Protein AF-A0A4P9ZD35-F1 (afdb_monomer)

Foldseek 3Di:
DDDDDDDPPPDPVVVVVVVVVVVCVVVVPPDPVPPDDDPDDDDDPPPVVVVVVVVVVVVVCVVCVVVVVVVVPPVVCVPPVCVVVPDPVVDDDDPVPDDPVVVVVVVVVVPPDDDPPPPCVVPDDPDPPVVVVVVVVVVVVCVVVVVPDDPVRVVVVVVCVVPVPVVCPPPPDDDDDPPCPPPDDDPDDVVVVVPPPPPPVVLVVLVVVLVVLVVVLLVVLLVLLLVLLVVVLVVVDPDDLVVSLVVLVVDDLVVSLVSSLVVCCVPCVVVLVVSQVVSLVSLVVSCVVDVDPDDDSDHDDSSVSNSVSSVVCSVCVSVVSVVCVVPPDPPPCPDPPDDDDDDDDDDDDPDDDDDCVVVVVVVVVVD

Nearest PDB structures (foldseek):
  5fnn-assembly2_B  TM=2.405E-01  e=9.868E-01  Escherichia coli K-12
  5fny-assembly2_B  TM=1.907E-01  e=3.430E+00  Escherichia coli K-12

Sequence (367 aa):
MKCFFRQNSTKPALTERFNQIFEQKLAGSSGSDLRKRPRGESTRPPANARVQSQLQDAFFRHTYQRERGYLDSENRLRSHGDCQAADPYTDWPWTGTEPVSATVRRVMTNLMPRAKKIDARHTAGLAVQGERVHSAKDLSIDYKVGKHASAAEREREQFRELYKEPLLGSAKTGTFKDDLGGVRGRPSDKERLANSADTAYFMNEIQQGMDAAIRAFRTGVRTHAVNTALQSLDSHVKKSFDEVLSCLHNYDATELKKRVVRAVQQTHGEYLALKVAEINSEIKTFNLLAPLSSLHKWKLTAEHVLQAQSDQLMATLGDEIKKTKSKPPLLCPLGSTRNLVLSLPVRERLGEPMDIWRLVKSIFKNR

pLDDT: mean 71.77, std 19.4, range [28.8, 97.31]

Organism: NCBI:txid27322

Secondary structure (DSSP, 8-state):
------------HHHHHHHHHHHHHHHTT----TT---S----PPPHHHHHHHHHHHHHHHHHTHHHHHHHHH-HHHH-TTTTTTS-TTTSPP--S-S-HHHHHHHHHHHHSPPPP---TTSS-S---HHHHHHHHHHHHHHHHHHHHS-HHHHHHHHHHHHHHHHHS--S------SGGGGSS-SPPPHHHHHH---HHHHHHHHHHHHHHHHHHHHHHHHHHHHHHHHHHHHHH--S-HHHHHHHHHHS-HHHHHHHHHHHHHHHHHHHHHHHHHHHHHHHHHHHHHS--SSS------HHHHHHHHHHHHHHHHHHHHHHHHHS-----------S--S-------------HHHHHHHHHS--

Radius of gyration: 33.1 Å; Cα contacts (8 Å, |Δi|>4): 72; chains: 1; bounding box: 89×89×76 Å

Mean predicted aligned error: 20.62 Å

Structure (mmCIF, N/CA/C/O backbone):
data_AF-A0A4P9ZD35-F1
#
_entry.id   AF-A0A4P9ZD35-F1
#
loop_
_atom_site.group_PDB
_atom_site.id
_atom_site.type_symbol
_atom_site.label_atom_id
_atom_site.label_alt_id
_atom_site.label_comp_id
_atom_site.label_asym_id
_atom_site.label_entity_id
_atom_site.label_seq_id
_atom_site.pdbx_PDB_ins_code
_atom_site.Cartn_x
_atom_site.Cartn_y
_atom_site.Cartn_z
_atom_site.occupancy
_atom_site.B_iso_or_equiv
_atom_site.auth_seq_id
_atom_site.auth_comp_id
_atom_site.auth_asym_id
_atom_site.auth_atom_id
_atom_site.pdbx_PDB_model_num
ATOM 1 N N . MET A 1 1 ? -6.340 51.894 -34.934 1.00 39.59 1 MET A N 1
ATOM 2 C CA . MET A 1 1 ? -5.527 50.719 -35.321 1.00 39.59 1 MET A CA 1
ATOM 3 C C . MET A 1 1 ? -5.882 49.559 -34.399 1.00 39.59 1 MET A C 1
ATOM 5 O O . MET A 1 1 ? -5.689 49.690 -33.200 1.00 39.59 1 MET A O 1
ATOM 9 N N . LYS A 1 2 ? -6.485 48.481 -34.920 1.00 37.78 2 LYS A N 1
ATOM 10 C CA . LYS A 1 2 ? -6.842 47.275 -34.150 1.00 37.78 2 LYS A CA 1
ATOM 11 C C . LYS A 1 2 ? -5.811 46.185 -34.452 1.00 37.78 2 LYS A C 1
ATOM 13 O O . LYS A 1 2 ? -5.767 45.697 -35.577 1.00 37.78 2 LYS A O 1
ATOM 18 N N . CYS A 1 3 ? -4.991 45.828 -33.469 1.00 41.03 3 CYS A N 1
ATOM 19 C CA . CYS A 1 3 ? -4.053 44.712 -33.573 1.00 41.03 3 CYS A CA 1
ATOM 20 C C . CYS A 1 3 ? -4.782 43.407 -33.223 1.00 41.03 3 CYS A C 1
ATOM 22 O O . CYS A 1 3 ? -5.239 43.231 -32.096 1.00 41.03 3 CYS A O 1
ATOM 24 N N . PHE A 1 4 ? -4.901 42.501 -34.193 1.00 43.19 4 PHE A N 1
ATOM 25 C CA . PHE A 1 4 ? -5.380 41.136 -33.980 1.00 43.19 4 PHE A CA 1
ATOM 26 C C . PHE A 1 4 ? -4.234 40.273 -33.437 1.00 43.19 4 PHE A C 1
ATOM 28 O O . PHE A 1 4 ? -3.290 39.965 -34.163 1.00 43.19 4 PHE A O 1
ATOM 35 N N . PHE A 1 5 ? -4.324 39.848 -32.176 1.00 42.72 5 PHE A N 1
ATOM 36 C CA . PHE A 1 5 ? -3.481 38.773 -31.651 1.00 42.72 5 PHE A CA 1
ATOM 37 C C . PHE A 1 5 ? -4.032 37.427 -32.127 1.00 42.72 5 PHE A C 1
ATOM 39 O O . PHE A 1 5 ? -5.065 36.950 -31.660 1.00 42.72 5 PHE A O 1
ATOM 46 N N . ARG A 1 6 ? -3.334 36.814 -33.084 1.00 41.03 6 ARG A N 1
ATOM 47 C CA . ARG A 1 6 ? -3.599 35.457 -33.562 1.00 41.03 6 ARG A CA 1
ATOM 48 C C . ARG A 1 6 ? -2.953 34.472 -32.579 1.00 41.03 6 ARG A C 1
ATOM 50 O O . ARG A 1 6 ? -1.740 34.284 -32.598 1.00 41.03 6 ARG A O 1
ATOM 57 N N . GLN A 1 7 ? -3.745 33.883 -31.684 1.00 41.94 7 GLN A N 1
ATOM 58 C CA . GLN A 1 7 ? -3.285 32.807 -30.802 1.00 41.94 7 GLN A CA 1
ATOM 59 C C . GLN A 1 7 ? -3.170 31.502 -31.601 1.00 41.94 7 GLN A C 1
ATOM 61 O O . GLN A 1 7 ? -4.153 30.792 -31.795 1.00 41.94 7 GLN A O 1
ATOM 66 N N . ASN A 1 8 ? -1.964 31.173 -32.058 1.00 40.84 8 ASN A N 1
ATOM 67 C CA . ASN A 1 8 ? -1.655 29.836 -32.555 1.00 40.84 8 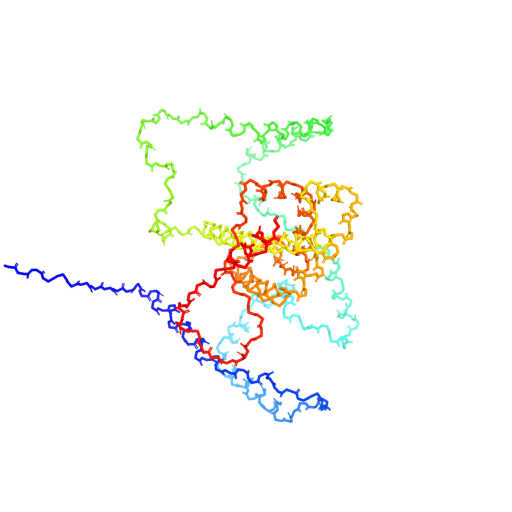ASN A CA 1
ATOM 68 C C . ASN A 1 8 ? -1.305 28.948 -31.352 1.00 40.84 8 ASN A C 1
ATOM 70 O O . ASN A 1 8 ? -0.163 28.923 -30.902 1.00 40.84 8 ASN A O 1
ATOM 74 N N . SER A 1 9 ? -2.290 28.229 -30.812 1.00 47.06 9 SER A N 1
ATOM 75 C CA . SER A 1 9 ? -2.062 27.166 -29.825 1.00 47.06 9 SER A CA 1
ATOM 76 C C . SER A 1 9 ? -1.581 25.894 -30.529 1.00 47.06 9 SER A C 1
ATOM 78 O O . SER A 1 9 ? -2.282 24.889 -30.625 1.00 47.06 9 SER A O 1
ATOM 80 N N . THR A 1 10 ? -0.362 25.928 -31.064 1.00 59.72 10 THR A N 1
ATOM 81 C CA . THR A 1 10 ? 0.284 24.716 -31.569 1.00 59.72 10 THR A CA 1
ATOM 82 C C . THR A 1 10 ? 0.681 23.865 -30.372 1.00 59.72 10 THR A C 1
ATOM 84 O O . THR A 1 10 ? 1.672 24.146 -29.695 1.00 59.72 10 THR A O 1
ATOM 87 N N . LYS A 1 11 ? -0.114 22.832 -30.079 1.00 71.25 11 LYS A N 1
ATOM 88 C CA . LYS A 1 11 ? 0.329 21.748 -29.198 1.00 71.25 11 LYS A CA 1
ATOM 89 C C . LYS A 1 11 ? 1.651 21.210 -29.770 1.00 71.25 11 LYS A C 1
ATOM 91 O O . LYS A 1 11 ? 1.749 21.068 -30.990 1.00 71.25 11 LYS A O 1
ATOM 96 N N . PRO A 1 12 ? 2.677 20.951 -28.943 1.00 79.06 12 PRO A N 1
ATOM 97 C CA . PRO A 1 12 ? 3.938 20.432 -29.449 1.00 79.06 12 PRO A CA 1
ATOM 98 C C . PRO A 1 12 ? 3.677 19.119 -30.192 1.00 79.06 12 PRO A C 1
ATOM 100 O O . PRO A 1 12 ? 2.947 18.262 -29.692 1.00 79.06 12 PRO A O 1
ATOM 103 N N . ALA A 1 13 ? 4.274 18.960 -31.378 1.00 75.81 13 ALA A N 1
ATOM 104 C CA . ALA A 1 13 ? 4.044 17.824 -32.281 1.00 75.81 13 ALA A CA 1
ATOM 105 C C . ALA A 1 13 ? 4.213 16.455 -31.591 1.00 75.81 13 ALA A C 1
ATOM 107 O O . ALA A 1 13 ? 3.582 15.466 -31.957 1.00 75.81 13 ALA A O 1
ATOM 108 N N . LEU A 1 14 ? 5.031 16.406 -30.537 1.00 69.12 14 LEU A N 1
ATOM 109 C CA . LEU A 1 14 ? 5.222 15.231 -29.695 1.00 69.12 14 LEU A CA 1
ATOM 110 C C . LEU A 1 14 ? 3.944 14.835 -28.932 1.00 69.12 14 LEU A C 1
ATOM 112 O O . LEU A 1 14 ? 3.588 13.662 -28.891 1.00 69.12 14 LEU A O 1
ATOM 116 N N . THR A 1 15 ? 3.230 15.804 -28.354 1.00 75.88 15 THR A N 1
ATOM 117 C CA . THR A 1 15 ? 1.974 15.578 -27.619 1.00 75.88 15 THR A CA 1
ATOM 118 C C . THR A 1 15 ? 0.861 15.124 -28.556 1.00 75.88 15 THR A C 1
ATOM 120 O O . THR A 1 15 ? 0.058 14.267 -28.196 1.00 75.88 15 THR A O 1
ATOM 123 N N . GLU A 1 16 ? 0.837 15.652 -29.780 1.00 84.12 16 GLU A N 1
ATOM 124 C CA . GLU A 1 16 ? -0.085 15.203 -30.822 1.00 84.12 16 GLU A CA 1
ATOM 125 C C . GLU A 1 16 ? 0.202 13.752 -31.235 1.00 84.12 16 GLU A C 1
ATOM 127 O O . GLU A 1 16 ? -0.714 12.930 -31.289 1.00 84.12 16 GLU A O 1
ATOM 132 N N . ARG A 1 17 ? 1.484 13.391 -31.391 1.00 79.88 17 ARG A N 1
ATOM 133 C CA . ARG A 1 17 ? 1.899 12.015 -31.695 1.00 79.88 17 ARG A CA 1
ATOM 134 C C . ARG A 1 17 ? 1.566 11.033 -30.565 1.00 79.88 17 ARG A C 1
ATOM 136 O O . ARG A 1 17 ? 1.148 9.911 -30.840 1.00 79.88 17 ARG A O 1
ATOM 143 N N . PHE A 1 18 ? 1.705 11.440 -29.301 1.00 89.69 18 PHE A N 1
ATOM 144 C CA . PHE A 1 18 ? 1.309 10.606 -28.159 1.00 89.69 18 PHE A CA 1
ATOM 145 C C . PHE A 1 18 ? -0.200 10.363 -28.112 1.00 89.69 18 PHE A C 1
ATOM 147 O O . PHE A 1 18 ? -0.617 9.224 -27.905 1.00 89.69 18 PHE A O 1
ATOM 154 N N . ASN A 1 19 ? -1.013 11.391 -28.367 1.00 85.62 19 ASN A N 1
ATOM 155 C CA . ASN A 1 19 ? -2.467 11.233 -28.416 1.00 85.62 19 ASN A CA 1
ATOM 156 C C . ASN A 1 19 ? -2.896 10.298 -29.554 1.00 85.62 19 ASN A C 1
ATOM 158 O O . ASN A 1 19 ? -3.720 9.420 -29.324 1.00 85.62 19 ASN A O 1
ATOM 162 N N . GLN A 1 20 ? -2.267 10.388 -30.731 1.00 88.88 20 GLN A N 1
ATOM 163 C CA . GLN A 1 20 ? -2.533 9.460 -31.838 1.00 88.88 20 GLN A CA 1
ATOM 164 C C . GLN A 1 20 ? -2.202 8.000 -31.487 1.00 88.88 20 GLN A C 1
ATOM 166 O O . GLN A 1 20 ? -2.977 7.101 -31.810 1.00 88.88 20 GLN A O 1
ATOM 171 N N . ILE A 1 21 ? -1.082 7.742 -30.797 1.00 86.12 21 ILE A N 1
ATOM 172 C CA . ILE A 1 21 ? -0.717 6.382 -30.357 1.00 86.12 21 ILE A CA 1
ATOM 173 C C . ILE A 1 21 ? -1.731 5.856 -29.332 1.00 86.12 21 ILE A C 1
ATOM 175 O O . ILE A 1 21 ? -2.127 4.690 -29.398 1.00 86.12 21 ILE A O 1
ATOM 179 N N . PHE A 1 22 ? -2.171 6.706 -28.401 1.00 84.56 22 PHE A N 1
ATOM 180 C CA . PHE A 1 22 ? -3.194 6.346 -27.419 1.00 84.56 22 PHE A CA 1
ATOM 181 C C . PHE A 1 22 ? -4.540 6.035 -28.078 1.00 84.56 22 PHE A C 1
ATOM 183 O O . PHE A 1 22 ? -5.143 5.007 -27.772 1.00 84.56 22 PHE A O 1
ATOM 190 N N . GLU A 1 23 ? -4.984 6.865 -29.020 1.00 85.31 23 GLU A N 1
ATOM 191 C CA . GLU A 1 23 ? -6.229 6.653 -29.759 1.00 85.31 23 GLU A CA 1
ATOM 192 C C . GLU A 1 23 ? -6.169 5.392 -30.628 1.00 85.31 23 GLU A C 1
ATOM 194 O O . GLU A 1 23 ? -7.112 4.604 -30.606 1.00 85.31 23 GLU A O 1
ATOM 199 N N . GLN A 1 24 ? -5.047 5.107 -31.301 1.00 86.38 24 GLN A N 1
ATOM 200 C CA . GLN A 1 24 ? -4.872 3.850 -32.041 1.00 86.38 24 GLN A CA 1
ATOM 201 C C . GLN A 1 24 ? -4.911 2.616 -31.129 1.00 86.38 24 GLN A C 1
ATOM 203 O O . GLN A 1 24 ? -5.487 1.591 -31.495 1.00 86.38 24 GLN A O 1
ATOM 208 N N . LYS A 1 25 ? -4.327 2.698 -29.927 1.00 82.25 25 LYS A N 1
ATOM 209 C CA . LYS A 1 25 ? -4.342 1.603 -28.941 1.00 82.25 25 LYS A CA 1
ATOM 210 C C . LYS A 1 25 ? -5.729 1.392 -28.327 1.00 82.25 25 LYS A C 1
ATOM 212 O O . LYS A 1 25 ? -6.098 0.254 -28.044 1.00 82.25 25 LYS A O 1
ATOM 217 N N . LEU A 1 26 ? -6.505 2.459 -28.147 1.00 72.69 26 LEU A N 1
ATOM 218 C CA . LEU A 1 26 ? -7.880 2.382 -27.654 1.00 72.69 26 LEU A CA 1
ATOM 219 C C . LEU A 1 26 ? -8.838 1.886 -28.744 1.00 72.69 26 LEU A C 1
ATOM 221 O O . LEU A 1 26 ? -9.615 0.973 -28.483 1.00 72.69 26 LEU A O 1
ATOM 225 N N . ALA A 1 27 ? -8.720 2.385 -29.977 1.00 76.06 27 ALA A N 1
ATOM 226 C CA . ALA A 1 27 ? -9.535 1.943 -31.109 1.00 76.06 27 ALA A CA 1
ATOM 227 C C . ALA A 1 27 ? -9.261 0.474 -31.482 1.00 76.06 27 ALA A C 1
ATOM 229 O O . ALA A 1 27 ? -10.194 -0.289 -31.737 1.00 76.06 27 ALA A O 1
ATOM 230 N N . GLY A 1 28 ? -7.992 0.050 -31.432 1.00 65.31 28 GLY A N 1
ATOM 231 C CA . GLY A 1 28 ? -7.581 -1.336 -31.669 1.00 65.31 28 GLY A CA 1
ATOM 232 C C . GLY A 1 28 ? -7.888 -2.307 -30.523 1.00 65.31 28 GLY A C 1
ATOM 233 O O . GLY A 1 28 ? -7.768 -3.512 -30.719 1.00 65.31 28 GLY A O 1
ATOM 234 N N . SER A 1 29 ? -8.294 -1.819 -29.342 1.00 56.44 29 SER A N 1
ATOM 235 C CA . SER A 1 29 ? -8.664 -2.669 -28.195 1.00 56.44 29 SER A CA 1
ATOM 236 C C . SER A 1 29 ? -10.175 -2.874 -28.034 1.00 56.44 29 SER A C 1
ATOM 238 O O . SER A 1 29 ? -10.619 -3.324 -26.977 1.00 56.44 29 SER A O 1
ATOM 240 N N . SER A 1 30 ? -10.963 -2.601 -29.086 1.00 48.16 30 SER A N 1
ATOM 241 C CA . SER A 1 30 ? -12.401 -2.897 -29.134 1.00 48.16 30 SER A CA 1
ATOM 242 C C . SER A 1 30 ? -12.702 -4.327 -28.673 1.00 48.16 30 SER A C 1
ATOM 244 O O . SER A 1 30 ? -12.481 -5.295 -29.394 1.00 48.16 30 SER A O 1
ATOM 246 N N . GLY A 1 31 ? -13.213 -4.421 -27.444 1.00 50.50 31 GLY A N 1
ATOM 247 C CA . GLY A 1 31 ? -14.002 -5.525 -26.909 1.00 50.50 31 GLY A CA 1
ATOM 248 C C . GLY A 1 31 ? -13.354 -6.902 -26.974 1.00 50.50 31 GLY A C 1
ATOM 249 O O . GLY A 1 31 ? -13.787 -7.748 -27.750 1.00 50.50 31 GLY A O 1
ATOM 250 N N . SER A 1 32 ? -12.398 -7.195 -26.085 1.00 44.06 32 SER A N 1
ATOM 251 C CA . SER A 1 32 ? -12.106 -8.596 -25.773 1.00 44.06 32 SER A CA 1
ATOM 252 C C . SER A 1 32 ? -13.352 -9.227 -25.142 1.00 44.06 32 SER A C 1
ATOM 254 O O . SER A 1 32 ? -13.699 -8.941 -23.992 1.00 44.06 32 SER A O 1
ATOM 256 N N . ASP A 1 33 ? -13.997 -10.088 -25.917 1.00 48.41 33 ASP A N 1
ATOM 257 C CA . ASP A 1 33 ? -15.204 -10.868 -25.641 1.00 48.41 33 ASP A CA 1
ATOM 258 C C . ASP A 1 33 ? -14.959 -11.968 -24.578 1.00 48.41 33 ASP A C 1
ATOM 260 O O . ASP A 1 33 ? -15.234 -13.154 -24.744 1.00 48.41 33 ASP A O 1
ATOM 264 N N . LEU A 1 34 ? -14.358 -11.590 -23.447 1.00 49.59 34 LEU A N 1
ATOM 265 C CA . LEU A 1 34 ? -13.863 -12.501 -22.410 1.00 49.59 34 LEU A CA 1
ATOM 266 C C . LEU A 1 34 ? -14.909 -12.850 -21.340 1.00 49.59 34 LEU A C 1
ATOM 268 O O . LEU A 1 34 ? -14.564 -13.444 -20.319 1.00 49.59 34 LEU A O 1
ATOM 272 N N . ARG A 1 35 ? -16.190 -12.506 -21.539 1.00 44.91 35 ARG A N 1
ATOM 273 C CA . ARG A 1 35 ? -17.212 -12.619 -20.480 1.00 44.91 35 ARG A CA 1
ATOM 274 C C . ARG A 1 35 ? -18.219 -13.763 -20.588 1.00 44.91 35 ARG A C 1
ATOM 276 O O . ARG A 1 35 ? -19.097 -13.840 -19.735 1.00 44.91 35 ARG A O 1
ATOM 283 N N . LYS A 1 36 ? -18.078 -14.702 -21.528 1.00 45.38 36 LYS A N 1
ATOM 284 C CA . LYS A 1 36 ? -18.887 -15.939 -21.532 1.00 45.38 36 LYS A CA 1
ATOM 285 C C . LYS A 1 36 ? -18.059 -17.157 -21.953 1.00 45.38 36 LYS A C 1
ATOM 287 O O . LYS A 1 36 ? -18.066 -17.544 -23.113 1.00 45.38 36 LYS A O 1
ATOM 292 N N . ARG A 1 37 ? -17.365 -17.796 -21.004 1.00 38.47 37 ARG A N 1
ATOM 293 C CA . ARG A 1 37 ? -16.913 -19.188 -21.170 1.00 38.47 37 ARG A CA 1
ATOM 294 C C . ARG A 1 37 ? -17.767 -20.110 -20.294 1.00 38.47 37 ARG A C 1
ATOM 296 O O . ARG A 1 37 ? -17.621 -20.046 -19.071 1.00 38.47 37 ARG A O 1
ATOM 303 N N . PRO A 1 38 ? -18.643 -20.951 -20.874 1.00 46.78 38 PRO A N 1
ATOM 304 C CA . PRO A 1 38 ? -19.244 -22.054 -20.141 1.00 46.78 38 PRO A CA 1
ATOM 305 C C . PRO A 1 38 ? -18.140 -23.050 -19.761 1.00 46.78 38 PRO A C 1
ATOM 307 O O . PRO A 1 38 ? -17.260 -23.376 -20.559 1.00 46.78 38 PRO A O 1
ATOM 310 N N . ARG A 1 39 ? -18.137 -23.472 -18.495 1.00 46.62 39 ARG A N 1
ATOM 311 C CA . ARG A 1 39 ? -17.230 -24.502 -17.984 1.00 46.62 39 ARG A CA 1
ATOM 312 C C . ARG A 1 39 ? -17.671 -25.856 -18.539 1.00 46.62 39 ARG A C 1
ATOM 314 O O . ARG A 1 39 ? -18.827 -26.212 -18.348 1.00 46.62 39 ARG A O 1
ATOM 321 N N . GLY A 1 40 ? -16.739 -26.621 -19.108 1.00 50.88 40 GLY A N 1
ATOM 322 C CA . GLY A 1 40 ? -16.868 -28.081 -19.134 1.00 50.88 40 GLY A CA 1
ATOM 323 C C . GLY A 1 40 ? -16.729 -28.805 -20.470 1.00 50.88 40 GLY A C 1
ATOM 324 O O . GLY A 1 40 ? -17.244 -29.912 -20.552 1.00 50.88 40 GLY A O 1
ATOM 325 N N . GLU A 1 41 ? -16.037 -28.268 -21.482 1.00 45.31 41 GLU A N 1
ATOM 326 C CA . GLU A 1 41 ? -15.874 -28.998 -22.749 1.00 45.31 41 GLU A CA 1
ATOM 327 C C . GLU A 1 41 ? -14.407 -29.235 -23.129 1.00 45.31 41 GLU A C 1
ATOM 329 O O . GLU A 1 41 ? -13.546 -28.356 -23.048 1.00 45.31 41 GLU A O 1
ATOM 334 N N . SER A 1 42 ? -14.144 -30.497 -23.459 1.00 50.53 42 SER A N 1
ATOM 335 C CA . SER A 1 42 ? -12.849 -31.141 -23.650 1.00 50.53 42 SER A CA 1
ATOM 336 C C . SER A 1 42 ? -11.945 -30.405 -24.644 1.00 50.53 42 SER A C 1
ATOM 338 O O . SER A 1 42 ? -12.284 -30.203 -25.810 1.00 50.53 42 SER A O 1
ATOM 340 N N . THR A 1 43 ? -10.750 -30.035 -24.183 1.00 53.69 43 THR A N 1
ATOM 341 C CA . THR A 1 43 ? -9.676 -29.412 -24.963 1.00 53.69 43 THR A CA 1
ATOM 342 C C . THR A 1 43 ? -9.079 -30.386 -25.978 1.00 53.69 43 THR A C 1
ATOM 344 O O . THR A 1 43 ? -8.015 -30.967 -25.760 1.00 53.69 43 THR A O 1
ATOM 347 N N . ARG A 1 44 ? -9.719 -30.516 -27.140 1.00 57.53 44 ARG A N 1
ATOM 348 C CA . ARG A 1 44 ? -8.999 -30.766 -28.392 1.00 57.53 44 ARG A CA 1
ATOM 349 C C . ARG A 1 44 ? -8.963 -29.451 -29.166 1.00 57.53 44 ARG A C 1
ATOM 351 O O . ARG A 1 44 ? -10.030 -28.914 -29.457 1.00 57.53 44 ARG A O 1
ATOM 358 N N . PRO A 1 45 ? -7.776 -28.892 -29.472 1.00 62.25 45 PRO A N 1
ATOM 359 C CA . PRO A 1 45 ? -7.709 -27.718 -30.327 1.00 62.25 45 PRO A CA 1
ATOM 360 C C . PRO A 1 45 ? -8.400 -28.064 -31.654 1.00 62.25 45 PRO A C 1
ATOM 362 O O . PRO A 1 45 ? -8.143 -29.146 -32.195 1.00 62.25 45 PRO A O 1
ATOM 365 N N . PRO A 1 46 ? -9.300 -27.203 -32.164 1.00 69.00 46 PRO A N 1
ATOM 366 C CA . PRO A 1 46 ? -9.981 -27.465 -33.424 1.00 69.00 46 PRO A CA 1
ATOM 367 C C . PRO A 1 46 ? -8.921 -27.698 -34.502 1.00 69.00 46 PRO A C 1
ATOM 369 O O . PRO A 1 46 ? -7.910 -26.993 -34.530 1.00 69.00 46 PRO A O 1
ATOM 372 N N . ALA A 1 47 ? -9.126 -28.684 -35.380 1.00 69.44 47 ALA A N 1
ATOM 373 C CA . ALA A 1 47 ? -8.160 -29.063 -36.422 1.00 69.44 47 ALA A CA 1
ATOM 374 C C . ALA A 1 47 ? -7.664 -27.854 -37.250 1.00 69.44 47 ALA A C 1
ATOM 376 O O . ALA A 1 47 ? -6.521 -27.821 -37.706 1.00 69.44 47 ALA A O 1
ATOM 377 N N . ASN A 1 48 ? -8.486 -26.808 -37.332 1.00 77.38 48 ASN A N 1
ATOM 378 C CA . ASN A 1 48 ? -8.217 -25.556 -38.032 1.00 77.38 48 ASN A CA 1
ATOM 379 C C . ASN A 1 48 ? -7.122 -24.691 -37.374 1.00 77.38 48 ASN A C 1
ATOM 381 O O . ASN A 1 48 ? -6.479 -23.903 -38.064 1.00 77.38 48 ASN A O 1
ATOM 385 N N . ALA A 1 49 ? -6.853 -24.852 -36.073 1.00 76.94 49 ALA A N 1
ATOM 386 C CA . ALA A 1 49 ? -5.817 -24.089 -35.372 1.00 76.94 49 ALA A CA 1
ATOM 387 C C . ALA A 1 49 ? -4.403 -24.449 -35.860 1.00 76.94 49 ALA A C 1
ATOM 389 O O . ALA A 1 49 ? -3.546 -23.575 -35.962 1.00 76.94 49 ALA A O 1
ATOM 390 N N . ARG A 1 50 ? -4.169 -25.720 -36.227 1.00 74.06 50 ARG A N 1
ATOM 391 C CA . ARG A 1 50 ? -2.881 -26.163 -36.792 1.00 74.06 50 ARG A CA 1
ATOM 392 C C . ARG A 1 50 ? -2.628 -25.563 -38.171 1.00 74.06 50 ARG A C 1
ATOM 394 O O . ARG A 1 50 ? -1.513 -25.132 -38.456 1.00 74.06 50 ARG A O 1
ATOM 401 N N . VAL A 1 51 ? -3.665 -25.499 -39.004 1.00 82.00 51 VAL A N 1
ATOM 402 C CA . VAL A 1 51 ? -3.572 -24.913 -40.348 1.00 82.00 51 VAL A CA 1
ATOM 403 C C . VAL A 1 51 ? -3.305 -23.410 -40.250 1.00 82.00 51 VAL A C 1
ATOM 405 O O . VAL A 1 51 ? -2.418 -22.900 -40.927 1.00 82.00 51 VAL A O 1
ATOM 408 N N . GLN A 1 52 ? -3.985 -22.704 -39.341 1.00 81.19 52 GLN A N 1
ATOM 409 C CA . GLN A 1 52 ? -3.737 -21.277 -39.122 1.00 81.19 52 GLN A CA 1
ATOM 410 C C . GLN A 1 52 ? -2.328 -20.992 -38.591 1.00 81.19 52 GLN A C 1
ATOM 412 O O . GLN A 1 52 ? -1.683 -20.072 -39.091 1.00 81.19 52 GLN A O 1
ATOM 417 N N . SER A 1 53 ? -1.808 -21.791 -37.650 1.00 81.69 53 SER A N 1
ATOM 418 C CA . SER A 1 53 ? -0.429 -21.608 -37.172 1.00 81.69 53 SER A CA 1
ATOM 419 C C . SER A 1 53 ? 0.604 -21.854 -38.273 1.00 81.69 53 SER A C 1
ATOM 421 O O . SER A 1 53 ? 1.593 -21.135 -38.353 1.00 81.69 53 SER A O 1
ATOM 423 N N . GLN A 1 54 ? 0.363 -22.828 -39.158 1.00 87.69 54 GLN A N 1
ATOM 424 C CA . GLN A 1 54 ? 1.257 -23.107 -40.284 1.00 87.69 54 GLN A CA 1
ATOM 425 C C . GLN A 1 54 ? 1.244 -21.983 -41.324 1.00 87.69 54 GLN A C 1
ATOM 427 O O . GLN A 1 54 ? 2.301 -21.610 -41.826 1.00 87.69 54 GLN A O 1
ATOM 432 N N . LEU A 1 55 ? 0.074 -21.408 -41.616 1.00 89.12 55 LEU A N 1
ATOM 433 C CA . LEU A 1 55 ? -0.038 -20.274 -42.535 1.00 89.12 55 LEU A CA 1
ATOM 434 C C . LEU A 1 55 ? 0.619 -19.010 -41.970 1.00 89.12 55 LEU A C 1
ATOM 436 O O . LEU A 1 55 ? 1.306 -18.309 -42.709 1.00 89.12 55 LEU A O 1
ATOM 440 N N . GLN A 1 56 ? 0.456 -18.740 -40.672 1.00 88.56 56 GLN A N 1
ATOM 441 C CA . GLN A 1 56 ? 1.130 -17.618 -40.011 1.00 88.56 56 GLN A CA 1
ATOM 442 C C . GLN A 1 56 ? 2.650 -17.790 -40.014 1.00 88.56 56 GLN A C 1
ATOM 444 O O . GLN A 1 56 ? 3.365 -16.836 -40.315 1.00 88.56 56 GLN A O 1
ATOM 449 N N . ASP A 1 57 ? 3.144 -19.001 -39.747 1.00 86.25 57 ASP A N 1
ATOM 450 C CA . ASP A 1 57 ? 4.580 -19.279 -39.778 1.00 86.25 57 ASP A CA 1
ATOM 451 C C . ASP A 1 57 ? 5.136 -19.163 -41.208 1.00 86.25 57 ASP A C 1
ATOM 453 O O . ASP A 1 57 ? 6.180 -18.553 -41.423 1.00 86.25 57 ASP A O 1
ATOM 457 N N . ALA A 1 58 ? 4.410 -19.648 -42.221 1.00 90.62 58 ALA A N 1
ATOM 458 C CA . ALA A 1 58 ? 4.797 -19.477 -43.623 1.00 90.62 58 ALA A CA 1
ATOM 459 C C . ALA A 1 58 ? 4.870 -17.993 -44.029 1.00 90.62 58 ALA A C 1
ATOM 461 O O . ALA A 1 58 ? 5.858 -17.566 -44.631 1.00 90.62 58 ALA A O 1
ATOM 462 N N . PHE A 1 59 ? 3.872 -17.192 -43.640 1.00 93.69 59 PHE A N 1
ATOM 463 C CA . PHE A 1 59 ? 3.868 -15.746 -43.875 1.00 93.69 59 PHE A CA 1
ATOM 464 C C . PHE A 1 59 ? 5.024 -15.042 -43.167 1.00 93.69 59 PHE A C 1
ATOM 466 O O . PHE A 1 59 ? 5.695 -14.202 -43.769 1.00 93.69 59 PHE A O 1
ATOM 473 N N . PHE A 1 60 ? 5.290 -15.395 -41.910 1.00 93.06 60 PHE A N 1
ATOM 474 C CA . PHE A 1 60 ? 6.397 -14.836 -41.143 1.00 93.06 60 PHE A CA 1
ATOM 475 C C . PHE A 1 60 ? 7.743 -15.152 -41.806 1.00 93.06 60 PHE A C 1
ATOM 477 O O . PHE A 1 60 ? 8.546 -14.252 -42.047 1.00 93.06 60 PHE A O 1
ATOM 484 N N . ARG A 1 61 ? 7.973 -16.413 -42.191 1.00 88.75 61 ARG A N 1
ATOM 485 C CA . ARG A 1 61 ? 9.215 -16.840 -42.858 1.00 88.75 61 ARG A CA 1
ATOM 486 C C . ARG A 1 61 ? 9.449 -16.125 -44.183 1.00 88.75 61 ARG A C 1
ATOM 488 O O . ARG A 1 61 ? 10.596 -15.814 -44.488 1.00 88.75 61 ARG A O 1
ATOM 495 N N . HIS A 1 62 ? 8.385 -15.883 -44.944 1.00 92.31 62 HIS A N 1
ATOM 496 C CA . HIS A 1 62 ? 8.465 -15.141 -46.197 1.00 92.31 62 HIS A CA 1
ATOM 497 C C . HIS A 1 62 ? 8.747 -13.652 -45.956 1.00 92.31 62 HIS A C 1
ATOM 499 O O . HIS A 1 62 ? 9.601 -13.065 -46.612 1.00 92.31 62 HIS A O 1
ATOM 505 N N . THR A 1 63 ? 8.063 -13.043 -44.984 1.00 94.94 63 THR A N 1
ATOM 506 C CA . THR A 1 63 ? 8.193 -11.607 -44.683 1.00 94.94 63 THR A CA 1
ATOM 507 C C . THR A 1 63 ? 9.584 -11.258 -44.152 1.00 94.94 63 THR A C 1
ATOM 509 O O . THR A 1 63 ? 10.134 -10.233 -44.535 1.00 94.94 63 THR A O 1
ATOM 512 N N . TYR A 1 64 ? 10.170 -12.128 -43.323 1.00 92.94 64 TYR A N 1
ATOM 513 C CA . TYR A 1 64 ? 11.450 -11.884 -42.646 1.00 92.94 64 TYR A CA 1
ATOM 514 C C . TYR A 1 64 ? 12.613 -12.707 -43.214 1.00 92.94 64 TYR A C 1
ATOM 516 O O . TYR A 1 64 ? 13.536 -13.106 -42.496 1.00 92.94 64 TYR A O 1
ATOM 524 N N . GLN A 1 65 ? 12.566 -13.029 -44.508 1.00 94.06 65 GLN A N 1
ATOM 525 C CA . GLN A 1 65 ? 13.583 -13.871 -45.138 1.00 94.06 65 GLN A CA 1
ATOM 526 C C . GLN A 1 65 ? 14.980 -13.226 -45.085 1.00 94.06 65 GLN A C 1
ATOM 528 O O . GLN A 1 65 ? 15.977 -13.922 -44.888 1.00 94.06 65 GLN A O 1
ATOM 533 N N . ARG A 1 66 ? 15.059 -11.895 -45.219 1.00 91.06 66 ARG A N 1
ATOM 534 C CA . ARG A 1 66 ? 16.325 -11.149 -45.216 1.00 91.06 66 ARG A CA 1
ATOM 535 C C . ARG A 1 66 ? 16.949 -11.105 -43.822 1.00 91.06 66 ARG A C 1
ATOM 537 O O . ARG A 1 66 ? 18.143 -11.342 -43.677 1.00 91.06 66 ARG A O 1
ATOM 544 N N . GLU A 1 67 ? 16.142 -10.841 -42.804 1.00 88.44 67 GLU A N 1
ATOM 545 C CA . GLU A 1 67 ? 16.536 -10.785 -41.396 1.00 88.44 67 GLU A CA 1
ATOM 546 C C . GLU A 1 67 ? 16.981 -12.160 -40.895 1.00 88.44 67 GLU A C 1
ATOM 548 O O . GLU A 1 67 ? 17.984 -12.259 -40.188 1.00 88.44 67 GLU A O 1
ATOM 553 N N . ARG A 1 68 ? 16.299 -13.233 -41.323 1.00 85.06 68 ARG A N 1
ATOM 554 C CA . ARG A 1 68 ? 16.760 -14.606 -41.069 1.00 85.06 68 ARG A CA 1
ATOM 555 C C . ARG A 1 68 ? 18.107 -14.879 -41.721 1.00 85.06 68 ARG A C 1
ATOM 557 O O . ARG A 1 68 ? 18.977 -15.422 -41.057 1.00 85.06 68 ARG A O 1
ATOM 564 N N . GLY A 1 69 ? 18.308 -14.443 -42.965 1.00 86.19 69 GLY A N 1
ATOM 565 C CA . GLY A 1 69 ? 19.606 -14.543 -43.633 1.00 86.19 69 GLY A CA 1
ATOM 566 C C . GLY A 1 69 ? 20.723 -13.831 -42.864 1.00 86.19 69 GLY A C 1
ATOM 567 O O . GLY A 1 69 ? 21.812 -14.382 -42.731 1.00 86.19 69 GLY A O 1
ATOM 568 N N . TYR A 1 70 ? 20.444 -12.652 -42.294 1.00 80.50 70 TYR A N 1
ATOM 569 C CA . TYR A 1 70 ? 21.403 -11.941 -41.443 1.00 80.50 70 TYR A CA 1
ATOM 570 C C . TYR A 1 70 ? 21.732 -12.714 -40.162 1.00 80.50 70 TYR A C 1
ATOM 572 O O . TYR A 1 70 ? 22.912 -12.929 -39.893 1.00 80.50 70 TYR A O 1
ATOM 580 N N . LEU A 1 71 ? 20.719 -13.197 -39.433 1.00 77.75 71 LEU A N 1
ATOM 581 C CA . LEU A 1 71 ? 20.906 -14.036 -38.240 1.00 77.75 71 LEU A CA 1
ATOM 582 C C . LEU A 1 71 ? 21.688 -15.320 -38.553 1.00 77.75 71 LEU A C 1
ATOM 584 O O . LEU A 1 71 ? 22.583 -15.701 -37.803 1.00 77.75 71 LEU A O 1
ATOM 588 N N . ASP A 1 72 ? 21.387 -15.965 -39.681 1.00 76.38 72 ASP A N 1
ATOM 589 C CA . ASP A 1 72 ? 22.070 -17.181 -40.125 1.00 76.38 72 ASP A CA 1
ATOM 590 C C . ASP A 1 72 ? 23.523 -16.915 -40.551 1.00 76.38 72 ASP A C 1
ATOM 592 O O . ASP A 1 72 ? 24.381 -17.785 -40.379 1.00 76.38 72 ASP A O 1
ATOM 596 N N . SER A 1 73 ? 23.807 -15.722 -41.085 1.00 81.50 73 SER A N 1
ATOM 597 C CA . SER A 1 73 ? 25.146 -15.291 -41.510 1.00 81.50 73 SER A CA 1
ATOM 598 C C . SER A 1 73 ? 26.026 -14.762 -40.371 1.00 81.50 73 SER A C 1
ATOM 600 O O . SER A 1 73 ? 27.239 -14.608 -40.542 1.00 81.50 73 SER A O 1
ATOM 602 N N . GLU A 1 74 ? 25.453 -14.488 -39.197 1.00 80.12 74 GLU A N 1
ATOM 603 C CA . GLU A 1 74 ? 26.188 -13.912 -38.076 1.00 80.12 74 GLU A CA 1
ATOM 604 C C . GLU A 1 74 ? 27.003 -14.984 -37.331 1.00 80.12 74 GLU A C 1
ATOM 606 O O . GLU A 1 74 ? 26.566 -15.616 -36.369 1.00 80.12 74 GLU A O 1
ATOM 611 N N . ASN A 1 75 ? 28.259 -15.163 -37.755 1.00 65.75 75 ASN A N 1
ATOM 612 C CA . ASN A 1 75 ? 29.204 -16.110 -37.145 1.00 65.75 75 ASN A CA 1
ATOM 613 C C . ASN A 1 75 ? 29.464 -15.868 -35.644 1.00 65.75 75 ASN A C 1
ATOM 615 O O . ASN A 1 75 ? 29.901 -16.786 -34.951 1.00 65.75 75 ASN A O 1
ATOM 619 N N . ARG A 1 76 ? 29.185 -14.664 -35.121 1.00 57.53 76 ARG A N 1
ATOM 620 C CA . ARG A 1 76 ? 29.319 -14.356 -33.685 1.00 57.53 76 ARG A CA 1
ATOM 621 C C . ARG A 1 76 ? 28.295 -15.092 -32.825 1.00 57.53 76 ARG A C 1
ATOM 623 O O . ARG A 1 76 ? 28.641 -15.519 -31.732 1.00 57.53 76 ARG A O 1
ATOM 630 N N . LEU A 1 77 ? 27.090 -15.324 -33.344 1.00 55.56 77 LEU A N 1
ATOM 631 C CA . LEU A 1 77 ? 26.061 -16.107 -32.656 1.00 55.56 77 LEU A CA 1
ATOM 632 C C . LEU A 1 77 ? 26.308 -17.619 -32.767 1.00 55.56 77 LEU A C 1
ATOM 634 O O . LEU A 1 77 ? 25.834 -18.377 -31.928 1.00 55.56 77 LEU A O 1
ATOM 638 N N . ARG A 1 78 ? 27.079 -18.061 -33.773 1.00 57.22 78 ARG A N 1
ATOM 639 C CA . ARG A 1 78 ? 27.442 -19.473 -33.999 1.00 57.22 78 ARG A CA 1
ATOM 640 C C . ARG A 1 78 ? 28.750 -19.905 -33.339 1.00 57.22 78 ARG A C 1
ATOM 642 O O . ARG A 1 78 ? 29.055 -21.098 -33.337 1.00 57.22 78 ARG A O 1
ATOM 649 N N . SER A 1 79 ? 29.547 -18.976 -32.804 1.00 57.00 79 SER A N 1
ATOM 650 C CA . SER A 1 79 ? 30.783 -19.352 -32.122 1.00 57.00 79 SER A CA 1
ATOM 651 C C . SER A 1 79 ? 30.425 -20.163 -30.870 1.00 57.00 79 SER A C 1
ATOM 653 O O . SER A 1 79 ? 29.685 -19.716 -29.993 1.00 57.00 79 SER A O 1
ATOM 655 N N . HIS A 1 80 ? 30.912 -21.403 -30.815 1.00 56.19 80 HIS A N 1
ATOM 656 C CA . HIS A 1 80 ? 30.530 -22.404 -29.813 1.00 56.19 80 HIS A CA 1
ATOM 657 C C . HIS A 1 80 ? 30.761 -21.961 -28.351 1.00 56.19 80 HIS A C 1
ATOM 659 O O . HIS A 1 80 ? 30.208 -22.581 -27.442 1.00 56.19 80 HIS A O 1
ATOM 665 N N . GLY A 1 81 ? 31.560 -20.909 -28.126 1.00 55.78 81 GLY A N 1
ATOM 666 C CA . GLY A 1 81 ? 31.813 -20.319 -26.810 1.00 55.78 81 GLY A CA 1
ATOM 667 C C . GLY A 1 81 ? 30.697 -19.395 -26.310 1.00 55.78 81 GLY A C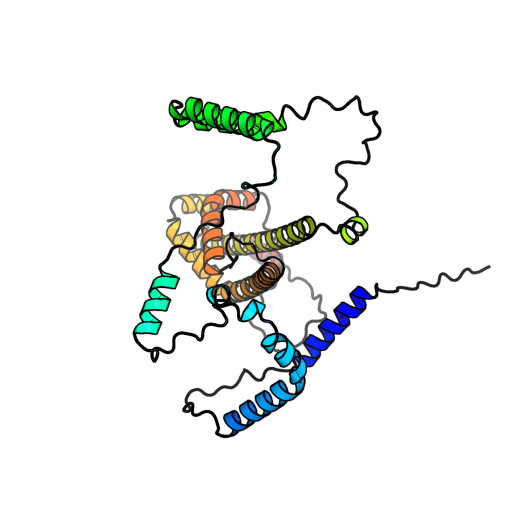 1
ATOM 668 O O . GLY A 1 81 ? 30.391 -19.420 -25.122 1.00 55.78 81 GLY A O 1
ATOM 669 N N . ASP A 1 82 ? 30.030 -18.660 -27.205 1.00 50.50 82 ASP A N 1
ATOM 670 C CA . ASP A 1 82 ? 28.993 -17.680 -26.837 1.00 50.50 82 ASP A CA 1
ATOM 671 C C . ASP A 1 82 ? 27.564 -18.232 -26.976 1.00 50.50 82 ASP A C 1
ATOM 673 O O . ASP A 1 82 ? 26.632 -17.694 -26.379 1.00 50.50 82 ASP A O 1
ATOM 677 N N . CYS A 1 83 ? 27.380 -19.371 -27.656 1.00 51.78 83 CYS A N 1
ATOM 678 C CA . CYS A 1 83 ? 26.112 -20.117 -27.660 1.00 51.78 83 CYS A CA 1
ATOM 679 C C . CYS A 1 83 ? 25.643 -20.531 -26.249 1.00 51.78 83 CYS A C 1
ATOM 681 O O . CYS A 1 83 ? 24.455 -20.741 -26.045 1.00 51.78 83 CYS A O 1
ATOM 683 N N . GLN A 1 84 ? 26.544 -20.643 -25.265 1.00 52.12 84 GLN A N 1
ATOM 684 C CA . GLN A 1 84 ? 26.165 -20.924 -23.870 1.00 52.12 84 GLN A CA 1
ATOM 685 C C . GLN A 1 84 ? 25.720 -19.668 -23.102 1.00 52.12 84 GLN A C 1
ATOM 687 O O . GLN A 1 84 ? 25.060 -19.777 -22.071 1.00 52.12 84 GLN A O 1
ATOM 692 N N . ALA A 1 85 ? 26.078 -18.478 -23.596 1.00 52.28 85 ALA A N 1
ATOM 693 C CA . ALA A 1 85 ? 25.620 -17.194 -23.070 1.00 52.28 85 ALA A CA 1
ATOM 694 C C . ALA A 1 85 ? 24.357 -16.684 -23.786 1.00 52.28 85 ALA A C 1
ATOM 696 O O . ALA A 1 85 ? 23.746 -15.719 -23.319 1.00 52.28 85 ALA A O 1
ATOM 697 N N . ALA A 1 86 ? 23.959 -17.336 -24.887 1.00 49.16 86 ALA A N 1
ATOM 698 C CA . ALA A 1 86 ? 22.707 -17.107 -25.592 1.00 49.16 86 ALA A CA 1
ATOM 699 C C . ALA A 1 86 ? 21.523 -17.583 -24.737 1.00 49.16 86 ALA A C 1
ATOM 701 O O . ALA A 1 86 ? 21.007 -18.681 -24.867 1.00 49.16 86 ALA A O 1
ATOM 702 N N . ASP A 1 87 ? 21.156 -16.694 -23.827 1.00 51.16 87 ASP A N 1
ATOM 703 C CA . ASP A 1 87 ? 19.838 -16.442 -23.277 1.00 51.16 87 ASP A CA 1
ATOM 704 C C . ASP A 1 87 ? 19.029 -17.664 -22.779 1.00 51.16 87 ASP A C 1
ATOM 706 O O . ASP A 1 87 ? 18.503 -18.430 -23.591 1.00 51.16 87 ASP A O 1
ATOM 710 N N . PRO A 1 88 ? 18.764 -17.793 -21.460 1.00 56.12 88 PRO A N 1
ATOM 711 C CA . PRO A 1 88 ? 17.837 -18.802 -20.925 1.00 56.12 88 PRO A CA 1
ATOM 712 C C . PRO A 1 88 ? 16.398 -18.675 -21.470 1.00 56.12 88 PRO A C 1
ATOM 714 O O . PRO A 1 88 ? 15.540 -19.481 -21.123 1.00 56.12 88 PRO A O 1
ATOM 717 N N . TYR A 1 89 ? 16.119 -17.666 -22.302 1.00 51.16 89 TYR A N 1
ATOM 718 C CA . TYR A 1 89 ? 14.876 -17.504 -23.054 1.00 51.16 89 TYR A CA 1
ATOM 719 C C . TYR A 1 89 ? 14.843 -18.271 -24.388 1.00 51.16 89 TYR A C 1
ATOM 721 O O . TYR A 1 89 ? 13.754 -18.484 -24.917 1.00 51.16 89 TYR A O 1
ATOM 729 N N . THR A 1 90 ? 15.990 -18.690 -24.938 1.00 57.69 90 THR A N 1
ATOM 730 C CA . THR A 1 90 ? 16.045 -19.533 -26.152 1.00 57.69 90 THR A CA 1
ATOM 731 C C . THR A 1 90 ? 16.034 -21.027 -25.837 1.00 57.69 90 THR A C 1
ATOM 733 O O . THR A 1 90 ? 15.656 -21.842 -26.682 1.00 57.69 90 THR A O 1
ATOM 736 N N . ASP A 1 91 ? 16.377 -21.387 -24.600 1.00 65.81 91 ASP A N 1
ATOM 737 C CA . ASP A 1 91 ? 16.224 -22.738 -24.086 1.00 65.81 91 ASP A CA 1
ATOM 738 C C . ASP A 1 91 ? 14.738 -23.108 -24.002 1.00 65.81 91 ASP A C 1
ATOM 740 O O . ASP A 1 91 ? 13.951 -22.481 -23.290 1.00 65.81 91 ASP A O 1
ATOM 744 N N . TRP A 1 92 ? 14.344 -24.160 -24.723 1.00 70.00 92 TRP A N 1
ATOM 745 C CA . TRP A 1 92 ? 12.985 -24.688 -24.634 1.00 70.00 92 TRP A CA 1
ATOM 746 C C . TRP A 1 92 ? 12.672 -25.075 -23.179 1.00 70.00 92 TRP A C 1
ATOM 748 O O . TRP A 1 92 ? 13.529 -25.688 -22.524 1.00 70.00 92 TRP A O 1
ATOM 758 N N . PRO A 1 93 ? 11.464 -24.750 -22.669 1.00 79.12 93 PRO A N 1
ATOM 759 C CA . PRO A 1 93 ? 11.057 -25.113 -21.317 1.00 79.12 93 PRO A CA 1
ATOM 760 C C . PRO A 1 93 ? 11.143 -26.630 -21.144 1.00 79.12 93 PRO A C 1
ATOM 762 O O . PRO A 1 93 ? 10.831 -27.376 -22.071 1.00 79.12 93 PRO A O 1
ATOM 765 N N . TRP A 1 94 ? 11.582 -27.083 -19.967 1.00 80.44 94 TRP A N 1
ATOM 766 C CA . TRP A 1 94 ? 11.826 -28.502 -19.709 1.00 80.44 94 TRP A CA 1
ATOM 767 C C . TRP A 1 94 ? 10.570 -29.331 -20.000 1.00 80.44 94 TRP A C 1
ATOM 769 O O . TRP A 1 94 ? 9.546 -29.200 -19.332 1.00 80.44 94 TRP A O 1
ATOM 779 N N . THR A 1 95 ? 10.654 -30.176 -21.025 1.00 82.44 95 THR A N 1
ATOM 780 C CA . THR A 1 95 ? 9.532 -31.000 -21.504 1.00 82.44 95 THR A CA 1
ATOM 781 C C . THR A 1 95 ? 9.463 -32.364 -20.818 1.00 82.44 95 THR A C 1
ATOM 783 O O . THR A 1 95 ? 8.494 -33.094 -20.999 1.00 82.44 95 THR A O 1
ATOM 786 N N . GLY A 1 96 ? 10.489 -32.731 -20.041 1.00 84.19 96 GLY A N 1
ATOM 787 C CA . GLY A 1 96 ? 10.598 -34.039 -19.387 1.00 84.19 96 GLY A CA 1
ATOM 788 C C . GLY A 1 96 ? 10.940 -35.205 -20.326 1.00 84.19 96 GLY A C 1
ATOM 789 O O . GLY A 1 96 ? 11.174 -36.306 -19.844 1.00 84.19 96 GLY A O 1
ATOM 790 N N . THR A 1 97 ? 11.019 -34.979 -21.642 1.00 89.56 97 THR A N 1
ATOM 791 C CA . THR A 1 97 ? 11.334 -36.009 -22.655 1.00 89.56 97 THR A CA 1
ATOM 792 C C . THR A 1 97 ? 12.780 -35.950 -23.154 1.00 89.56 97 THR A C 1
ATOM 794 O O . THR A 1 97 ? 13.128 -36.576 -24.153 1.00 89.56 97 THR A O 1
ATOM 797 N N . GLU A 1 98 ? 13.624 -35.153 -22.506 1.00 88.31 98 GLU A N 1
ATOM 798 C CA . GLU A 1 98 ? 15.021 -34.975 -22.895 1.00 88.31 98 GLU A CA 1
ATOM 799 C C . GLU A 1 98 ? 15.872 -36.194 -22.498 1.00 88.31 98 GLU A C 1
ATOM 801 O O . GLU A 1 98 ? 15.610 -36.825 -21.472 1.00 88.31 98 GLU A O 1
ATOM 806 N N . PRO A 1 99 ? 16.913 -36.536 -23.280 1.00 93.62 99 PRO A N 1
ATOM 807 C CA . PRO A 1 99 ? 17.825 -37.614 -22.919 1.00 93.62 99 PRO A CA 1
ATOM 808 C C . PRO A 1 99 ? 18.575 -37.279 -21.622 1.00 93.62 99 PRO A C 1
ATOM 810 O O . PRO A 1 99 ? 18.933 -36.126 -21.378 1.00 93.62 99 PRO A O 1
ATOM 813 N N . VAL A 1 100 ? 18.890 -38.308 -20.827 1.00 90.00 100 VAL A N 1
ATOM 814 C CA . VAL A 1 100 ? 19.540 -38.178 -19.504 1.00 90.00 100 VAL A CA 1
ATOM 815 C C . VAL A 1 100 ? 20.806 -37.312 -19.556 1.00 90.00 100 VAL A C 1
ATOM 817 O O . VAL A 1 100 ? 21.054 -36.507 -18.661 1.00 90.00 100 VAL A O 1
ATOM 820 N N . SER A 1 101 ? 21.589 -37.411 -20.631 1.00 84.88 101 SER A N 1
ATOM 821 C CA . SER A 1 101 ? 22.805 -36.613 -20.826 1.00 84.88 101 SER A CA 1
ATOM 822 C C . SER A 1 101 ? 22.538 -35.105 -20.939 1.00 84.88 101 SER A C 1
ATOM 824 O O . SER A 1 101 ? 23.328 -34.304 -20.433 1.00 84.88 101 SER A O 1
ATOM 826 N N . ALA A 1 102 ? 21.425 -34.702 -21.556 1.00 79.56 102 ALA A N 1
ATOM 827 C CA . ALA A 1 102 ? 21.007 -33.304 -21.640 1.00 79.56 102 ALA A CA 1
ATOM 828 C C . ALA A 1 102 ? 20.515 -32.792 -20.279 1.00 79.56 102 ALA A C 1
ATOM 830 O O . ALA A 1 102 ? 20.873 -31.686 -19.870 1.00 79.56 102 ALA A O 1
ATOM 831 N N . THR A 1 103 ? 19.785 -33.630 -19.534 1.00 85.69 103 THR A N 1
ATOM 832 C CA . THR A 1 103 ? 19.337 -33.315 -18.171 1.00 85.69 103 THR A CA 1
ATOM 833 C C . THR A 1 103 ? 20.524 -33.070 -17.240 1.00 85.69 103 THR A C 1
ATOM 835 O O . THR A 1 103 ? 20.559 -32.058 -16.545 1.00 85.69 103 THR A O 1
ATOM 838 N N . VAL A 1 104 ? 21.542 -33.939 -17.275 1.00 86.00 104 VAL A N 1
ATOM 839 C CA . VAL A 1 104 ? 22.752 -33.800 -16.446 1.00 86.00 104 VAL A CA 1
ATOM 840 C C . VAL A 1 104 ? 23.514 -32.513 -16.770 1.00 86.00 104 VAL A C 1
ATOM 842 O O . VAL A 1 104 ? 23.931 -31.811 -15.849 1.00 86.00 104 VAL A O 1
ATOM 845 N N . ARG A 1 105 ? 23.652 -32.150 -18.055 1.00 78.50 105 ARG A N 1
ATOM 846 C CA . ARG A 1 105 ? 24.293 -30.880 -18.441 1.00 78.50 105 ARG A CA 1
ATOM 847 C C . ARG A 1 105 ? 23.536 -29.678 -17.898 1.00 78.50 105 ARG A C 1
ATOM 849 O O . ARG A 1 105 ? 24.153 -28.841 -17.253 1.00 78.50 105 ARG A O 1
ATOM 856 N N . ARG A 1 106 ? 22.213 -29.617 -18.083 1.00 81.81 106 ARG A N 1
ATOM 857 C CA . ARG A 1 106 ? 21.393 -28.511 -17.560 1.00 81.81 106 ARG A CA 1
ATOM 858 C C . ARG A 1 106 ? 21.474 -28.401 -16.042 1.00 81.81 106 ARG A C 1
ATOM 860 O O . ARG A 1 106 ? 21.575 -27.295 -15.521 1.00 81.81 106 ARG A O 1
ATOM 867 N N . VAL A 1 107 ? 21.474 -29.528 -15.332 1.00 84.31 107 VAL A N 1
ATOM 868 C CA . VAL A 1 107 ? 21.648 -29.543 -13.875 1.00 84.31 107 VAL A CA 1
ATOM 869 C C . VAL A 1 107 ? 23.020 -28.986 -13.487 1.00 84.31 107 VAL A C 1
ATOM 871 O O . VAL A 1 107 ? 23.080 -28.110 -12.630 1.00 84.31 107 VAL A O 1
ATOM 874 N N . MET A 1 108 ? 24.108 -29.396 -14.147 1.00 82.50 108 MET A N 1
ATOM 875 C CA . MET A 1 108 ? 25.437 -28.831 -13.874 1.00 82.50 108 MET A CA 1
ATOM 876 C C . MET A 1 108 ? 25.510 -27.328 -14.170 1.00 82.50 108 MET A C 1
ATOM 878 O O . MET A 1 108 ? 26.028 -26.575 -13.349 1.00 82.50 108 MET A O 1
ATOM 882 N N . THR A 1 109 ? 24.954 -26.871 -15.293 1.00 80.50 109 THR A N 1
ATOM 883 C CA . THR A 1 109 ? 24.966 -25.450 -15.668 1.00 80.50 109 THR A CA 1
ATOM 884 C C . THR A 1 109 ? 24.120 -24.592 -14.722 1.00 80.50 109 THR A C 1
ATOM 886 O O . THR A 1 109 ? 24.508 -23.469 -14.409 1.00 80.50 109 THR A O 1
ATOM 889 N N . ASN A 1 110 ? 22.997 -25.117 -14.220 1.00 77.62 110 ASN A N 1
ATOM 890 C CA . ASN A 1 110 ? 22.128 -24.407 -13.277 1.00 77.62 110 ASN A CA 1
ATOM 891 C C . ASN A 1 110 ? 22.653 -24.423 -11.833 1.00 77.62 110 ASN A C 1
ATOM 893 O O . ASN A 1 110 ? 22.386 -23.484 -11.085 1.00 77.62 110 ASN A O 1
ATOM 897 N N . LEU A 1 111 ? 23.377 -25.474 -11.430 1.00 77.38 111 LEU A N 1
ATOM 898 C CA . LEU A 1 111 ? 23.946 -25.597 -10.083 1.00 77.38 111 LEU A CA 1
ATOM 899 C C . LEU A 1 111 ? 25.306 -24.909 -9.937 1.00 77.38 111 LEU A C 1
ATOM 901 O O . LEU A 1 111 ? 25.700 -24.591 -8.814 1.00 77.38 111 LEU A O 1
ATOM 905 N N . MET A 1 112 ? 26.032 -24.666 -11.032 1.00 75.62 112 MET A N 1
ATOM 906 C CA . MET A 1 112 ? 27.287 -23.927 -10.961 1.00 75.62 112 MET A CA 1
ATOM 907 C C . MET A 1 112 ? 27.017 -22.463 -10.577 1.00 75.62 112 MET A C 1
ATOM 909 O O . MET A 1 112 ? 26.305 -21.754 -11.296 1.00 75.62 112 MET A O 1
ATOM 913 N N . PRO A 1 113 ? 27.575 -21.972 -9.453 1.00 70.50 113 PRO A N 1
ATOM 914 C CA . PRO A 1 113 ? 27.419 -20.581 -9.067 1.00 70.50 113 PRO A CA 1
ATOM 915 C C . PRO A 1 113 ? 28.011 -19.705 -10.168 1.00 70.50 113 PRO A C 1
ATOM 917 O O . PRO A 1 113 ? 29.176 -19.856 -10.538 1.00 70.50 113 PRO A O 1
ATOM 920 N N . ARG A 1 114 ? 27.199 -18.788 -10.707 1.00 69.69 114 ARG A N 1
ATOM 921 C CA . ARG A 1 114 ? 27.662 -17.838 -11.723 1.00 69.69 114 ARG A CA 1
ATOM 922 C C . ARG A 1 114 ? 28.877 -17.110 -11.163 1.00 69.69 114 ARG A C 1
ATOM 924 O O . ARG A 1 114 ? 28.774 -16.485 -10.104 1.00 69.69 114 ARG A O 1
ATOM 931 N N . ALA A 1 115 ? 30.012 -17.210 -11.856 1.00 69.06 115 ALA A N 1
ATOM 932 C CA . ALA A 1 115 ? 31.213 -16.480 -11.486 1.00 69.06 115 ALA A CA 1
ATOM 933 C C . ALA A 1 115 ? 30.822 -15.011 -11.295 1.00 69.06 115 ALA A C 1
ATOM 935 O O . ALA A 1 115 ? 30.247 -14.393 -12.198 1.00 69.06 115 ALA A O 1
ATOM 936 N N . LYS A 1 116 ? 31.044 -14.477 -10.087 1.00 69.81 116 LYS A N 1
ATOM 937 C CA . LYS A 1 116 ? 30.776 -13.066 -9.808 1.00 69.81 116 LYS A CA 1
ATOM 938 C C . LYS A 1 116 ? 31.556 -12.273 -10.847 1.00 69.81 116 LYS A C 1
ATOM 940 O O . LYS A 1 116 ? 32.771 -12.435 -10.939 1.00 69.81 116 LYS A O 1
ATOM 945 N N . LYS A 1 117 ? 30.859 -11.464 -11.649 1.00 56.47 117 LYS A N 1
ATOM 946 C CA . LYS A 1 117 ? 31.517 -10.522 -12.552 1.00 56.47 117 LYS A CA 1
ATOM 947 C C . LYS A 1 117 ? 32.358 -9.609 -11.665 1.00 56.47 117 LYS A C 1
ATOM 949 O O . LYS A 1 117 ? 31.811 -8.796 -10.929 1.00 56.47 117 LYS A O 1
ATOM 954 N N . ILE A 1 118 ? 33.669 -9.821 -11.662 1.00 52.34 118 ILE A N 1
ATOM 955 C CA . ILE A 1 118 ? 34.609 -8.845 -11.129 1.00 52.34 118 ILE A CA 1
ATOM 956 C C . ILE A 1 118 ? 34.486 -7.676 -12.095 1.00 52.34 118 ILE A C 1
ATOM 958 O O . ILE A 1 118 ? 34.742 -7.841 -13.289 1.00 52.34 118 ILE A O 1
ATOM 962 N N . ASP A 1 119 ? 33.989 -6.541 -11.613 1.00 45.00 119 ASP A N 1
ATOM 963 C CA . ASP A 1 119 ? 33.871 -5.347 -12.436 1.00 45.00 119 ASP A CA 1
ATOM 964 C C . ASP A 1 119 ? 35.239 -5.042 -13.047 1.00 45.00 119 ASP A C 1
ATOM 966 O O . ASP A 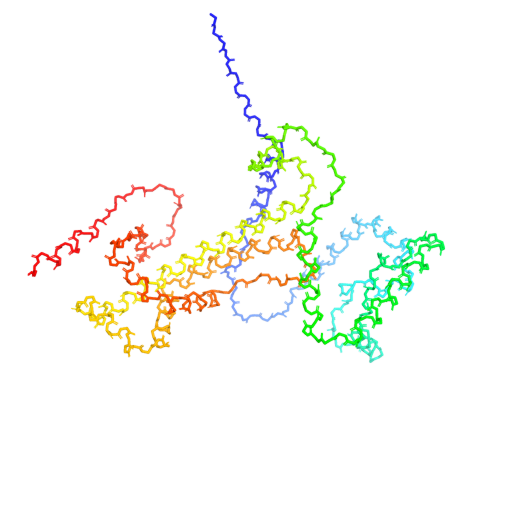1 119 ? 36.202 -4.726 -12.344 1.00 45.00 119 ASP A O 1
ATOM 970 N N . ALA A 1 120 ? 35.318 -5.090 -14.377 1.00 50.72 120 ALA A N 1
ATOM 971 C CA . ALA A 1 120 ? 36.516 -4.745 -15.142 1.00 50.72 120 ALA A CA 1
ATOM 972 C C . ALA A 1 120 ? 36.962 -3.280 -14.928 1.00 50.72 120 ALA A C 1
ATOM 974 O O . ALA A 1 120 ? 37.996 -2.862 -15.432 1.00 50.72 120 ALA A O 1
ATOM 975 N N . ARG A 1 121 ? 36.221 -2.492 -14.135 1.00 52.16 121 ARG A N 1
ATOM 976 C CA . ARG A 1 121 ? 36.655 -1.179 -13.640 1.00 52.16 121 ARG A CA 1
ATOM 977 C C . ARG A 1 121 ? 37.762 -1.265 -12.582 1.00 52.16 121 ARG A C 1
ATOM 979 O O . ARG A 1 121 ? 38.458 -0.279 -12.387 1.00 52.16 121 ARG A O 1
ATOM 986 N N . HIS A 1 122 ? 37.971 -2.425 -11.952 1.00 51.75 122 HIS A N 1
ATOM 987 C CA . HIS A 1 122 ? 39.093 -2.658 -11.032 1.00 51.75 122 HIS A CA 1
ATOM 988 C C . HIS A 1 122 ? 40.263 -3.428 -11.652 1.00 51.75 122 HIS A C 1
ATOM 990 O O . HIS A 1 122 ? 41.289 -3.615 -11.001 1.00 51.75 122 HIS A O 1
ATOM 996 N N . THR A 1 123 ? 40.152 -3.867 -12.906 1.00 49.72 123 THR A N 1
ATOM 997 C CA . THR A 1 123 ? 41.229 -4.594 -13.581 1.00 49.72 123 THR A CA 1
ATOM 998 C C . THR A 1 123 ? 41.556 -3.965 -14.929 1.00 49.72 123 THR A C 1
ATOM 1000 O O . THR A 1 123 ? 40.837 -4.117 -15.906 1.00 49.72 123 THR A O 1
ATOM 1003 N N . ALA A 1 124 ? 42.724 -3.319 -14.954 1.00 46.81 124 ALA A N 1
ATOM 1004 C CA . ALA A 1 124 ? 43.540 -3.051 -16.135 1.00 46.81 124 ALA A CA 1
ATOM 1005 C C . ALA A 1 124 ? 43.045 -1.971 -17.116 1.00 46.81 124 ALA A C 1
ATOM 1007 O O . ALA A 1 124 ? 42.973 -2.187 -18.322 1.00 46.81 124 ALA A O 1
ATOM 1008 N N . GLY A 1 125 ? 42.909 -0.740 -16.621 1.00 45.59 125 GLY A N 1
ATOM 1009 C CA . GLY A 1 125 ? 43.542 0.364 -17.346 1.00 45.59 125 GLY A CA 1
ATOM 1010 C C . GLY A 1 125 ? 45.064 0.214 -17.228 1.00 45.59 125 GLY A C 1
ATOM 1011 O O . GLY A 1 125 ? 45.563 -0.209 -16.184 1.00 45.59 125 GLY A O 1
ATOM 1012 N N . LEU A 1 126 ? 45.806 0.502 -18.295 1.00 49.59 126 LEU A N 1
ATOM 1013 C CA . LEU A 1 126 ? 47.271 0.563 -18.334 1.00 49.59 126 LEU A CA 1
ATOM 1014 C C . LEU A 1 126 ? 47.799 1.655 -17.380 1.00 49.59 126 LEU A C 1
ATOM 1016 O O . LEU A 1 126 ? 48.283 2.690 -17.819 1.00 49.59 126 LEU A O 1
ATOM 1020 N N . ALA A 1 127 ? 47.694 1.443 -16.068 1.00 55.06 127 ALA A N 1
ATOM 1021 C CA . ALA A 1 127 ? 48.353 2.285 -15.084 1.00 55.06 127 ALA A CA 1
ATOM 1022 C C . ALA A 1 127 ? 49.864 2.109 -15.259 1.00 55.06 127 ALA A C 1
ATOM 1024 O O . ALA A 1 127 ? 50.375 0.977 -15.223 1.00 55.06 127 ALA A O 1
ATOM 1025 N N . VAL A 1 128 ? 50.533 3.238 -15.497 1.00 57.91 128 VAL A N 1
ATOM 1026 C CA . VAL A 1 128 ? 51.983 3.398 -15.627 1.00 57.91 128 VAL A CA 1
ATOM 1027 C C . VAL A 1 128 ? 52.661 2.653 -14.473 1.00 57.91 128 VAL A C 1
ATOM 1029 O O . VAL A 1 128 ? 52.186 2.703 -13.340 1.00 57.91 128 VAL A O 1
ATOM 1032 N N . GLN A 1 129 ? 53.751 1.925 -14.742 1.00 57.94 129 GLN A N 1
ATOM 1033 C CA . GLN A 1 129 ? 54.374 0.989 -13.787 1.00 57.94 129 GLN A CA 1
ATOM 1034 C C . GLN A 1 129 ? 54.666 1.586 -12.389 1.00 57.94 129 GLN A C 1
ATOM 1036 O O . GLN A 1 129 ? 54.704 0.834 -11.418 1.00 57.94 129 GLN A O 1
ATOM 1041 N N . GLY A 1 130 ? 54.794 2.913 -12.257 1.00 60.62 130 GLY A N 1
ATOM 1042 C CA . GLY A 1 130 ? 54.940 3.605 -10.970 1.00 60.62 130 GLY A CA 1
ATOM 1043 C C . GLY A 1 130 ? 53.671 3.654 -10.102 1.00 60.62 130 GLY A C 1
ATOM 1044 O O . GLY A 1 130 ? 53.759 3.463 -8.891 1.00 60.62 130 GLY A O 1
ATOM 1045 N N . GLU A 1 131 ? 52.481 3.828 -10.686 1.00 57.53 131 GLU A N 1
ATOM 1046 C CA . GLU A 1 131 ? 51.221 3.915 -9.922 1.00 57.53 131 GLU A CA 1
ATOM 1047 C C . GLU A 1 131 ? 50.814 2.570 -9.316 1.00 57.53 131 GLU A C 1
ATOM 1049 O O . GLU A 1 131 ? 50.244 2.520 -8.226 1.00 57.53 131 GLU A O 1
ATOM 1054 N N . ARG A 1 132 ? 51.177 1.459 -9.970 1.00 58.19 132 ARG A N 1
ATOM 1055 C CA . ARG A 1 132 ? 50.909 0.113 -9.442 1.00 58.19 132 ARG A CA 1
ATOM 1056 C C . ARG A 1 132 ? 51.653 -0.153 -8.137 1.00 58.19 132 ARG A C 1
ATOM 1058 O O . ARG A 1 132 ? 51.102 -0.801 -7.253 1.00 58.19 132 ARG A O 1
ATOM 1065 N N . VAL A 1 133 ? 52.883 0.346 -8.003 1.00 70.88 133 VAL A N 1
ATOM 1066 C CA . VAL A 1 133 ? 53.690 0.151 -6.788 1.00 70.88 133 VAL A CA 1
ATOM 1067 C C . VAL A 1 133 ? 53.150 0.994 -5.635 1.00 70.88 133 VAL A C 1
ATOM 1069 O O . VAL A 1 133 ? 53.116 0.509 -4.506 1.00 70.88 133 VAL A O 1
ATOM 1072 N N . HIS A 1 134 ? 52.687 2.216 -5.907 1.00 68.94 134 HIS A N 1
ATOM 1073 C CA . HIS A 1 134 ? 52.050 3.059 -4.892 1.00 68.94 134 HIS A CA 1
ATOM 1074 C C . HIS A 1 134 ? 50.707 2.483 -4.437 1.00 68.94 134 HIS A C 1
ATOM 1076 O O . HIS A 1 134 ? 50.529 2.258 -3.245 1.00 68.94 134 HIS A O 1
ATOM 1082 N N . SER A 1 135 ? 49.837 2.087 -5.371 1.00 69.50 135 SER A N 1
ATOM 1083 C CA . SER A 1 135 ? 48.556 1.456 -5.032 1.00 69.50 135 SER A CA 1
ATOM 1084 C C . SER A 1 135 ? 48.732 0.135 -4.268 1.00 69.50 135 SER A C 1
ATOM 1086 O O . SER A 1 135 ? 48.017 -0.121 -3.303 1.00 69.50 135 SER A O 1
ATOM 1088 N N . ALA A 1 136 ? 49.726 -0.686 -4.629 1.00 71.56 136 ALA A N 1
ATOM 1089 C CA . ALA A 1 136 ? 50.030 -1.913 -3.892 1.00 71.56 136 ALA A CA 1
ATOM 1090 C C . ALA A 1 136 ? 50.596 -1.640 -2.487 1.00 71.56 136 ALA A C 1
ATOM 1092 O O . ALA A 1 136 ? 50.285 -2.382 -1.552 1.00 71.56 136 ALA A O 1
ATOM 1093 N N . LYS A 1 137 ? 51.411 -0.587 -2.315 1.00 75.12 137 LYS A N 1
ATOM 1094 C CA . LYS A 1 137 ? 51.899 -0.168 -0.994 1.00 75.12 137 LYS A CA 1
ATOM 1095 C C . LYS A 1 137 ? 50.750 0.302 -0.111 1.00 75.12 137 LYS A C 1
ATOM 1097 O O . LYS A 1 137 ? 50.653 -0.198 1.008 1.00 75.12 137 LYS A O 1
ATOM 1102 N N . ASP A 1 138 ? 49.864 1.147 -0.626 1.00 72.50 138 ASP A N 1
ATOM 1103 C CA . ASP A 1 138 ? 48.721 1.675 0.125 1.00 72.50 138 ASP A CA 1
ATOM 1104 C C . ASP A 1 138 ? 47.766 0.544 0.544 1.00 72.50 138 ASP A C 1
ATOM 1106 O O . ASP A 1 138 ? 47.476 0.387 1.728 1.00 72.50 138 ASP A O 1
ATOM 1110 N N . LEU A 1 139 ? 47.432 -0.374 -0.375 1.00 73.56 139 LEU A N 1
ATOM 1111 C CA . LEU A 1 139 ? 46.629 -1.568 -0.067 1.00 73.56 139 LEU A CA 1
ATOM 1112 C C . LEU A 1 139 ? 47.283 -2.480 0.986 1.00 73.56 139 LEU A C 1
ATOM 1114 O O . LEU A 1 139 ? 46.598 -3.097 1.805 1.00 73.56 139 LEU A O 1
ATOM 1118 N N . SER A 1 140 ? 48.615 -2.593 0.978 1.00 77.69 140 SER A N 1
ATOM 1119 C CA . SER A 1 140 ? 49.340 -3.398 1.968 1.00 77.69 140 SER A CA 1
ATOM 1120 C C . SER A 1 140 ? 49.379 -2.747 3.354 1.00 77.69 140 SER A C 1
ATOM 1122 O O . SER A 1 140 ? 49.410 -3.462 4.361 1.00 77.69 140 SER A O 1
ATOM 1124 N N . ILE A 1 141 ? 49.367 -1.411 3.411 1.00 75.62 141 ILE A N 1
ATOM 1125 C CA . ILE 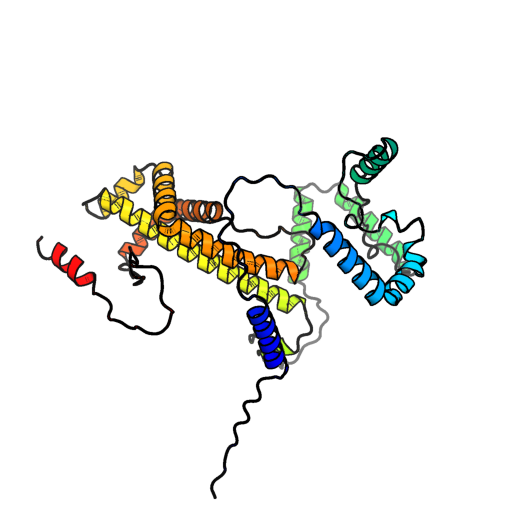A 1 141 ? 49.308 -0.643 4.656 1.00 75.62 141 ILE A CA 1
ATOM 1126 C C . ILE A 1 141 ? 47.911 -0.796 5.260 1.00 75.62 141 ILE A C 1
ATOM 1128 O O . ILE A 1 141 ? 47.813 -1.205 6.417 1.00 75.62 141 ILE A O 1
ATOM 1132 N N . ASP A 1 142 ? 46.853 -0.628 4.465 1.00 65.88 142 ASP A N 1
ATOM 1133 C CA . ASP A 1 142 ? 45.468 -0.810 4.918 1.00 65.88 142 ASP A CA 1
ATOM 1134 C C . ASP A 1 142 ? 45.212 -2.226 5.439 1.00 65.88 142 ASP A C 1
ATOM 1136 O O . ASP A 1 142 ? 44.583 -2.420 6.483 1.00 65.88 142 ASP A O 1
ATOM 1140 N N . TYR A 1 143 ? 45.76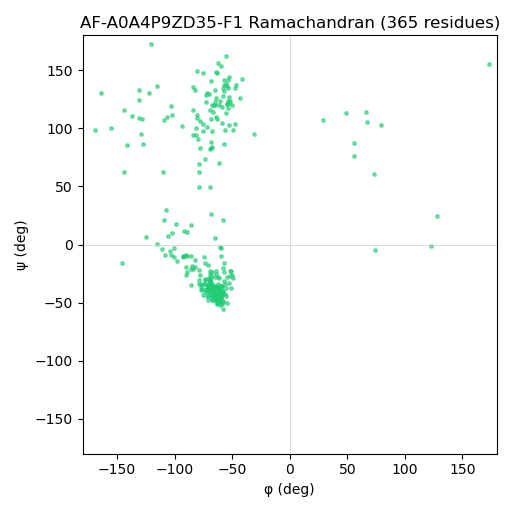8 -3.240 4.771 1.00 71.06 143 TYR A N 1
ATOM 1141 C CA . TYR A 1 143 ? 45.620 -4.622 5.218 1.00 71.06 143 TYR A CA 1
ATOM 1142 C C . TYR A 1 143 ? 46.339 -4.892 6.548 1.00 71.06 143 TYR A C 1
ATOM 1144 O O . TYR A 1 143 ? 45.825 -5.635 7.385 1.00 71.06 143 TYR A O 1
ATOM 1152 N N . LYS A 1 144 ? 47.518 -4.298 6.776 1.00 72.62 144 LYS A N 1
ATOM 1153 C CA . LYS A 1 144 ? 48.266 -4.460 8.036 1.00 72.62 144 LYS A CA 1
ATOM 1154 C C . LYS A 1 144 ? 47.626 -3.695 9.191 1.00 72.62 144 LYS A C 1
ATOM 1156 O O . LYS A 1 144 ? 47.539 -4.243 10.288 1.00 72.62 144 LYS A O 1
ATOM 1161 N N . VAL A 1 145 ? 47.152 -2.475 8.945 1.00 70.06 145 VAL A N 1
ATOM 1162 C CA . VAL A 1 145 ? 46.495 -1.643 9.965 1.00 70.06 145 VAL A CA 1
ATOM 1163 C C . VAL A 1 145 ? 45.116 -2.214 10.313 1.00 70.06 145 VAL A C 1
ATOM 1165 O O . VAL A 1 145 ? 44.777 -2.356 11.486 1.00 70.06 145 VAL A O 1
ATOM 1168 N N . GLY A 1 146 ? 44.352 -2.674 9.317 1.00 61.38 146 GLY A N 1
ATOM 1169 C CA . GLY A 1 146 ? 43.017 -3.229 9.527 1.00 61.38 146 GLY A CA 1
ATOM 1170 C C . GLY A 1 146 ? 42.993 -4.566 10.275 1.00 61.38 146 GLY A C 1
ATOM 1171 O O . GLY A 1 146 ? 42.015 -4.854 10.967 1.00 61.38 146 GLY A O 1
ATOM 1172 N N . LYS A 1 147 ? 44.043 -5.400 10.184 1.00 75.31 147 LYS A N 1
ATOM 1173 C CA . LYS A 1 147 ? 44.033 -6.767 10.748 1.00 75.31 147 LYS A CA 1
ATOM 1174 C C . LYS A 1 147 ? 44.035 -6.814 12.279 1.00 75.31 147 LYS A C 1
ATOM 1176 O O . LYS A 1 147 ? 43.534 -7.786 12.836 1.00 75.31 147 LYS A O 1
ATOM 1181 N N . HIS A 1 148 ? 44.555 -5.777 12.933 1.00 69.06 148 HIS A N 1
ATOM 1182 C CA . HIS A 1 148 ? 44.622 -5.683 14.395 1.00 69.06 148 HIS A CA 1
ATOM 1183 C C . HIS A 1 148 ? 43.532 -4.798 15.009 1.00 69.06 148 HIS A C 1
ATOM 1185 O O . HIS A 1 148 ? 43.349 -4.836 16.222 1.00 69.06 148 HIS A O 1
ATOM 1191 N N . ALA A 1 149 ? 42.788 -4.049 14.191 1.00 76.50 149 ALA A N 1
ATOM 1192 C CA . ALA A 1 149 ? 41.681 -3.232 14.669 1.00 76.50 149 ALA A CA 1
ATOM 1193 C C . ALA A 1 149 ? 40.510 -4.115 15.121 1.00 76.50 149 ALA A C 1
ATOM 1195 O O . ALA A 1 149 ? 40.044 -4.995 14.382 1.00 76.50 149 ALA A O 1
ATOM 1196 N N . SER A 1 150 ? 40.022 -3.859 16.332 1.00 83.19 150 SER A N 1
ATOM 1197 C CA . SER A 1 150 ? 38.794 -4.463 16.844 1.00 83.19 150 SER A CA 1
ATOM 1198 C C . SER A 1 150 ? 37.590 -4.043 15.987 1.00 83.19 150 SER A C 1
ATOM 1200 O O . SER A 1 150 ? 37.612 -3.011 15.315 1.00 83.19 150 SER A O 1
ATOM 1202 N N . A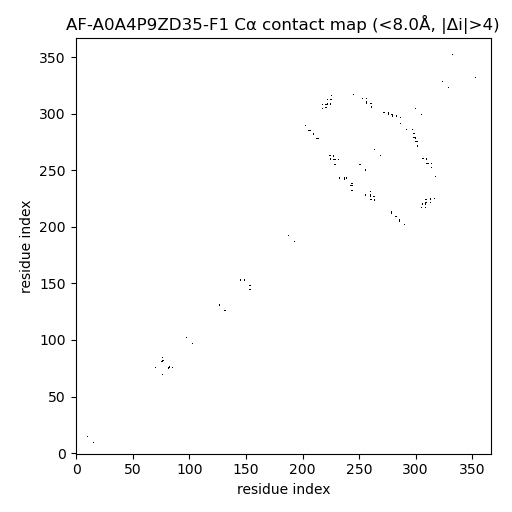LA A 1 151 ? 36.511 -4.833 15.989 1.00 82.44 151 ALA A N 1
ATOM 1203 C CA . ALA A 1 151 ? 35.315 -4.521 15.195 1.00 82.44 151 ALA A CA 1
ATOM 1204 C C . ALA A 1 151 ? 34.754 -3.115 15.503 1.00 82.44 151 ALA A C 1
ATOM 1206 O O . ALA A 1 151 ? 34.373 -2.393 14.586 1.00 82.44 151 ALA A O 1
ATOM 1207 N N . ALA A 1 152 ? 34.812 -2.698 16.772 1.00 84.25 152 ALA A N 1
ATOM 1208 C CA . ALA A 1 152 ? 34.392 -1.369 17.212 1.00 84.25 152 ALA A CA 1
ATOM 1209 C C . ALA A 1 152 ? 35.284 -0.240 16.659 1.00 84.25 152 ALA A C 1
ATOM 1211 O O . ALA A 1 152 ? 34.791 0.835 16.324 1.00 84.25 152 ALA A O 1
ATOM 1212 N N . GLU A 1 153 ? 36.594 -0.469 16.527 1.00 84.00 153 GLU A N 1
ATOM 1213 C CA . GLU A 1 153 ? 37.512 0.505 15.923 1.00 84.00 153 GLU A CA 1
ATOM 1214 C C . GLU A 1 153 ? 37.302 0.617 14.414 1.00 84.00 153 GLU A C 1
ATOM 1216 O O . GLU A 1 153 ? 37.314 1.726 13.888 1.00 84.00 153 GLU A O 1
ATOM 1221 N N . ARG A 1 154 ? 37.020 -0.499 13.726 1.00 81.31 154 ARG A N 1
ATOM 1222 C CA . ARG A 1 154 ? 36.691 -0.479 12.291 1.00 81.31 154 ARG A CA 1
ATOM 1223 C C . ARG A 1 154 ? 35.411 0.302 12.006 1.00 81.31 154 ARG A C 1
ATOM 1225 O O . ARG A 1 154 ? 35.392 1.096 11.072 1.00 81.31 154 ARG A O 1
ATOM 1232 N N . GLU A 1 155 ? 34.367 0.121 12.814 1.00 84.12 155 GLU A N 1
ATOM 1233 C CA . GLU A 1 155 ? 33.135 0.912 12.689 1.00 84.12 155 GLU A CA 1
ATOM 1234 C C . GLU A 1 155 ? 33.389 2.395 12.979 1.00 84.12 155 GLU A C 1
ATOM 1236 O O . GLU A 1 155 ? 32.877 3.259 12.270 1.00 84.12 155 GLU A O 1
ATOM 1241 N N . ARG A 1 156 ? 34.232 2.712 13.971 1.00 84.19 156 ARG A N 1
ATOM 1242 C CA . ARG A 1 156 ? 34.594 4.097 14.297 1.00 84.19 156 ARG A CA 1
ATOM 1243 C C . ARG A 1 156 ? 35.404 4.770 13.186 1.00 84.19 156 ARG A C 1
ATOM 1245 O O . ARG A 1 156 ? 35.162 5.944 12.912 1.00 84.19 156 ARG A O 1
ATOM 1252 N N . GLU A 1 157 ? 36.327 4.056 12.544 1.00 81.81 157 GLU A N 1
ATOM 1253 C CA . GLU A 1 157 ? 37.103 4.551 11.397 1.00 81.81 157 GLU A CA 1
ATOM 1254 C C . GLU A 1 157 ? 36.200 4.747 10.168 1.00 81.81 157 GLU A C 1
ATOM 1256 O O . GLU A 1 157 ? 36.245 5.804 9.547 1.00 81.81 157 GLU A O 1
ATOM 1261 N N . GLN A 1 158 ? 35.287 3.806 9.887 1.00 80.38 158 GLN A N 1
ATOM 1262 C CA . GLN A 1 158 ? 34.290 3.943 8.812 1.00 80.38 158 GLN A CA 1
ATOM 1263 C C . GLN A 1 158 ? 33.354 5.133 9.037 1.00 80.38 158 GLN A C 1
ATOM 1265 O O . GLN A 1 158 ? 33.087 5.900 8.112 1.00 80.38 158 GLN A O 1
ATOM 1270 N N . PHE A 1 159 ? 32.887 5.332 10.274 1.00 81.88 159 PHE A N 1
ATOM 1271 C CA . PHE A 1 159 ? 32.153 6.540 10.643 1.00 81.88 159 PHE A CA 1
ATOM 1272 C C . PHE A 1 159 ? 33.018 7.782 10.417 1.00 81.88 159 PHE A C 1
ATOM 1274 O O . PHE A 1 159 ? 32.561 8.763 9.838 1.00 81.88 159 PHE A O 1
ATOM 1281 N N . ARG A 1 160 ? 34.289 7.755 10.817 1.00 81.38 160 ARG A N 1
ATOM 1282 C CA . ARG A 1 160 ? 35.191 8.892 10.630 1.00 81.38 160 ARG A CA 1
ATOM 1283 C C . ARG A 1 160 ? 35.380 9.233 9.153 1.00 81.38 160 ARG A C 1
ATOM 1285 O O . ARG A 1 160 ? 35.337 10.412 8.829 1.00 81.38 160 ARG A O 1
ATOM 1292 N N . GLU A 1 161 ? 35.536 8.254 8.269 1.00 74.56 161 GLU A N 1
ATOM 1293 C CA . GLU A 1 161 ? 35.662 8.468 6.820 1.00 74.56 161 GLU A CA 1
ATOM 1294 C C . GLU A 1 161 ? 34.378 9.022 6.194 1.00 74.56 161 GLU A C 1
ATOM 1296 O O . GLU A 1 161 ? 34.437 10.030 5.487 1.00 74.56 161 GLU A O 1
ATOM 1301 N N . LEU A 1 162 ? 33.214 8.455 6.539 1.00 74.75 162 LEU A N 1
ATOM 1302 C CA . LEU A 1 162 ? 31.901 8.917 6.063 1.00 74.75 162 LEU A CA 1
ATOM 1303 C C . LEU A 1 162 ? 31.626 10.391 6.393 1.00 74.75 162 LEU A C 1
ATOM 1305 O O . LEU A 1 162 ? 30.952 11.075 5.624 1.00 74.75 162 LEU A O 1
ATOM 1309 N N . TYR A 1 163 ? 32.155 10.893 7.513 1.00 67.06 163 TYR A N 1
ATOM 1310 C CA . TYR A 1 163 ? 31.977 12.284 7.943 1.00 67.06 163 TYR A CA 1
ATOM 1311 C C . TYR A 1 163 ? 33.196 13.185 7.694 1.00 67.06 163 TYR A C 1
ATOM 1313 O O . TYR A 1 163 ? 33.076 14.405 7.816 1.00 67.06 163 TYR A O 1
ATOM 1321 N N . LYS A 1 164 ? 34.351 12.640 7.295 1.00 67.69 164 LYS A N 1
ATOM 1322 C CA . LYS A 1 164 ? 35.547 13.430 6.952 1.00 67.69 164 LYS A CA 1
ATOM 1323 C C . LYS A 1 164 ? 35.427 14.073 5.570 1.00 67.69 164 LYS A C 1
ATOM 1325 O O . LYS A 1 164 ? 35.804 15.232 5.422 1.00 67.69 164 LYS A O 1
ATOM 1330 N N . GLU A 1 165 ? 34.859 13.368 4.594 1.00 57.84 165 GLU A N 1
ATOM 1331 C CA . GLU A 1 165 ? 34.678 13.882 3.225 1.00 57.84 165 GLU A CA 1
ATOM 1332 C C . GLU A 1 165 ? 33.650 15.034 3.110 1.00 57.84 165 GLU A C 1
ATOM 1334 O O . GLU A 1 165 ? 33.915 15.984 2.374 1.00 57.84 165 GLU A O 1
ATOM 1339 N N . PRO A 1 166 ? 32.520 15.054 3.851 1.00 62.25 166 PRO A N 1
ATOM 1340 C CA . PRO A 1 166 ? 31.560 16.160 3.764 1.00 62.25 166 PRO A CA 1
ATOM 1341 C C . PRO A 1 166 ? 31.975 17.429 4.528 1.00 62.25 166 PRO A C 1
ATOM 1343 O O . PRO A 1 166 ? 31.527 18.518 4.175 1.00 62.25 166 PRO A O 1
ATOM 1346 N N . LEU A 1 167 ? 32.796 17.311 5.583 1.00 53.28 167 LEU A N 1
ATOM 1347 C CA . LEU A 1 167 ? 33.209 18.445 6.432 1.00 53.28 167 LEU A CA 1
ATOM 1348 C C . LEU A 1 167 ? 34.493 19.135 5.954 1.00 53.28 167 LEU A C 1
ATOM 1350 O O . LEU A 1 167 ? 34.669 20.327 6.196 1.00 53.28 167 LEU A O 1
ATOM 1354 N N . LEU A 1 168 ? 35.368 18.416 5.249 1.00 51.88 168 LEU A N 1
ATOM 1355 C CA . LEU A 1 168 ? 36.557 18.963 4.595 1.00 51.88 168 LEU A CA 1
ATOM 1356 C C . LEU A 1 168 ? 36.356 18.913 3.080 1.00 51.88 168 LEU A C 1
ATOM 1358 O O . LEU A 1 168 ? 37.088 18.235 2.362 1.00 51.88 168 LEU A O 1
ATOM 1362 N N . GLY A 1 169 ? 35.348 19.643 2.592 1.00 49.41 169 GLY A N 1
ATOM 1363 C CA . GLY A 1 169 ? 35.224 19.917 1.163 1.00 49.41 169 GLY A CA 1
ATOM 1364 C C . GLY A 1 169 ? 36.571 20.393 0.617 1.00 49.41 169 GLY A C 1
ATOM 1365 O O . GLY A 1 169 ? 37.247 21.192 1.264 1.00 49.41 169 GLY A O 1
ATOM 1366 N N . SER A 1 170 ? 36.977 19.851 -0.533 1.00 51.88 170 SER A N 1
ATOM 1367 C CA . SER A 1 170 ? 38.231 20.128 -1.244 1.00 51.88 170 SER A CA 1
ATOM 1368 C C . SER A 1 170 ? 38.728 21.569 -1.047 1.00 51.88 170 SER A C 1
ATOM 1370 O O . SER A 1 170 ? 38.324 22.483 -1.767 1.00 51.88 170 SER A O 1
ATOM 1372 N N . ALA A 1 171 ? 39.619 21.783 -0.074 1.00 45.06 171 ALA A N 1
ATOM 1373 C CA . ALA A 1 171 ? 40.109 23.101 0.332 1.00 45.06 171 ALA A CA 1
ATOM 1374 C C . ALA A 1 171 ? 41.190 23.641 -0.625 1.00 45.06 171 ALA A C 1
ATOM 1376 O O . ALA A 1 171 ? 42.267 24.065 -0.211 1.00 45.06 171 ALA A O 1
ATOM 1377 N N . LYS A 1 172 ? 40.903 23.599 -1.929 1.00 51.22 172 LYS A N 1
ATOM 1378 C CA . LYS A 1 172 ? 41.639 24.293 -2.992 1.00 51.22 172 LYS A CA 1
ATOM 1379 C C .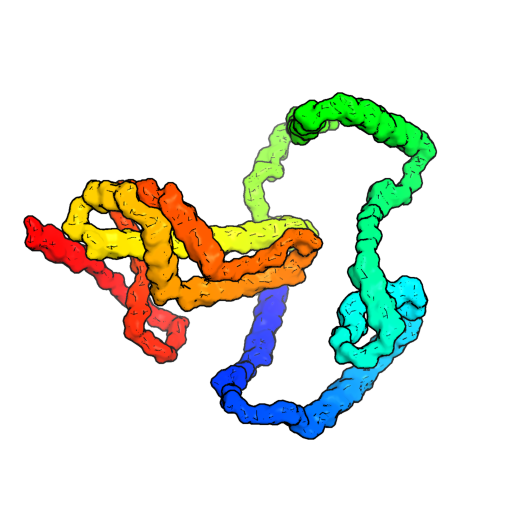 LYS A 1 172 ? 40.6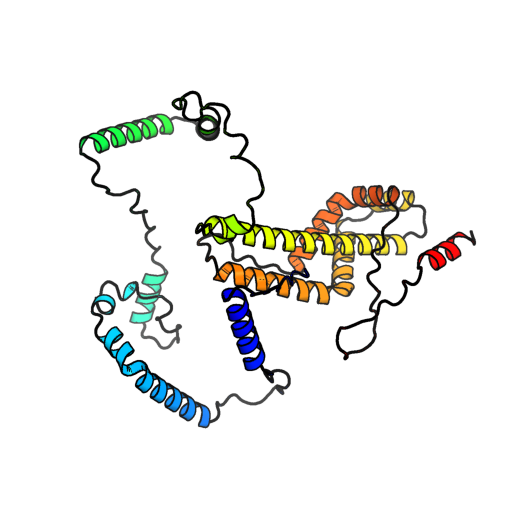62 24.771 -4.067 1.00 51.22 172 LYS A C 1
ATOM 1381 O O . LYS A 1 172 ? 40.743 24.368 -5.220 1.00 51.22 172 LYS A O 1
ATOM 1386 N N . THR A 1 173 ? 39.742 25.650 -3.699 1.00 44.09 173 THR A N 1
ATOM 1387 C CA . THR A 1 173 ? 39.031 26.488 -4.670 1.00 44.09 173 THR A CA 1
ATOM 1388 C C . THR A 1 173 ? 39.078 27.918 -4.177 1.00 44.09 173 THR A C 1
ATOM 1390 O O . THR A 1 173 ? 38.725 28.192 -3.032 1.00 44.09 173 THR A O 1
ATOM 1393 N N . GLY A 1 174 ? 39.599 28.794 -5.038 1.00 45.22 174 GLY A N 1
ATOM 1394 C CA . GLY A 1 174 ? 39.786 30.210 -4.773 1.00 45.22 174 GLY A CA 1
ATOM 1395 C C . GLY A 1 174 ? 38.497 30.908 -4.356 1.00 45.22 174 GLY A C 1
ATOM 1396 O O . GLY A 1 174 ? 37.391 30.412 -4.558 1.00 45.22 174 GLY A O 1
ATOM 1397 N N . THR A 1 175 ? 38.680 32.077 -3.761 1.00 44.34 175 THR A N 1
ATOM 1398 C CA . THR A 1 175 ? 37.635 33.027 -3.395 1.00 44.34 175 THR A CA 1
ATOM 1399 C C . THR A 1 175 ? 36.699 33.285 -4.580 1.00 44.34 175 THR A C 1
ATOM 1401 O O . THR A 1 175 ? 36.999 34.060 -5.487 1.00 44.34 175 THR A O 1
ATOM 1404 N N . PHE A 1 176 ? 35.551 32.606 -4.591 1.00 47.53 176 PHE A N 1
ATOM 1405 C CA . PHE A 1 176 ? 34.469 32.908 -5.517 1.00 47.53 176 PHE A CA 1
ATOM 1406 C C . PHE A 1 176 ? 33.819 34.218 -5.076 1.00 47.53 176 PHE A C 1
ATOM 1408 O O . PHE A 1 176 ? 33.382 34.349 -3.936 1.00 47.53 176 PHE A O 1
ATOM 1415 N N . LYS A 1 177 ? 33.796 35.192 -5.988 1.00 48.75 177 LYS A N 1
ATOM 1416 C CA . LYS A 1 177 ? 33.021 36.428 -5.847 1.00 48.75 177 LYS A CA 1
ATOM 1417 C C . LYS A 1 177 ? 31.522 36.094 -5.810 1.00 48.75 177 LYS A C 1
ATOM 1419 O O . LYS A 1 177 ? 31.095 35.143 -6.462 1.00 48.75 177 LYS A O 1
ATOM 1424 N N . ASP A 1 178 ? 30.765 36.902 -5.072 1.00 55.47 178 ASP A N 1
ATOM 1425 C CA . ASP A 1 178 ? 29.366 36.754 -4.621 1.00 55.47 178 ASP A CA 1
ATOM 1426 C C . ASP A 1 178 ? 28.253 36.575 -5.690 1.00 55.47 178 ASP A C 1
ATOM 1428 O O . ASP A 1 178 ? 27.074 36.759 -5.398 1.00 55.47 178 ASP A O 1
ATOM 1432 N N . ASP A 1 179 ? 28.553 36.138 -6.914 1.00 54.69 179 ASP A N 1
ATOM 1433 C CA . ASP A 1 179 ? 27.569 36.010 -8.009 1.00 54.69 179 ASP A CA 1
ATOM 1434 C C . ASP A 1 179 ? 26.792 34.672 -8.034 1.00 54.69 179 ASP A C 1
ATOM 1436 O O . ASP A 1 179 ? 26.145 34.312 -9.019 1.00 54.69 179 ASP A O 1
ATOM 1440 N N . LEU A 1 180 ? 26.798 33.907 -6.937 1.00 53.34 180 LEU A N 1
ATOM 1441 C CA . LEU A 1 180 ? 26.118 32.602 -6.851 1.00 53.34 180 LEU A CA 1
ATOM 1442 C C . LEU A 1 180 ? 24.673 32.660 -6.323 1.00 53.34 180 LEU A C 1
ATOM 1444 O O . LEU A 1 180 ? 24.059 31.611 -6.107 1.00 53.34 180 LEU A O 1
ATOM 1448 N N . GLY A 1 181 ? 24.076 33.853 -6.209 1.00 53.41 181 GLY A N 1
ATOM 1449 C CA . GLY A 1 181 ? 22.662 34.039 -5.841 1.00 53.41 181 GLY A CA 1
ATOM 1450 C C . GLY A 1 181 ? 21.647 33.377 -6.794 1.00 53.41 181 GLY A C 1
ATOM 1451 O O . GLY A 1 181 ? 20.466 33.281 -6.467 1.00 53.41 181 GLY A O 1
ATOM 1452 N N . GLY A 1 182 ? 22.093 32.884 -7.957 1.00 53.81 182 GLY A N 1
ATOM 1453 C CA . GLY A 1 182 ? 21.257 32.192 -8.944 1.00 53.81 182 GLY A CA 1
ATOM 1454 C C . GLY A 1 182 ? 21.392 30.664 -9.005 1.00 53.81 182 GLY A C 1
ATOM 1455 O O . GLY A 1 182 ? 20.660 30.041 -9.773 1.00 53.81 182 GLY A O 1
ATOM 1456 N N . VAL A 1 183 ? 22.313 30.033 -8.259 1.00 51.69 183 VAL A N 1
ATOM 1457 C CA . VAL A 1 183 ? 22.756 28.658 -8.597 1.00 51.69 183 VAL A CA 1
ATOM 1458 C C . VAL A 1 183 ? 22.268 27.557 -7.652 1.00 51.69 183 VAL A C 1
ATOM 1460 O O . VAL A 1 183 ? 22.375 26.383 -8.001 1.00 51.69 183 VAL A O 1
ATOM 1463 N N . ARG A 1 184 ? 21.646 27.841 -6.502 1.00 49.59 184 ARG A N 1
ATOM 1464 C CA . ARG A 1 184 ? 21.121 26.751 -5.655 1.00 49.59 184 ARG A CA 1
ATOM 1465 C C . ARG A 1 184 ? 19.738 27.042 -5.090 1.00 49.59 184 ARG A C 1
ATOM 1467 O O . ARG A 1 184 ? 19.586 27.866 -4.201 1.00 49.59 184 ARG A O 1
ATOM 1474 N N . GLY A 1 185 ? 18.746 26.297 -5.584 1.00 47.28 185 GLY A N 1
ATOM 1475 C CA . GLY A 1 185 ? 17.511 26.032 -4.840 1.00 47.28 185 GLY A CA 1
ATOM 1476 C C . GLY A 1 185 ? 16.191 26.442 -5.489 1.00 47.28 185 GLY A C 1
ATOM 1477 O O . GLY A 1 185 ? 15.154 26.172 -4.891 1.00 47.28 185 GLY A O 1
ATOM 1478 N N . ARG A 1 186 ? 16.164 27.042 -6.689 1.00 53.38 186 ARG A N 1
ATOM 1479 C CA . ARG A 1 186 ? 14.879 27.157 -7.401 1.00 53.38 186 ARG A CA 1
ATOM 1480 C C . ARG A 1 186 ? 14.475 25.778 -7.937 1.00 53.38 186 ARG A C 1
ATOM 1482 O O . ARG A 1 186 ? 15.309 25.155 -8.600 1.00 53.38 186 ARG A O 1
ATOM 1489 N N . PRO A 1 187 ? 13.244 25.296 -7.669 1.00 50.38 187 PRO A N 1
ATOM 1490 C CA . PRO A 1 187 ? 12.719 24.120 -8.350 1.00 50.38 187 PRO A CA 1
ATOM 1491 C C . PRO A 1 187 ? 12.856 24.373 -9.848 1.00 50.38 187 PRO A C 1
ATOM 1493 O O . PRO A 1 187 ? 12.440 25.419 -10.341 1.00 50.38 187 PRO A O 1
ATOM 1496 N N . SER A 1 188 ? 13.571 23.481 -10.525 1.00 51.28 188 SER A N 1
ATOM 1497 C CA . SER A 1 188 ? 13.960 23.649 -11.917 1.00 51.28 188 SER A CA 1
ATOM 1498 C C . SER A 1 188 ? 12.725 23.947 -12.767 1.00 51.28 188 SER A C 1
ATOM 1500 O O . SER A 1 188 ? 11.734 23.222 -12.698 1.00 51.28 188 SER A O 1
ATOM 1502 N N . ASP A 1 189 ? 12.766 25.035 -13.538 1.00 59.69 189 ASP A N 1
ATOM 1503 C CA . ASP A 1 189 ? 11.685 25.382 -14.459 1.00 59.69 189 ASP A CA 1
ATOM 1504 C C . ASP A 1 189 ? 11.397 24.191 -15.389 1.00 59.69 189 ASP A C 1
ATOM 1506 O O . ASP A 1 189 ? 12.326 23.514 -15.841 1.00 59.69 189 ASP A O 1
ATOM 1510 N N . LYS A 1 190 ? 10.117 23.935 -15.701 1.00 59.84 190 LYS A N 1
ATOM 1511 C CA . LYS A 1 190 ? 9.675 22.817 -16.568 1.00 59.84 190 LYS A CA 1
ATOM 1512 C C . LYS A 1 190 ? 10.444 22.728 -17.894 1.00 59.84 190 LYS A C 1
ATOM 1514 O O . LYS A 1 190 ? 10.614 21.640 -18.433 1.00 59.84 190 LYS A O 1
ATOM 1519 N N . GLU A 1 191 ? 10.931 23.854 -18.407 1.00 60.94 191 GLU A N 1
ATOM 1520 C CA . GLU A 1 191 ? 11.729 23.923 -19.636 1.00 60.94 191 GLU A CA 1
ATOM 1521 C C . GLU A 1 191 ? 13.163 23.401 -19.464 1.00 60.94 191 GLU A C 1
ATOM 1523 O O . GLU A 1 191 ? 13.730 22.835 -20.397 1.00 60.94 191 GLU A O 1
ATOM 1528 N N . ARG A 1 192 ? 13.752 23.521 -18.266 1.00 57.66 192 ARG A N 1
ATOM 1529 C CA . ARG A 1 192 ? 15.046 22.898 -17.951 1.00 57.66 192 ARG A CA 1
ATOM 1530 C C . ARG A 1 192 ? 14.920 21.388 -17.766 1.00 57.66 192 ARG A C 1
ATOM 1532 O O . ARG A 1 192 ? 15.827 20.678 -18.187 1.00 57.66 192 ARG A O 1
ATOM 1539 N N . LEU A 1 193 ? 13.792 20.905 -17.233 1.00 56.41 193 LEU A N 1
ATOM 1540 C CA . LEU A 1 193 ? 13.473 19.470 -17.207 1.00 56.41 193 LEU A CA 1
ATOM 1541 C C . LEU A 1 193 ? 13.297 18.890 -18.616 1.00 56.41 193 LEU A C 1
ATOM 1543 O O . LEU A 1 193 ? 13.734 17.777 -18.883 1.00 56.41 193 LEU A O 1
ATOM 1547 N N . ALA A 1 194 ? 12.685 19.645 -19.534 1.00 57.81 194 ALA A N 1
ATOM 1548 C CA . ALA A 1 194 ? 12.492 19.193 -20.912 1.00 57.81 194 ALA A CA 1
ATOM 1549 C C . ALA A 1 194 ? 13.818 18.979 -21.669 1.00 57.81 194 ALA A C 1
ATOM 1551 O O . ALA A 1 194 ? 13.856 18.208 -22.624 1.00 57.81 194 ALA A O 1
ATOM 1552 N N . ASN A 1 195 ? 14.897 19.637 -21.226 1.00 56.09 195 ASN A N 1
ATOM 1553 C CA . ASN A 1 195 ? 16.211 19.600 -21.869 1.00 56.09 195 ASN A CA 1
ATOM 1554 C C . ASN A 1 195 ? 17.284 18.853 -21.060 1.00 56.09 195 ASN A C 1
ATOM 1556 O O . ASN A 1 195 ? 18.409 18.702 -21.541 1.00 56.09 195 ASN A O 1
ATOM 1560 N N . SER A 1 196 ? 16.984 18.376 -19.848 1.00 56.16 196 SER A N 1
ATOM 1561 C CA . SER A 1 196 ? 17.921 17.540 -19.102 1.00 56.16 196 SER A CA 1
ATOM 1562 C C . SER A 1 196 ? 17.921 16.136 -19.702 1.00 56.16 196 SER A C 1
ATOM 1564 O O . SER A 1 196 ? 17.025 15.341 -19.441 1.00 56.16 196 SER A O 1
ATOM 1566 N N . ALA A 1 197 ? 18.960 15.806 -20.470 1.00 61.06 197 ALA A N 1
ATOM 1567 C CA . ALA A 1 197 ? 19.235 14.446 -20.947 1.00 61.06 197 ALA A CA 1
ATOM 1568 C C . ALA A 1 197 ? 19.570 13.452 -19.810 1.00 61.06 197 ALA A C 1
ATOM 1570 O O . ALA A 1 197 ? 19.960 12.314 -20.066 1.00 61.06 197 ALA A O 1
ATOM 1571 N N . ASP A 1 198 ? 19.457 13.884 -18.552 1.00 76.19 198 ASP A N 1
ATOM 1572 C CA . ASP A 1 198 ? 19.781 13.085 -17.387 1.00 76.19 198 ASP A CA 1
ATOM 1573 C C . ASP A 1 198 ? 18.617 12.152 -17.042 1.00 76.19 198 ASP A C 1
ATOM 1575 O O . ASP A 1 198 ? 17.666 12.497 -16.335 1.00 76.19 198 ASP A O 1
ATOM 1579 N N . THR A 1 199 ? 18.713 10.930 -17.556 1.00 76.44 199 THR A N 1
ATOM 1580 C CA . THR A 1 199 ? 17.780 9.844 -17.262 1.00 76.44 199 THR A CA 1
ATOM 1581 C C . THR A 1 199 ? 17.640 9.589 -15.760 1.00 76.44 199 THR A C 1
ATOM 1583 O O . THR A 1 199 ? 16.578 9.151 -15.326 1.00 76.44 199 THR A O 1
ATOM 1586 N N . ALA A 1 200 ? 18.663 9.879 -14.942 1.00 78.12 200 ALA A N 1
ATOM 1587 C CA . ALA A 1 200 ? 18.600 9.635 -13.502 1.00 78.12 200 ALA A CA 1
ATOM 1588 C C . ALA A 1 200 ? 17.613 10.577 -12.797 1.00 78.12 200 ALA A C 1
ATOM 1590 O O . ALA A 1 200 ? 16.876 10.149 -11.906 1.00 78.12 200 ALA A O 1
ATOM 1591 N N . TYR A 1 201 ? 17.551 11.841 -13.222 1.00 81.19 201 TYR A N 1
ATOM 1592 C CA . TYR A 1 201 ? 16.615 12.813 -12.662 1.00 81.19 201 TYR A CA 1
ATOM 1593 C C . TYR A 1 201 ? 15.161 12.410 -12.938 1.00 81.19 201 TYR A C 1
ATOM 1595 O O . TYR A 1 201 ? 14.350 12.347 -12.014 1.00 81.19 201 TYR A O 1
ATOM 1603 N N . PHE A 1 202 ? 14.853 12.055 -14.188 1.00 80.88 202 PHE A N 1
ATOM 1604 C CA . PHE A 1 202 ? 13.510 11.625 -14.586 1.00 80.88 202 PHE A CA 1
ATOM 1605 C C . PHE A 1 202 ? 13.059 10.371 -13.824 1.00 80.88 202 PHE A C 1
ATOM 1607 O O . PHE A 1 202 ? 11.922 10.290 -13.360 1.00 80.88 202 PHE A O 1
ATOM 1614 N N . MET A 1 203 ? 13.968 9.410 -13.624 1.00 83.56 203 MET A N 1
ATOM 1615 C CA . MET A 1 203 ? 13.657 8.212 -12.846 1.00 83.56 203 MET A CA 1
ATOM 1616 C C . MET A 1 203 ? 13.355 8.524 -11.378 1.00 83.56 203 MET A C 1
ATOM 1618 O O . MET A 1 203 ? 12.408 7.963 -10.822 1.00 83.56 203 MET A O 1
ATOM 1622 N N . ASN A 1 204 ? 14.105 9.447 -10.770 1.00 85.94 204 ASN A N 1
ATOM 1623 C CA . ASN A 1 204 ? 13.842 9.903 -9.407 1.00 85.94 204 ASN A CA 1
ATOM 1624 C C . ASN A 1 204 ? 12.488 10.615 -9.291 1.00 85.94 204 ASN A C 1
ATOM 1626 O O . ASN A 1 204 ? 11.777 10.407 -8.310 1.00 85.94 204 ASN A O 1
ATOM 1630 N N . GLU A 1 205 ? 12.105 11.426 -10.278 1.00 87.31 205 GLU A N 1
ATOM 1631 C CA . GLU A 1 205 ? 10.815 12.120 -10.280 1.00 87.31 205 GLU A CA 1
ATOM 1632 C C . GLU A 1 205 ? 9.639 11.136 -10.366 1.00 87.31 205 GLU A C 1
ATOM 1634 O O . GLU A 1 205 ? 8.699 11.225 -9.572 1.00 87.31 205 GLU A O 1
ATOM 1639 N N . ILE A 1 206 ? 9.715 10.134 -11.252 1.00 86.50 206 ILE A N 1
ATOM 1640 C CA . ILE A 1 206 ? 8.676 9.096 -11.329 1.00 86.50 206 ILE A CA 1
ATOM 1641 C C . ILE A 1 206 ? 8.604 8.306 -10.017 1.00 86.50 206 ILE A C 1
ATOM 1643 O O . ILE A 1 206 ? 7.508 8.039 -9.517 1.00 86.50 206 ILE A O 1
ATOM 1647 N N . GLN A 1 207 ? 9.754 7.958 -9.433 1.00 88.12 207 GLN A N 1
ATOM 1648 C CA . GLN A 1 207 ? 9.797 7.251 -8.155 1.00 88.12 207 GLN A CA 1
ATOM 1649 C C . GLN A 1 207 ? 9.138 8.074 -7.037 1.00 88.12 207 GLN A C 1
ATOM 1651 O O . GLN A 1 207 ? 8.306 7.548 -6.299 1.00 88.12 207 GLN A O 1
ATOM 1656 N N . GLN A 1 208 ? 9.428 9.375 -6.952 1.00 91.06 208 GLN A N 1
ATOM 1657 C CA . GLN A 1 208 ? 8.794 10.273 -5.983 1.00 91.06 208 GLN A CA 1
ATOM 1658 C C . GLN A 1 208 ? 7.281 10.396 -6.198 1.00 91.06 208 GLN A C 1
ATOM 1660 O O . GLN A 1 208 ? 6.526 10.420 -5.220 1.00 91.06 208 GLN A O 1
ATOM 1665 N N . GLY A 1 209 ? 6.826 10.446 -7.454 1.00 90.50 209 GLY A N 1
ATOM 1666 C CA . GLY A 1 209 ? 5.404 10.453 -7.800 1.00 90.50 209 GLY A CA 1
ATOM 1667 C C . GLY A 1 209 ? 4.689 9.184 -7.331 1.00 90.50 209 GLY A C 1
ATOM 1668 O O . GLY A 1 209 ? 3.647 9.255 -6.676 1.00 90.50 209 GLY A O 1
ATOM 1669 N N . MET A 1 210 ? 5.299 8.024 -7.570 1.00 91.81 210 MET A N 1
ATOM 1670 C CA . MET A 1 210 ? 4.798 6.730 -7.110 1.00 91.81 210 MET A CA 1
ATOM 1671 C C . MET A 1 210 ? 4.769 6.639 -5.575 1.00 91.81 210 MET A C 1
ATOM 1673 O O . MET A 1 210 ? 3.762 6.230 -4.993 1.00 91.81 210 MET A O 1
ATOM 1677 N N . ASP A 1 211 ? 5.816 7.102 -4.890 1.00 92.56 211 ASP A N 1
ATOM 1678 C CA . ASP A 1 211 ? 5.857 7.157 -3.424 1.00 92.56 211 ASP A CA 1
ATOM 1679 C C . ASP A 1 211 ? 4.800 8.108 -2.845 1.00 92.56 211 ASP A C 1
ATOM 1681 O O . ASP A 1 211 ? 4.226 7.853 -1.780 1.00 92.56 211 ASP A O 1
ATOM 1685 N N . ALA A 1 212 ? 4.511 9.221 -3.524 1.00 94.44 212 ALA A N 1
ATOM 1686 C CA . ALA A 1 212 ? 3.427 10.123 -3.149 1.00 94.44 212 ALA A CA 1
ATOM 1687 C C . ALA A 1 212 ? 2.054 9.447 -3.301 1.00 94.44 212 ALA A C 1
ATOM 1689 O O . ALA A 1 212 ? 1.250 9.506 -2.367 1.00 94.44 212 ALA A O 1
ATOM 1690 N N . ALA A 1 213 ? 1.812 8.740 -4.410 1.00 93.56 213 ALA A N 1
ATOM 1691 C CA . ALA A 1 213 ? 0.575 7.995 -4.641 1.00 93.56 213 ALA A CA 1
ATOM 1692 C C . ALA A 1 213 ? 0.360 6.889 -3.593 1.00 93.56 213 ALA A C 1
ATOM 1694 O O . ALA A 1 213 ? -0.720 6.778 -3.007 1.00 93.56 213 ALA A O 1
ATOM 1695 N N . ILE A 1 214 ? 1.407 6.120 -3.270 1.00 94.88 214 ILE A N 1
ATOM 1696 C CA . ILE A 1 214 ? 1.360 5.076 -2.235 1.00 94.88 214 ILE A CA 1
ATOM 1697 C C . ILE A 1 214 ? 1.084 5.682 -0.855 1.00 94.88 214 ILE A C 1
ATOM 1699 O O . ILE A 1 214 ? 0.286 5.134 -0.089 1.00 94.88 214 ILE A O 1
ATOM 1703 N N . ARG A 1 215 ? 1.718 6.814 -0.519 1.00 96.00 215 ARG A N 1
ATOM 1704 C CA . ARG A 1 215 ? 1.468 7.517 0.749 1.00 96.00 215 ARG A CA 1
ATOM 1705 C C . ARG A 1 215 ? 0.032 8.021 0.843 1.00 96.00 215 ARG A C 1
ATOM 1707 O O . ARG A 1 215 ? -0.604 7.773 1.864 1.00 96.00 215 ARG A O 1
ATOM 1714 N N . ALA A 1 216 ? -0.488 8.653 -0.208 1.00 95.38 216 ALA A N 1
ATOM 1715 C CA . ALA A 1 216 ? -1.872 9.128 -0.264 1.00 95.38 216 ALA A CA 1
ATOM 1716 C C . ALA A 1 216 ? -2.887 7.976 -0.167 1.00 95.38 216 ALA A C 1
ATOM 1718 O O . ALA A 1 216 ? -3.913 8.084 0.502 1.00 95.38 216 ALA A O 1
ATOM 1719 N N . PHE A 1 217 ? -2.584 6.835 -0.787 1.00 96.50 217 PHE A N 1
ATOM 1720 C CA . PHE A 1 217 ? -3.403 5.638 -0.641 1.00 96.50 217 PHE A CA 1
ATOM 1721 C C . PHE A 1 217 ? -3.409 5.137 0.808 1.00 96.50 217 PHE A C 1
ATOM 1723 O O . PHE A 1 217 ? -4.478 4.945 1.386 1.00 96.50 217 PHE A O 1
ATOM 1730 N N . ARG A 1 218 ? -2.232 4.980 1.428 1.00 96.06 218 ARG A N 1
ATOM 1731 C CA . ARG A 1 218 ? -2.101 4.529 2.825 1.00 96.06 218 ARG A CA 1
ATOM 1732 C C . ARG A 1 218 ? -2.818 5.454 3.804 1.00 96.06 218 ARG A C 1
ATOM 1734 O O . ARG A 1 218 ? -3.499 4.955 4.696 1.00 96.06 218 ARG A O 1
ATOM 1741 N N . THR A 1 219 ? -2.716 6.771 3.624 1.00 95.31 219 THR A N 1
ATOM 1742 C CA . THR A 1 219 ? -3.435 7.732 4.470 1.00 95.31 219 THR A CA 1
ATOM 1743 C C . THR A 1 219 ? -4.947 7.586 4.320 1.00 95.31 219 THR A C 1
ATOM 1745 O O . THR A 1 219 ? -5.640 7.558 5.332 1.00 95.31 219 THR A O 1
ATOM 1748 N N . GLY A 1 220 ? -5.455 7.377 3.101 1.00 94.75 220 GLY A N 1
ATOM 1749 C CA . GLY A 1 220 ? -6.866 7.061 2.867 1.00 94.75 220 GLY A CA 1
ATOM 1750 C C . GLY A 1 220 ? -7.319 5.793 3.601 1.00 94.75 220 GLY A C 1
ATOM 1751 O O . GLY A 1 220 ? -8.302 5.825 4.341 1.00 94.75 220 GLY A O 1
ATOM 1752 N N . VAL A 1 221 ? -6.569 4.688 3.474 1.00 95.50 221 VAL A N 1
ATOM 1753 C CA . VAL A 1 221 ? -6.862 3.430 4.195 1.00 95.50 221 VAL A CA 1
ATOM 1754 C C . VAL A 1 221 ? -6.866 3.645 5.708 1.00 95.50 221 VAL A C 1
ATOM 1756 O O . VAL A 1 221 ? -7.773 3.174 6.394 1.00 95.50 221 VAL A O 1
ATOM 1759 N N . ARG A 1 222 ? -5.889 4.393 6.232 1.00 95.25 222 ARG A N 1
ATOM 1760 C CA . ARG A 1 222 ? -5.809 4.739 7.654 1.00 95.25 222 ARG A CA 1
ATOM 1761 C C . ARG A 1 222 ? -7.042 5.512 8.110 1.00 95.25 222 ARG A C 1
ATOM 1763 O O . ARG A 1 222 ? -7.618 5.153 9.130 1.00 95.25 222 ARG A O 1
ATOM 1770 N N . THR A 1 223 ? -7.487 6.518 7.360 1.00 93.81 223 THR A N 1
ATOM 1771 C CA . THR A 1 223 ? -8.705 7.277 7.685 1.00 93.81 223 THR A CA 1
ATOM 1772 C C . THR A 1 223 ? -9.939 6.373 7.741 1.00 93.81 223 THR A C 1
ATOM 1774 O O . THR A 1 223 ? -10.719 6.466 8.687 1.00 93.81 223 THR A O 1
ATOM 1777 N N . HIS A 1 224 ? -10.096 5.443 6.792 1.00 93.06 224 HIS A N 1
ATOM 1778 C CA . HIS A 1 224 ? -11.187 4.462 6.833 1.00 93.06 224 HIS A CA 1
ATOM 1779 C C . HIS A 1 224 ? -11.096 3.535 8.052 1.00 93.06 224 HIS A C 1
ATOM 1781 O O . HIS A 1 224 ? -12.111 3.279 8.703 1.00 93.06 224 HIS A O 1
ATOM 1787 N N . ALA A 1 225 ? -9.894 3.070 8.398 1.00 94.25 225 ALA A N 1
ATOM 1788 C CA . ALA A 1 225 ? -9.675 2.226 9.568 1.00 94.25 225 ALA A CA 1
ATOM 1789 C C . ALA A 1 225 ? -9.983 2.961 10.884 1.00 94.25 225 ALA A C 1
ATOM 1791 O O . ALA A 1 225 ? -10.663 2.396 11.736 1.00 94.25 225 ALA A O 1
ATOM 1792 N N . VAL A 1 226 ? -9.571 4.229 11.021 1.00 93.12 226 VAL A N 1
ATOM 1793 C CA . VAL A 1 226 ? -9.911 5.087 12.173 1.00 93.12 226 VAL A CA 1
ATOM 1794 C C . VAL A 1 226 ? -11.426 5.231 12.297 1.00 93.12 226 VAL A C 1
ATOM 1796 O O . VAL A 1 226 ? -11.981 4.954 13.355 1.00 93.12 226 VAL A O 1
ATOM 1799 N N . ASN A 1 227 ? -12.112 5.603 11.213 1.00 91.00 227 ASN A N 1
ATOM 1800 C CA . ASN A 1 227 ? -13.564 5.791 11.232 1.00 91.00 227 ASN A CA 1
ATOM 1801 C C . ASN A 1 227 ? -14.301 4.500 11.605 1.00 91.00 227 ASN A C 1
ATOM 1803 O O . ASN A 1 227 ? -15.247 4.527 12.387 1.00 91.00 227 ASN A O 1
ATOM 1807 N N . THR A 1 228 ? -13.835 3.361 11.093 1.00 92.38 228 THR A N 1
ATOM 1808 C CA . THR A 1 228 ? -14.409 2.046 11.402 1.00 92.38 228 THR A CA 1
ATOM 1809 C C . THR A 1 228 ? -14.158 1.646 12.859 1.00 92.38 228 THR A C 1
ATOM 1811 O O . THR A 1 228 ? -15.046 1.095 13.512 1.00 92.38 228 THR A O 1
ATOM 1814 N N . ALA A 1 229 ? -12.974 1.955 13.398 1.00 91.56 229 ALA A N 1
ATOM 1815 C CA . ALA A 1 229 ? -12.651 1.741 14.807 1.00 91.56 229 ALA A CA 1
ATOM 1816 C C . ALA A 1 229 ? -13.546 2.590 15.718 1.00 91.56 229 ALA A C 1
ATOM 1818 O O . ALA A 1 229 ? -14.129 2.063 16.662 1.00 91.56 229 ALA A O 1
ATOM 1819 N N . LEU A 1 230 ? -13.726 3.873 15.391 1.00 88.38 230 LEU A N 1
ATOM 1820 C CA . LEU A 1 230 ? -14.600 4.779 16.137 1.00 88.38 230 LEU A CA 1
ATOM 1821 C C . LEU A 1 230 ? -16.063 4.325 16.097 1.00 88.38 230 LEU A C 1
ATOM 1823 O O . LEU A 1 230 ? -16.698 4.271 17.142 1.00 88.38 230 LEU A O 1
ATOM 1827 N N . GLN A 1 231 ? -16.579 3.918 14.933 1.00 88.56 231 GLN A N 1
ATOM 1828 C CA . GLN A 1 231 ? -17.938 3.366 14.813 1.00 88.56 231 GLN A CA 1
ATOM 1829 C C . GLN A 1 231 ? -18.118 2.078 15.628 1.00 88.56 231 GLN A C 1
ATOM 1831 O O . GLN A 1 231 ? -19.157 1.871 16.253 1.00 88.56 231 GLN A O 1
ATOM 1836 N N . SER A 1 232 ? -17.095 1.218 15.649 1.00 88.88 232 SER A N 1
ATOM 1837 C CA . SER A 1 232 ? -17.120 -0.011 16.446 1.00 88.88 232 SER A CA 1
ATOM 1838 C C . SER A 1 232 ? -17.165 0.299 17.945 1.00 88.88 232 SER A C 1
ATOM 1840 O O . SER A 1 232 ? -17.918 -0.341 18.677 1.00 88.88 232 SER A O 1
ATOM 1842 N N . LEU A 1 233 ? -16.408 1.303 18.401 1.00 85.12 233 LEU A N 1
ATOM 1843 C CA . LEU A 1 233 ? -16.407 1.752 19.797 1.00 85.12 233 LEU A CA 1
ATOM 1844 C C . LEU A 1 233 ? -17.729 2.431 20.187 1.00 85.12 233 LEU A C 1
ATOM 1846 O O . LEU A 1 233 ? -18.280 2.109 21.236 1.00 85.12 233 LEU A O 1
ATOM 1850 N N . ASP A 1 234 ? -18.274 3.294 19.328 1.00 83.50 234 ASP A N 1
ATOM 1851 C CA . ASP A 1 234 ? -19.542 4.003 19.557 1.00 83.50 234 ASP A CA 1
ATOM 1852 C C . ASP A 1 234 ? -20.721 3.028 19.715 1.00 83.50 234 ASP A C 1
ATOM 1854 O O . ASP A 1 234 ? -21.533 3.150 20.631 1.00 83.50 234 ASP A O 1
ATOM 1858 N N . SER A 1 235 ? -20.756 1.962 18.901 1.00 80.69 235 SER A N 1
ATOM 1859 C CA . SER A 1 235 ? -21.797 0.928 19.000 1.00 80.69 235 SER A CA 1
ATOM 1860 C C . SER A 1 235 ? -21.821 0.200 20.352 1.00 80.69 235 SER A C 1
ATOM 1862 O O . SER A 1 235 ? -22.881 -0.236 20.807 1.00 80.69 235 SER A O 1
ATOM 1864 N N . HIS A 1 236 ? -20.666 0.094 21.013 1.00 72.56 236 HIS A N 1
ATOM 1865 C CA . HIS A 1 236 ? -20.532 -0.541 22.322 1.00 72.56 236 HIS A CA 1
ATOM 1866 C C . HIS A 1 236 ? -20.731 0.436 23.482 1.00 72.56 236 HIS A C 1
ATOM 1868 O O . HIS A 1 236 ? -21.086 0.016 24.585 1.00 72.56 236 HIS A O 1
ATOM 1874 N N . VAL A 1 237 ? -20.509 1.728 23.251 1.00 68.44 237 VAL A N 1
ATOM 1875 C CA . VAL A 1 237 ? -20.382 2.721 24.310 1.00 68.44 237 VAL A CA 1
ATOM 1876 C C . VAL A 1 237 ? -21.342 3.876 24.033 1.00 68.44 237 VAL A C 1
ATOM 1878 O O . VAL A 1 237 ? -20.957 4.911 23.511 1.00 68.44 237 VAL A O 1
ATOM 1881 N N . LYS A 1 238 ? -22.599 3.757 24.490 1.00 75.56 238 LYS A N 1
ATOM 1882 C CA . LYS A 1 238 ? -23.546 4.897 24.601 1.00 75.56 238 LYS A CA 1
ATOM 1883 C C . LYS A 1 238 ? -23.133 5.917 25.684 1.00 75.56 238 LYS A C 1
ATOM 1885 O O . LYS A 1 238 ? -23.993 6.534 26.317 1.00 75.56 238 LYS A O 1
ATOM 1890 N N . LYS A 1 239 ? -21.842 6.010 25.995 1.00 67.75 239 LYS A N 1
ATOM 1891 C CA . LYS A 1 239 ? -21.312 6.621 27.217 1.00 67.75 239 LYS A CA 1
ATOM 1892 C C . LYS A 1 239 ? -20.379 7.780 26.885 1.00 67.75 239 LYS A C 1
ATOM 1894 O O . LYS A 1 239 ? -20.086 8.047 25.723 1.00 67.75 239 LYS A O 1
ATOM 1899 N N . SER A 1 240 ? -19.961 8.495 27.925 1.00 80.44 240 SER A N 1
ATOM 1900 C CA . SER A 1 240 ? -19.081 9.656 27.805 1.00 80.44 240 SER A CA 1
ATOM 1901 C C . SER A 1 240 ? -17.734 9.293 27.153 1.00 80.44 240 SER A C 1
ATOM 1903 O O . SER A 1 240 ? -17.262 8.160 27.236 1.00 80.44 240 SER A O 1
ATOM 1905 N N . PHE A 1 241 ? -17.089 10.263 26.503 1.00 77.38 241 PHE A N 1
ATOM 1906 C CA . PHE A 1 241 ? -15.787 10.074 25.846 1.00 77.38 241 PHE A CA 1
ATOM 1907 C C . PHE A 1 241 ? -14.699 9.546 26.801 1.00 77.38 241 PHE A C 1
ATOM 1909 O O . PHE A 1 241 ? -13.851 8.748 26.402 1.00 77.38 241 PHE A O 1
ATOM 1916 N N . ASP A 1 242 ? -14.741 9.952 28.071 1.00 82.06 242 ASP A N 1
ATOM 1917 C CA . ASP A 1 242 ? -13.768 9.521 29.079 1.00 82.06 242 ASP A CA 1
ATOM 1918 C C . ASP A 1 242 ? -13.953 8.033 29.446 1.00 82.06 242 ASP A C 1
ATOM 1920 O O . ASP A 1 242 ? -12.981 7.318 29.715 1.00 82.06 242 ASP A O 1
ATOM 1924 N N . GLU A 1 243 ? -15.181 7.513 29.344 1.00 81.69 243 GLU A N 1
ATOM 1925 C CA . GLU A 1 243 ? -15.449 6.076 29.455 1.00 81.69 243 GLU A CA 1
ATOM 1926 C C . GLU A 1 243 ? -14.926 5.303 28.239 1.00 81.69 243 GLU A C 1
ATOM 1928 O O . GLU A 1 243 ? -14.394 4.210 28.415 1.00 81.69 243 GLU A O 1
ATOM 1933 N N . VAL A 1 244 ? -14.987 5.868 27.024 1.00 80.62 244 VAL A N 1
ATOM 1934 C CA . VAL A 1 244 ? -14.398 5.244 25.820 1.00 80.62 244 VAL A CA 1
ATOM 1935 C C . VAL A 1 244 ? -12.883 5.086 25.975 1.00 80.62 244 VAL A C 1
ATOM 1937 O O . VAL A 1 244 ? -12.349 4.019 25.675 1.00 80.62 244 VAL A O 1
ATOM 1940 N N . LEU A 1 245 ? -12.190 6.111 26.484 1.00 83.62 245 LEU A N 1
ATOM 1941 C CA . LEU A 1 245 ? -10.748 6.042 26.756 1.00 83.62 245 LEU A CA 1
ATOM 1942 C C . LEU A 1 245 ? -10.410 4.991 27.820 1.00 83.62 245 LEU A C 1
ATOM 1944 O O . LEU A 1 245 ? -9.453 4.234 27.659 1.00 83.62 245 LEU A O 1
ATOM 1948 N N . SER A 1 246 ? -11.222 4.907 28.874 1.00 85.12 246 SER A N 1
ATOM 1949 C CA . SER A 1 246 ? -11.054 3.903 29.931 1.00 85.12 246 SER A CA 1
ATOM 1950 C C . SER A 1 246 ? -11.297 2.483 29.407 1.00 85.12 246 SER A C 1
ATOM 1952 O O . SER A 1 246 ? -10.550 1.560 29.727 1.00 85.12 246 SER A O 1
ATOM 1954 N N . CYS A 1 247 ? -12.296 2.301 28.537 1.00 81.88 247 CYS A N 1
ATOM 1955 C CA . CYS A 1 247 ? -12.527 1.041 27.839 1.00 81.88 247 CYS A CA 1
ATOM 1956 C C . CYS A 1 247 ? -11.352 0.677 26.931 1.00 81.88 247 CYS A C 1
ATOM 1958 O O . CYS A 1 247 ? -10.985 -0.491 26.892 1.00 81.88 247 CYS A O 1
ATOM 1960 N N . LEU A 1 248 ? -10.737 1.650 26.249 1.00 86.19 248 LEU A N 1
ATOM 1961 C CA . LEU A 1 248 ? -9.599 1.409 25.361 1.00 86.19 248 LEU A CA 1
ATOM 1962 C C . LEU A 1 248 ? -8.402 0.788 26.099 1.00 86.19 248 LEU A C 1
ATOM 1964 O O . LEU A 1 248 ? -7.726 -0.064 25.534 1.00 86.19 248 LEU A O 1
ATOM 1968 N N . HIS A 1 249 ? -8.167 1.179 27.356 1.00 86.69 249 HIS A N 1
ATOM 1969 C CA . HIS A 1 249 ? -7.104 0.606 28.191 1.00 86.69 249 HIS A CA 1
ATOM 1970 C C . HIS A 1 249 ? -7.364 -0.847 28.599 1.00 86.69 249 HIS A C 1
ATOM 1972 O O . HIS A 1 249 ? -6.418 -1.616 28.744 1.00 86.69 249 HIS A O 1
ATOM 1978 N N . ASN A 1 250 ? -8.633 -1.225 28.757 1.00 87.50 250 ASN A N 1
ATOM 1979 C CA . ASN A 1 250 ? -9.029 -2.580 29.143 1.00 87.50 250 ASN A CA 1
ATOM 1980 C C . ASN A 1 250 ? -9.314 -3.485 27.936 1.00 87.50 250 ASN A C 1
ATOM 1982 O O . ASN A 1 250 ? -9.512 -4.689 28.098 1.00 87.50 250 ASN A O 1
ATOM 1986 N N . TYR A 1 251 ? -9.391 -2.917 26.732 1.00 87.25 251 TYR A N 1
ATOM 1987 C CA . TYR A 1 251 ? -9.739 -3.654 25.529 1.00 87.25 251 TYR A CA 1
ATOM 1988 C C . TYR A 1 251 ? -8.508 -4.364 24.960 1.00 87.25 251 TYR A C 1
ATOM 1990 O O . TYR A 1 251 ? -7.455 -3.755 24.773 1.00 87.25 251 TYR A O 1
ATOM 1998 N N . ASP A 1 252 ? -8.649 -5.645 24.616 1.00 93.19 252 ASP A N 1
ATOM 1999 C CA . ASP A 1 252 ? -7.591 -6.391 23.937 1.00 93.19 252 ASP A CA 1
ATOM 2000 C C . ASP A 1 252 ? -7.323 -5.782 22.551 1.00 93.19 252 ASP A C 1
ATOM 2002 O O . ASP A 1 252 ? -8.129 -5.887 21.615 1.00 93.19 252 ASP A O 1
ATOM 2006 N N . ALA A 1 253 ? -6.161 -5.140 22.420 1.00 91.25 253 ALA A N 1
ATOM 2007 C CA . ALA A 1 253 ? -5.712 -4.503 21.191 1.00 91.25 253 ALA A CA 1
ATOM 2008 C C . ALA A 1 253 ? -5.757 -5.468 19.992 1.00 91.25 253 ALA A C 1
ATOM 2010 O O . ALA A 1 253 ? -6.066 -5.058 18.869 1.00 91.25 253 ALA A O 1
ATOM 2011 N N . THR A 1 254 ? -5.507 -6.760 20.212 1.00 94.69 254 THR A N 1
ATOM 2012 C CA . THR A 1 254 ? -5.500 -7.753 19.136 1.00 94.69 254 THR A CA 1
ATOM 2013 C C . THR A 1 254 ? -6.905 -8.037 18.607 1.00 94.69 254 THR A C 1
ATOM 2015 O O . THR A 1 254 ? -7.099 -8.118 17.390 1.00 94.69 254 THR A O 1
ATOM 2018 N N . GLU A 1 255 ? -7.909 -8.109 19.482 1.00 93.94 255 GLU A N 1
ATOM 2019 C CA . GLU A 1 255 ? -9.307 -8.291 19.086 1.00 93.94 255 GLU A CA 1
ATOM 2020 C C . GLU A 1 255 ? -9.869 -7.047 18.397 1.00 93.94 255 GLU A C 1
ATOM 2022 O O . GLU A 1 255 ? -10.593 -7.167 17.403 1.00 93.94 255 GLU A O 1
ATOM 2027 N N . LEU A 1 256 ? -9.494 -5.845 18.851 1.00 91.88 256 LEU A N 1
ATOM 2028 C CA . LEU A 1 256 ? -9.930 -4.606 18.199 1.00 91.88 256 LEU A CA 1
ATOM 2029 C C . LEU A 1 256 ? -9.357 -4.535 16.788 1.00 91.88 256 LEU A C 1
ATOM 2031 O O . LEU A 1 256 ? -10.095 -4.301 15.832 1.00 91.88 256 LEU A O 1
ATOM 2035 N N . LYS A 1 257 ? -8.060 -4.830 16.647 1.00 95.00 257 LYS A N 1
ATOM 2036 C CA . LYS A 1 257 ? -7.386 -4.897 15.351 1.00 95.00 257 LYS A CA 1
ATOM 2037 C C . LYS A 1 257 ? -8.100 -5.859 14.402 1.00 95.00 257 LYS A C 1
ATOM 2039 O O . LYS A 1 257 ? -8.432 -5.471 13.284 1.00 95.00 257 LYS A O 1
ATOM 2044 N N . LYS A 1 258 ? -8.393 -7.093 14.839 1.00 95.88 258 LYS A N 1
ATOM 2045 C CA . LYS A 1 258 ? -9.104 -8.088 14.013 1.00 95.88 258 LYS A CA 1
ATOM 2046 C C . LYS A 1 258 ? -10.479 -7.586 13.576 1.00 95.88 258 LYS A C 1
ATOM 2048 O O . LYS A 1 258 ? -10.839 -7.756 12.412 1.00 95.88 258 LYS A O 1
ATOM 2053 N N . ARG A 1 259 ? -11.244 -6.968 14.483 1.00 94.44 259 ARG A N 1
ATOM 2054 C CA . ARG A 1 259 ? -12.565 -6.402 14.163 1.00 94.44 259 ARG A CA 1
ATOM 2055 C C . ARG A 1 259 ? -12.465 -5.276 13.140 1.00 94.44 259 ARG A C 1
ATOM 2057 O O . ARG A 1 259 ? -13.190 -5.313 12.152 1.00 94.44 259 ARG A O 1
ATOM 2064 N N . VAL A 1 260 ? -11.537 -4.337 13.330 1.00 94.56 260 VAL A N 1
ATOM 2065 C CA . VAL A 1 260 ? -11.315 -3.216 12.403 1.00 94.56 260 VAL A CA 1
ATOM 2066 C C . VAL A 1 260 ? -10.899 -3.722 11.025 1.00 94.56 260 VAL A C 1
ATOM 2068 O O . VAL A 1 260 ? -11.489 -3.314 10.030 1.00 94.56 260 VAL A O 1
ATOM 2071 N N . VAL A 1 261 ? -9.943 -4.652 10.951 1.00 96.25 261 VAL A N 1
ATOM 2072 C CA . VAL A 1 261 ? -9.491 -5.238 9.679 1.00 96.25 261 VAL A CA 1
ATOM 2073 C C . VAL A 1 261 ? -10.648 -5.926 8.952 1.00 96.25 261 VAL A C 1
ATOM 2075 O O . VAL A 1 261 ? -10.878 -5.633 7.781 1.00 96.25 261 VAL A O 1
ATOM 2078 N N . ARG A 1 262 ? -11.429 -6.775 9.639 1.00 96.81 262 ARG A N 1
ATOM 2079 C CA . ARG A 1 262 ? -12.596 -7.443 9.033 1.00 96.81 262 ARG A CA 1
ATOM 2080 C C . ARG A 1 262 ? -13.642 -6.441 8.556 1.00 96.81 262 ARG A C 1
ATOM 2082 O O . ARG A 1 262 ? -14.146 -6.584 7.449 1.00 96.81 262 ARG A O 1
ATOM 2089 N N . ALA A 1 263 ? -13.952 -5.434 9.366 1.00 95.50 263 ALA A N 1
ATOM 2090 C CA . ALA A 1 263 ? -14.957 -4.437 9.029 1.00 95.50 263 ALA A CA 1
ATOM 2091 C C . ALA A 1 263 ? -14.530 -3.591 7.818 1.00 95.50 263 ALA A C 1
ATOM 2093 O O . ALA A 1 263 ? -15.306 -3.462 6.877 1.00 95.50 263 ALA A O 1
ATOM 2094 N N . VAL A 1 264 ? -13.282 -3.108 7.778 1.00 95.56 264 VAL A N 1
ATOM 2095 C CA . VAL A 1 264 ? -12.740 -2.374 6.617 1.00 95.56 264 VAL A CA 1
ATOM 2096 C C . VAL A 1 264 ? -12.695 -3.261 5.373 1.00 95.56 264 VAL A C 1
ATOM 2098 O O . VAL A 1 264 ? -13.008 -2.804 4.277 1.00 95.56 264 VAL A O 1
ATOM 2101 N N . GLN A 1 265 ? -12.337 -4.536 5.519 1.00 96.56 265 GLN A N 1
ATOM 2102 C CA . GLN A 1 265 ? -12.325 -5.477 4.402 1.00 96.56 265 GLN A CA 1
ATOM 2103 C C . GLN A 1 265 ? -13.738 -5.741 3.858 1.00 96.56 265 GLN A C 1
ATOM 2105 O O . GLN A 1 265 ? -13.908 -5.848 2.648 1.00 96.56 265 GLN A O 1
ATOM 2110 N N . GLN A 1 266 ? -14.754 -5.794 4.721 1.00 96.38 266 GLN A N 1
ATOM 2111 C CA . GLN A 1 266 ? -16.150 -5.971 4.313 1.00 96.38 266 GLN A CA 1
ATOM 2112 C C . GLN A 1 266 ? -16.738 -4.721 3.650 1.00 96.38 266 GLN A C 1
ATOM 2114 O O . GLN A 1 266 ? -17.487 -4.843 2.686 1.00 96.38 266 GLN A O 1
ATOM 2119 N N . THR A 1 267 ? -16.418 -3.522 4.144 1.00 95.75 267 THR A N 1
ATOM 2120 C CA . THR A 1 267 ? -16.995 -2.269 3.626 1.00 95.75 267 THR A CA 1
ATOM 2121 C C . THR A 1 267 ? -16.238 -1.703 2.430 1.00 95.75 267 THR A C 1
ATOM 2123 O O . THR A 1 267 ? -16.848 -1.124 1.535 1.00 95.75 267 THR A O 1
ATOM 2126 N N . HIS A 1 268 ? -14.914 -1.854 2.407 1.00 95.56 268 HIS A N 1
ATOM 2127 C CA . HIS A 1 268 ? -14.030 -1.207 1.437 1.00 95.56 268 HIS A CA 1
ATOM 2128 C C . HIS A 1 268 ? -13.134 -2.191 0.674 1.00 95.56 268 HIS A C 1
ATOM 2130 O O . HIS A 1 268 ? -12.283 -1.753 -0.098 1.00 95.56 268 HIS A O 1
ATOM 2136 N N . GLY A 1 269 ? -13.310 -3.506 0.839 1.00 95.00 269 GLY A N 1
ATOM 2137 C CA . GLY A 1 269 ? -12.454 -4.520 0.212 1.00 95.00 269 GLY A CA 1
ATOM 2138 C C . GLY A 1 269 ? -12.360 -4.403 -1.311 1.00 95.00 269 GLY A C 1
ATOM 2139 O O . GLY A 1 269 ? -11.256 -4.443 -1.853 1.00 95.00 269 GLY A O 1
ATOM 2140 N N . GLU A 1 270 ? -13.485 -4.186 -1.999 1.00 95.94 270 GLU A N 1
ATOM 2141 C CA . GLU A 1 270 ? -13.510 -4.018 -3.461 1.00 95.94 270 GLU A CA 1
ATOM 2142 C C . GLU A 1 270 ? -12.751 -2.764 -3.910 1.00 95.94 270 GLU A C 1
ATOM 2144 O O . GLU A 1 270 ? -11.922 -2.826 -4.819 1.00 95.94 270 GLU A O 1
ATOM 2149 N N . TYR A 1 271 ? -12.970 -1.637 -3.227 1.00 94.44 271 TYR A N 1
ATOM 2150 C CA . TYR A 1 271 ? -12.254 -0.390 -3.492 1.00 94.44 271 TYR A CA 1
ATOM 2151 C C . TYR A 1 271 ? -10.742 -0.550 -3.282 1.00 94.44 271 TYR A C 1
ATOM 2153 O O . TYR A 1 271 ? -9.953 -0.142 -4.134 1.00 94.44 271 TYR A O 1
ATOM 2161 N N . LEU A 1 272 ? -10.326 -1.189 -2.182 1.00 96.25 272 LEU A N 1
ATOM 2162 C CA . LEU A 1 272 ? -8.914 -1.452 -1.898 1.00 96.25 272 LEU A CA 1
ATOM 2163 C C . LEU A 1 272 ? -8.286 -2.352 -2.965 1.00 96.25 272 LEU A C 1
ATOM 2165 O O . LEU A 1 272 ? -7.172 -2.077 -3.407 1.00 96.25 272 LEU A O 1
ATOM 2169 N N . ALA A 1 273 ? -8.991 -3.398 -3.400 1.00 96.81 273 ALA A N 1
ATOM 2170 C CA . ALA A 1 273 ? -8.515 -4.299 -4.445 1.00 96.81 273 ALA A CA 1
ATOM 2171 C C . ALA A 1 273 ? -8.321 -3.566 -5.782 1.00 96.81 273 ALA A C 1
ATOM 2173 O O . ALA A 1 273 ? -7.266 -3.706 -6.405 1.00 96.81 273 ALA A O 1
ATOM 2174 N N . LEU A 1 274 ? -9.292 -2.740 -6.187 1.00 97.06 274 LEU A N 1
ATOM 2175 C CA . LEU A 1 274 ? -9.203 -1.926 -7.402 1.00 97.06 274 LEU A CA 1
ATOM 2176 C C . LEU A 1 274 ? -8.069 -0.901 -7.315 1.00 97.06 274 LEU A C 1
ATOM 2178 O O . LEU A 1 274 ? -7.258 -0.811 -8.236 1.00 97.06 274 LEU A O 1
ATOM 2182 N N . LYS A 1 275 ? -7.951 -0.180 -6.193 1.00 97.19 275 LYS A N 1
ATOM 2183 C CA . LYS A 1 275 ? -6.919 0.852 -6.038 1.00 97.19 275 LYS A CA 1
ATOM 2184 C C . LYS A 1 275 ? -5.510 0.262 -5.975 1.00 97.19 275 LYS A C 1
ATOM 2186 O O . LYS A 1 275 ? -4.576 0.819 -6.542 1.00 97.19 275 LYS A O 1
ATOM 2191 N N . VAL A 1 276 ? -5.351 -0.901 -5.344 1.00 97.31 276 VAL A N 1
ATOM 2192 C CA . VAL A 1 276 ? -4.084 -1.647 -5.357 1.00 97.31 276 VAL A CA 1
ATOM 2193 C C . VAL A 1 276 ? -3.751 -2.150 -6.761 1.00 97.31 276 VAL A C 1
ATOM 2195 O O . VAL A 1 276 ? -2.583 -2.119 -7.145 1.00 97.31 276 VAL A O 1
ATOM 2198 N N . ALA A 1 277 ? -4.738 -2.598 -7.542 1.00 97.00 277 ALA A N 1
ATOM 2199 C CA . ALA A 1 277 ? -4.515 -3.001 -8.930 1.00 97.00 277 ALA A CA 1
ATOM 2200 C C . ALA A 1 277 ? -4.061 -1.820 -9.808 1.00 97.00 277 ALA A C 1
ATOM 2202 O O . ALA A 1 277 ? -3.120 -1.980 -10.584 1.00 97.00 277 ALA A O 1
ATOM 2203 N N . GLU A 1 278 ? -4.667 -0.642 -9.632 1.00 96.50 278 GLU A N 1
ATOM 2204 C CA . GLU A 1 278 ? -4.275 0.608 -10.299 1.00 96.50 278 GLU A CA 1
ATOM 2205 C C . GLU A 1 278 ? -2.813 0.966 -9.987 1.00 96.50 278 GLU A C 1
ATOM 2207 O O . GLU A 1 278 ? -1.989 1.020 -10.900 1.00 96.50 278 GLU A O 1
ATOM 2212 N N . ILE A 1 279 ? -2.440 1.067 -8.705 1.00 95.94 279 ILE A N 1
ATOM 2213 C CA . ILE A 1 279 ? -1.064 1.411 -8.300 1.00 95.94 279 ILE A CA 1
ATOM 2214 C C . ILE A 1 279 ? -0.062 0.341 -8.766 1.00 95.94 279 ILE A C 1
ATOM 2216 O O . ILE A 1 279 ? 1.032 0.656 -9.226 1.00 95.94 279 ILE A O 1
ATOM 2220 N N . ASN A 1 280 ? -0.422 -0.944 -8.708 1.00 95.69 280 ASN A N 1
ATOM 2221 C CA . ASN A 1 280 ? 0.443 -2.011 -9.219 1.00 95.69 280 ASN A CA 1
ATOM 2222 C C . ASN A 1 280 ? 0.648 -1.940 -10.741 1.00 95.69 280 ASN A C 1
ATOM 2224 O O . ASN A 1 280 ? 1.685 -2.389 -11.232 1.00 95.69 280 ASN A O 1
ATOM 2228 N N . SER A 1 281 ? -0.310 -1.397 -11.498 1.00 95.00 281 SER A N 1
ATOM 2229 C CA . SER A 1 281 ? -0.147 -1.171 -12.938 1.00 95.00 281 SER A CA 1
ATOM 2230 C C . SER A 1 281 ? 0.853 -0.043 -13.231 1.00 95.00 281 SER A C 1
ATOM 2232 O O . SER A 1 281 ? 1.688 -0.182 -14.130 1.00 95.00 281 SER A O 1
ATOM 2234 N N . GLU A 1 282 ? 0.859 1.009 -12.407 1.00 93.25 282 GLU A N 1
ATOM 2235 C CA . GLU A 1 282 ? 1.846 2.095 -12.462 1.00 93.25 282 GLU A CA 1
ATOM 2236 C C . GLU A 1 282 ? 3.238 1.588 -12.078 1.00 93.25 282 GLU A C 1
ATOM 2238 O O . GLU A 1 282 ? 4.190 1.772 -12.835 1.00 93.25 282 GLU A O 1
ATOM 2243 N N . ILE A 1 283 ? 3.342 0.835 -10.977 1.00 92.12 283 ILE A N 1
ATOM 2244 C CA . ILE A 1 283 ? 4.585 0.178 -10.551 1.00 92.12 283 ILE A CA 1
ATOM 2245 C C . ILE A 1 283 ? 5.127 -0.737 -11.656 1.00 92.12 283 ILE A C 1
ATOM 2247 O O . ILE A 1 283 ? 6.327 -0.765 -11.925 1.00 92.12 283 ILE A O 1
ATOM 2251 N N . LYS A 1 284 ? 4.259 -1.510 -12.320 1.00 91.88 284 LYS A N 1
ATOM 2252 C CA . LYS A 1 284 ? 4.673 -2.372 -13.433 1.00 91.88 284 LYS A CA 1
ATOM 2253 C C . LYS A 1 284 ? 5.231 -1.546 -14.590 1.00 91.88 284 LYS A C 1
ATOM 2255 O O . LYS A 1 284 ? 6.250 -1.932 -15.153 1.00 91.88 284 LYS A O 1
ATOM 2260 N N . THR A 1 285 ? 4.583 -0.434 -14.926 1.00 90.25 285 THR A N 1
ATOM 2261 C CA . THR A 1 285 ? 5.053 0.486 -15.970 1.00 90.25 285 THR A CA 1
ATOM 2262 C C . THR A 1 285 ? 6.414 1.072 -15.597 1.00 90.25 285 THR A C 1
ATOM 2264 O O . THR A 1 285 ? 7.333 1.019 -16.407 1.00 90.25 285 THR A O 1
ATOM 2267 N N . PHE A 1 286 ? 6.591 1.513 -14.351 1.00 88.62 286 PHE A N 1
ATOM 2268 C CA . PHE A 1 286 ? 7.877 1.984 -13.832 1.00 88.62 286 PHE A CA 1
ATOM 2269 C C . PHE A 1 286 ? 8.976 0.919 -13.937 1.00 88.62 286 PHE A C 1
ATOM 2271 O O . PHE A 1 286 ? 10.040 1.185 -14.486 1.00 88.62 286 PHE A O 1
ATOM 2278 N N . ASN A 1 287 ? 8.696 -0.312 -13.501 1.00 87.81 287 ASN A N 1
ATOM 2279 C CA . ASN A 1 287 ? 9.652 -1.422 -13.563 1.00 87.81 287 ASN A CA 1
ATOM 2280 C C . ASN A 1 287 ? 10.060 -1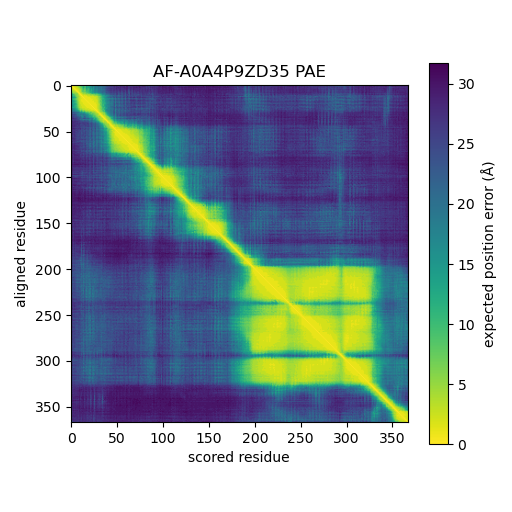.790 -15.002 1.00 87.81 287 ASN A C 1
ATOM 2282 O O . ASN A 1 287 ? 11.144 -2.331 -15.207 1.00 87.81 287 ASN A O 1
ATOM 2286 N N . LEU A 1 288 ? 9.191 -1.543 -15.990 1.00 87.12 288 LEU A N 1
ATOM 2287 C CA . LEU A 1 288 ? 9.515 -1.732 -17.407 1.00 87.12 288 LEU A CA 1
ATOM 2288 C C . LEU A 1 288 ? 10.393 -0.599 -17.953 1.00 87.12 288 LEU A C 1
ATOM 2290 O O . LEU A 1 288 ? 11.227 -0.854 -18.816 1.00 87.12 288 LEU A O 1
ATOM 2294 N N . LEU A 1 289 ? 10.209 0.629 -17.459 1.00 83.88 289 LEU A N 1
ATOM 2295 C CA . LEU A 1 289 ? 10.987 1.802 -17.872 1.00 83.88 289 LEU A CA 1
ATOM 2296 C C . LEU A 1 289 ? 12.383 1.832 -17.235 1.00 83.88 289 LEU A C 1
ATOM 2298 O O . LEU A 1 289 ? 13.343 2.210 -17.901 1.00 83.88 289 LEU A O 1
ATOM 2302 N N . ALA A 1 290 ? 12.510 1.393 -15.982 1.00 82.06 290 ALA A N 1
ATOM 2303 C CA . ALA A 1 290 ? 13.790 1.222 -15.305 1.00 82.06 290 ALA A CA 1
ATOM 2304 C C . ALA A 1 290 ? 13.896 -0.167 -14.679 1.00 82.06 290 ALA A C 1
ATOM 2306 O O . ALA A 1 290 ? 13.459 -0.374 -13.541 1.00 82.06 290 ALA A O 1
ATOM 2307 N N . PRO A 1 291 ? 14.510 -1.126 -15.389 1.00 75.94 291 PRO A N 1
ATOM 2308 C CA . PRO A 1 291 ? 14.836 -2.416 -14.812 1.00 75.94 291 PRO A CA 1
ATOM 2309 C C . PRO A 1 291 ? 15.934 -2.229 -13.757 1.00 75.94 291 PRO A C 1
ATOM 2311 O O . PRO A 1 291 ? 17.128 -2.299 -14.046 1.00 75.94 291 PRO A O 1
ATOM 2314 N N . LEU A 1 292 ? 15.529 -1.960 -12.516 1.00 73.62 292 LEU A N 1
ATOM 2315 C CA . LEU A 1 292 ? 16.437 -1.923 -11.376 1.00 73.62 292 LEU A CA 1
ATOM 2316 C C . LEU A 1 292 ? 17.020 -3.328 -11.170 1.00 73.62 292 LEU A C 1
ATOM 2318 O O . LEU A 1 292 ? 16.292 -4.317 -11.075 1.00 73.62 292 LEU A O 1
ATOM 2322 N N . SER A 1 293 ? 18.350 -3.418 -11.132 1.00 66.12 293 SER A N 1
ATOM 2323 C CA . SER A 1 293 ? 19.094 -4.682 -11.193 1.00 66.12 293 SER A CA 1
ATOM 2324 C C . SER A 1 293 ? 19.032 -5.522 -9.914 1.00 66.12 293 SER A C 1
ATOM 2326 O O . SER A 1 293 ? 19.359 -6.708 -9.961 1.00 66.12 293 SER A O 1
ATOM 2328 N N . SER A 1 294 ? 18.623 -4.951 -8.776 1.00 57.41 294 SER A N 1
ATOM 2329 C CA . SER A 1 294 ? 18.758 -5.633 -7.479 1.00 57.41 294 SER A CA 1
ATOM 2330 C C . SER A 1 294 ? 17.657 -5.381 -6.449 1.00 57.41 294 SER A C 1
ATOM 2332 O O . SER A 1 294 ? 17.545 -6.168 -5.512 1.00 57.41 294 SER A O 1
ATOM 2334 N N . LEU A 1 295 ? 16.815 -4.354 -6.584 1.00 49.75 295 LEU A N 1
ATOM 2335 C CA . LEU A 1 295 ? 15.841 -4.027 -5.541 1.00 49.75 295 LEU A CA 1
ATOM 2336 C C . LEU A 1 295 ? 14.417 -4.357 -5.976 1.00 49.75 295 LEU A C 1
ATOM 2338 O O . LEU A 1 295 ? 13.837 -3.678 -6.810 1.00 49.75 295 LEU A O 1
ATOM 2342 N N . HIS A 1 296 ? 13.897 -5.427 -5.368 1.00 57.28 296 HIS A N 1
ATOM 2343 C CA . HIS A 1 296 ? 12.490 -5.753 -5.134 1.00 57.28 296 HIS A CA 1
ATOM 2344 C C . HIS A 1 296 ? 11.502 -5.195 -6.162 1.00 57.28 296 HIS A C 1
ATOM 2346 O O . HIS A 1 296 ? 11.139 -4.027 -6.113 1.00 57.28 296 HIS A O 1
ATOM 2352 N N . LYS A 1 297 ? 10.955 -6.068 -7.017 1.00 71.69 297 LYS A N 1
ATOM 2353 C CA . LYS A 1 297 ? 9.734 -5.765 -7.776 1.00 71.69 297 LYS A CA 1
ATOM 2354 C C . LYS A 1 297 ? 8.665 -5.324 -6.780 1.00 71.69 297 LYS A C 1
ATOM 2356 O O . LYS A 1 297 ? 8.119 -6.163 -6.060 1.00 71.69 297 LYS A O 1
ATOM 2361 N N . TRP A 1 298 ? 8.415 -4.020 -6.691 1.00 80.12 298 TRP A N 1
ATOM 2362 C CA . TRP A 1 298 ? 7.398 -3.497 -5.793 1.00 80.12 298 TRP A CA 1
ATOM 2363 C C . TRP A 1 298 ? 6.067 -4.143 -6.180 1.00 80.12 298 TRP A C 1
ATOM 2365 O O . TRP A 1 298 ? 5.693 -4.207 -7.352 1.00 80.12 298 TRP A O 1
ATOM 2375 N N . LYS A 1 299 ? 5.385 -4.720 -5.197 1.00 90.75 299 LYS A N 1
ATOM 2376 C CA . LYS A 1 299 ? 4.051 -5.277 -5.377 1.00 90.75 299 LYS A CA 1
ATOM 2377 C C . LYS A 1 299 ? 3.275 -5.021 -4.106 1.00 90.75 299 LYS A C 1
ATOM 2379 O O . LYS A 1 299 ? 3.617 -5.532 -3.042 1.00 90.75 299 LYS A O 1
ATOM 2384 N N . LEU A 1 300 ? 2.232 -4.218 -4.226 1.00 94.50 300 LEU A N 1
ATOM 2385 C CA . LEU A 1 300 ? 1.311 -3.964 -3.134 1.00 94.50 300 LEU A CA 1
ATOM 2386 C C . LEU A 1 300 ? 0.272 -5.082 -3.100 1.00 94.50 300 LEU A C 1
ATOM 2388 O O . LEU A 1 300 ? -0.278 -5.472 -4.132 1.00 94.50 300 LEU A O 1
ATOM 2392 N N . THR A 1 301 ? -0.015 -5.585 -1.906 1.00 96.50 301 THR A N 1
ATOM 2393 C CA . THR A 1 301 ? -1.171 -6.443 -1.638 1.00 96.50 301 THR A CA 1
ATOM 2394 C C . THR A 1 301 ? -2.101 -5.714 -0.677 1.00 96.50 301 THR A C 1
ATOM 2396 O O . THR A 1 301 ? -1.648 -5.083 0.281 1.00 96.50 301 THR A O 1
ATOM 2399 N N . ALA A 1 302 ? -3.409 -5.769 -0.945 1.00 96.06 302 ALA A N 1
ATOM 2400 C CA . ALA A 1 302 ? -4.408 -5.074 -0.131 1.00 96.06 302 ALA A CA 1
ATOM 2401 C C . ALA A 1 302 ? -4.350 -5.523 1.338 1.00 96.06 302 ALA A C 1
ATOM 2403 O O . ALA A 1 302 ? -4.378 -4.686 2.236 1.00 96.06 302 ALA A O 1
ATOM 2404 N N . GLU A 1 303 ? -4.169 -6.825 1.568 1.00 96.31 303 GLU A N 1
ATOM 2405 C CA . GLU A 1 303 ? -4.035 -7.420 2.901 1.00 96.31 303 GLU A CA 1
ATOM 2406 C C . GLU A 1 303 ? -2.836 -6.859 3.668 1.00 96.31 303 GLU A C 1
ATOM 2408 O O . GLU A 1 303 ? -2.983 -6.439 4.812 1.00 96.31 303 GLU A O 1
ATOM 2413 N N . HIS A 1 304 ? -1.661 -6.774 3.035 1.00 95.81 304 HIS A N 1
ATOM 2414 C CA . HIS A 1 304 ? -0.463 -6.259 3.696 1.00 95.81 304 HIS A CA 1
ATOM 2415 C C . HIS A 1 304 ? -0.578 -4.764 4.002 1.00 95.81 304 HIS A C 1
ATOM 2417 O O . HIS A 1 304 ? -0.158 -4.315 5.066 1.00 95.81 304 HIS A O 1
ATOM 2423 N N . VAL A 1 305 ? -1.165 -3.977 3.090 1.00 96.06 305 VAL A N 1
ATOM 2424 C CA . VAL A 1 305 ? -1.405 -2.548 3.337 1.00 96.06 305 VAL A CA 1
ATOM 2425 C C . VAL A 1 305 ? -2.372 -2.367 4.501 1.00 96.06 305 VAL A C 1
ATOM 2427 O O . VAL A 1 305 ? -2.083 -1.584 5.404 1.00 96.06 305 VAL A O 1
ATOM 2430 N N . LEU A 1 306 ? -3.482 -3.103 4.511 1.00 96.50 306 LEU A N 1
ATOM 2431 C CA . LEU A 1 306 ? -4.474 -3.023 5.576 1.00 96.50 306 LEU A CA 1
ATOM 2432 C C . LEU A 1 306 ? -3.887 -3.458 6.923 1.00 96.50 306 LEU A C 1
ATOM 2434 O O . LEU A 1 306 ? -4.061 -2.752 7.914 1.00 96.50 306 LEU A O 1
ATOM 2438 N N . GLN A 1 307 ? -3.127 -4.555 6.948 1.00 96.06 307 GLN A N 1
ATOM 2439 C CA . GLN A 1 307 ? -2.458 -5.038 8.151 1.00 96.06 307 GLN A CA 1
ATOM 2440 C C . GLN A 1 307 ? -1.471 -3.993 8.684 1.00 96.06 307 GLN A C 1
ATOM 2442 O O . GLN A 1 307 ? -1.603 -3.570 9.830 1.00 96.06 307 GLN A O 1
ATOM 2447 N N . ALA A 1 308 ? -0.573 -3.481 7.836 1.00 96.31 308 ALA A N 1
ATOM 2448 C CA . ALA A 1 308 ? 0.408 -2.471 8.228 1.00 96.31 308 ALA A CA 1
ATOM 2449 C C . ALA A 1 308 ? -0.246 -1.171 8.727 1.00 96.31 308 ALA A C 1
ATOM 2451 O O . ALA A 1 308 ? 0.209 -0.585 9.708 1.00 96.31 308 ALA A O 1
ATOM 2452 N N . GLN A 1 309 ? -1.323 -0.713 8.078 1.00 96.56 309 GLN A N 1
ATOM 2453 C CA . GLN A 1 309 ? -2.056 0.472 8.533 1.00 96.56 309 GLN A CA 1
ATOM 2454 C C . GLN A 1 309 ? -2.825 0.213 9.831 1.00 96.56 309 GLN A C 1
ATOM 2456 O O . GLN A 1 309 ? -2.889 1.104 10.673 1.00 96.56 309 GLN A O 1
ATOM 2461 N N . SER A 1 310 ? -3.359 -0.994 10.032 1.00 95.38 310 SER A N 1
ATOM 2462 C CA . SER A 1 310 ? -4.011 -1.366 11.290 1.00 95.38 310 SER A CA 1
ATOM 2463 C C . SER A 1 310 ? -3.015 -1.437 12.452 1.00 95.38 310 SER A C 1
ATOM 2465 O O . SER A 1 310 ? -3.319 -0.939 13.527 1.00 95.38 310 SER A O 1
ATOM 2467 N N . ASP A 1 311 ? -1.800 -1.947 12.233 1.00 96.12 311 ASP A N 1
ATOM 2468 C CA . ASP A 1 311 ? -0.730 -1.951 13.239 1.00 96.12 311 ASP A CA 1
ATOM 2469 C C . ASP A 1 311 ? -0.328 -0.532 13.650 1.00 96.12 311 ASP A C 1
ATOM 2471 O O . ASP A 1 311 ? -0.300 -0.196 14.836 1.00 96.12 311 ASP A O 1
ATOM 2475 N N . GLN A 1 312 ? -0.098 0.337 12.662 1.00 95.94 312 GLN A N 1
ATOM 2476 C CA . GLN A 1 312 ? 0.198 1.749 12.906 1.00 95.94 312 GLN A CA 1
ATOM 2477 C C . GLN A 1 312 ? -0.956 2.468 13.610 1.00 95.94 312 GLN A C 1
ATOM 2479 O O . GLN A 1 312 ? -0.718 3.332 14.457 1.00 95.94 312 GLN A O 1
ATOM 2484 N N . LEU A 1 313 ? -2.201 2.127 13.267 1.00 95.25 313 LEU A N 1
ATOM 2485 C CA . LEU A 1 313 ? -3.380 2.667 13.925 1.00 95.25 313 LEU A CA 1
ATOM 2486 C C . LEU A 1 313 ? -3.400 2.266 15.396 1.00 95.25 313 LEU A C 1
ATOM 2488 O O . LEU A 1 313 ? -3.501 3.148 16.232 1.00 95.25 313 LEU A O 1
ATOM 2492 N N . MET A 1 314 ? -3.250 0.983 15.727 1.00 94.25 314 MET A N 1
ATOM 2493 C CA . MET A 1 314 ? -3.303 0.523 17.120 1.00 94.25 314 MET A CA 1
ATOM 2494 C C . MET A 1 314 ? -2.236 1.194 17.996 1.00 94.25 314 MET A C 1
ATOM 2496 O O . MET A 1 314 ? -2.524 1.543 19.136 1.00 94.25 314 MET A O 1
ATOM 2500 N N . ALA A 1 315 ? -1.048 1.463 17.444 1.00 95.06 315 ALA A N 1
ATOM 2501 C CA . ALA A 1 315 ? 0.005 2.202 18.141 1.00 95.06 315 ALA A CA 1
ATOM 2502 C C . ALA A 1 315 ? -0.328 3.690 18.377 1.00 95.06 315 ALA A C 1
ATOM 2504 O O . ALA A 1 315 ? 0.177 4.288 19.320 1.00 95.06 315 ALA A O 1
ATOM 2505 N N . THR A 1 316 ? -1.162 4.299 17.528 1.00 95.31 316 THR A N 1
ATOM 2506 C CA . THR A 1 316 ? -1.454 5.748 17.547 1.00 95.31 316 THR A CA 1
ATOM 2507 C C . THR A 1 316 ? -2.906 6.085 17.894 1.00 95.31 316 THR A C 1
ATOM 2509 O O . THR A 1 316 ? -3.268 7.258 17.961 1.00 95.31 316 THR A O 1
ATOM 2512 N N . LEU A 1 317 ? -3.749 5.080 18.142 1.00 91.94 317 LEU A N 1
ATOM 2513 C CA . LEU A 1 317 ? -5.197 5.230 18.293 1.00 91.94 317 LEU A CA 1
ATOM 2514 C C . LEU A 1 317 ? -5.554 6.159 19.456 1.00 91.94 317 LEU A C 1
ATOM 2516 O O . LEU A 1 317 ? -6.427 7.010 19.308 1.00 91.94 317 LEU A O 1
ATOM 2520 N N . GLY A 1 318 ? -4.843 6.049 20.583 1.00 89.62 318 GLY A N 1
ATOM 2521 C CA . GLY A 1 318 ? -5.040 6.934 21.732 1.00 89.62 318 GLY A CA 1
ATOM 2522 C C . GLY A 1 318 ? -4.795 8.410 21.398 1.00 89.62 318 GLY A C 1
ATOM 2523 O O . GLY A 1 318 ? -5.546 9.277 21.845 1.00 89.62 318 GLY A O 1
ATOM 2524 N N . ASP A 1 319 ? -3.797 8.704 20.564 1.00 91.81 319 ASP A N 1
ATOM 2525 C CA . ASP A 1 319 ? -3.481 10.071 20.143 1.00 91.81 319 ASP A CA 1
ATOM 2526 C C . ASP A 1 319 ? -4.463 10.587 19.090 1.00 91.81 319 ASP A C 1
ATOM 2528 O O . ASP A 1 319 ? -4.860 11.751 19.138 1.00 91.81 319 ASP A O 1
ATOM 2532 N N . GLU A 1 320 ? -4.900 9.732 18.162 1.00 89.81 320 GLU A N 1
ATOM 2533 C CA . GLU A 1 320 ? -5.923 10.092 17.173 1.00 89.81 320 GLU A CA 1
ATOM 2534 C C . GLU A 1 320 ? -7.261 10.410 17.850 1.00 89.81 320 GLU A C 1
ATOM 2536 O O . GLU A 1 320 ? -7.880 11.428 17.544 1.00 89.81 320 GLU A O 1
ATOM 2541 N N . ILE A 1 321 ? -7.671 9.617 18.846 1.00 85.81 321 ILE A N 1
ATOM 2542 C CA . ILE A 1 321 ? -8.881 9.884 19.636 1.00 85.81 321 ILE A CA 1
ATOM 2543 C C . ILE A 1 321 ? -8.765 11.245 20.344 1.00 85.81 321 ILE A C 1
ATOM 2545 O O . ILE A 1 321 ? -9.674 12.074 20.249 1.00 85.81 321 ILE A O 1
ATOM 2549 N N . LYS A 1 322 ? -7.619 11.551 20.968 1.00 87.06 322 LYS A N 1
ATOM 2550 C CA . LYS A 1 322 ? -7.374 12.869 21.585 1.00 87.06 322 LYS A CA 1
ATOM 2551 C C . LYS A 1 322 ? -7.436 14.016 20.568 1.00 87.06 322 LYS A C 1
ATOM 2553 O O . LYS A 1 322 ? -8.023 15.054 20.867 1.00 87.06 322 LYS A O 1
ATOM 2558 N N . LYS A 1 323 ? -6.896 13.831 19.357 1.00 87.69 323 LYS A N 1
ATOM 2559 C CA . LYS A 1 323 ? -6.978 14.825 18.267 1.00 87.69 323 LYS A CA 1
ATOM 2560 C C . LYS A 1 323 ? -8.412 15.046 17.784 1.00 87.69 323 LYS A C 1
ATOM 2562 O O . LYS A 1 323 ? -8.782 16.181 17.498 1.00 87.69 323 LYS A O 1
ATOM 2567 N N . THR A 1 324 ? -9.241 14.002 17.727 1.00 78.31 324 THR A N 1
ATOM 2568 C CA . THR A 1 324 ? -10.658 14.160 17.343 1.00 78.31 324 THR A CA 1
ATOM 2569 C C . THR A 1 324 ? -11.475 14.947 18.372 1.00 78.31 324 THR A C 1
ATOM 2571 O O . THR A 1 324 ? -12.458 15.584 18.003 1.00 78.31 324 THR A O 1
ATOM 2574 N N . LYS A 1 325 ? -11.050 14.988 19.645 1.00 76.31 325 LYS A N 1
ATOM 2575 C CA . LYS A 1 325 ? -11.674 15.844 20.670 1.00 76.31 325 LYS A CA 1
ATOM 2576 C C . LYS A 1 325 ? -11.398 17.330 20.423 1.00 76.31 325 LYS A C 1
ATOM 2578 O O . LYS A 1 325 ? -12.271 18.156 20.665 1.00 76.31 325 LYS A O 1
ATOM 2583 N N . SER A 1 326 ? -10.197 17.677 19.950 1.00 75.88 326 SER A N 1
ATOM 2584 C CA . SER A 1 326 ? -9.806 19.077 19.720 1.00 75.88 326 SER A CA 1
ATOM 2585 C C . SER A 1 326 ? -10.263 19.625 18.371 1.00 75.88 326 SER A C 1
ATOM 2587 O O . SER A 1 326 ? -10.378 20.840 18.211 1.00 75.88 326 SER A O 1
ATOM 2589 N N . LYS A 1 327 ? -10.549 18.749 17.404 1.00 70.12 327 LYS A N 1
ATOM 2590 C CA . LYS A 1 327 ? -11.032 19.133 16.081 1.00 70.12 327 LYS A CA 1
ATOM 2591 C C . LYS A 1 327 ? -12.263 18.292 15.737 1.00 70.12 327 LYS A C 1
ATOM 2593 O O . LYS A 1 327 ? -12.090 17.100 15.477 1.00 70.12 327 LYS A O 1
ATOM 2598 N N . PRO A 1 328 ? -13.483 18.871 15.723 1.00 56.56 328 PRO A N 1
ATOM 2599 C CA . PRO A 1 328 ? -14.677 18.115 15.365 1.00 56.56 328 PRO A CA 1
ATOM 2600 C C . PRO A 1 328 ? -14.448 17.451 14.001 1.00 56.56 328 PRO A C 1
ATOM 2602 O O . PRO A 1 328 ? -13.891 18.099 13.104 1.00 56.56 328 PRO A O 1
ATOM 2605 N N . PRO A 1 329 ? -14.795 16.161 13.847 1.00 52.47 329 PRO A N 1
ATOM 2606 C CA . PRO A 1 329 ? -14.437 15.402 12.664 1.00 52.47 329 PRO A CA 1
ATOM 2607 C C . PRO A 1 329 ? -15.013 16.091 11.430 1.00 52.47 329 PRO A C 1
ATOM 2609 O O . PRO A 1 329 ? -16.228 16.228 11.275 1.00 52.47 329 PRO A O 1
ATOM 2612 N N . LEU A 1 330 ? -14.115 16.516 10.542 1.00 44.41 330 LEU A N 1
ATOM 2613 C CA . LEU A 1 330 ? -14.448 16.832 9.164 1.00 44.41 330 LEU A CA 1
ATOM 2614 C C . LEU A 1 330 ? -14.824 15.501 8.517 1.00 44.41 330 LEU A C 1
ATOM 2616 O O . LEU A 1 330 ? -13.982 14.809 7.949 1.00 44.41 330 LEU A O 1
ATOM 2620 N N . LEU A 1 331 ? -16.083 15.100 8.686 1.00 46.59 331 LEU A N 1
ATOM 2621 C CA . LEU A 1 331 ? -16.702 14.085 7.855 1.00 46.59 331 LEU A CA 1
ATOM 2622 C C . LEU A 1 331 ? -16.571 14.588 6.420 1.00 46.59 331 LEU A C 1
ATOM 2624 O O . LEU A 1 331 ? -17.330 15.450 5.982 1.00 46.59 331 LEU A O 1
ATOM 2628 N N . CYS A 1 332 ? -15.560 14.091 5.709 1.00 40.72 332 CYS A N 1
ATOM 2629 C CA . CYS A 1 332 ? -15.509 14.219 4.267 1.00 40.72 332 CYS A CA 1
ATOM 2630 C C . CYS A 1 332 ? -16.856 13.705 3.739 1.00 40.72 332 CYS A C 1
ATOM 2632 O O . CYS A 1 332 ? -17.212 12.562 4.047 1.00 40.72 332 CYS A O 1
ATOM 2634 N N . PRO A 1 333 ? -17.618 14.510 2.980 1.00 40.50 333 PRO A N 1
ATOM 2635 C CA . PRO A 1 333 ? -18.866 14.079 2.379 1.00 40.50 333 PRO A CA 1
ATOM 2636 C C . PRO A 1 333 ? -18.523 13.153 1.210 1.00 40.50 333 PRO A C 1
ATOM 2638 O O . PRO A 1 333 ? -18.581 13.528 0.046 1.00 40.50 333 PRO A O 1
ATOM 2641 N N . LEU A 1 334 ? -18.094 11.934 1.513 1.00 44.75 334 LEU A N 1
ATOM 2642 C CA . LEU A 1 334 ? -18.038 10.856 0.542 1.00 44.75 334 LEU A CA 1
ATOM 2643 C C . LEU A 1 334 ? -19.346 10.103 0.697 1.00 44.75 334 LEU A C 1
ATOM 2645 O O . LEU A 1 334 ? -19.564 9.387 1.674 1.00 44.75 334 LEU A O 1
ATOM 2649 N N . GLY A 1 335 ? -20.245 10.388 -0.245 1.00 39.06 335 GLY A N 1
ATOM 2650 C CA . GLY A 1 335 ? -21.588 9.844 -0.306 1.00 39.06 335 GLY A CA 1
ATOM 2651 C C . GLY A 1 335 ? -21.594 8.352 -0.011 1.00 39.06 335 GLY A C 1
ATOM 2652 O O . GLY A 1 335 ? -20.888 7.565 -0.642 1.00 39.06 335 GLY A O 1
ATOM 2653 N N . SER A 1 336 ? -22.426 7.984 0.959 1.00 41.66 336 SER A N 1
ATOM 2654 C CA . SER A 1 336 ? -22.880 6.622 1.186 1.00 41.66 336 SER A CA 1
ATOM 2655 C C . SER A 1 336 ? -23.560 6.113 -0.087 1.00 41.66 336 SER A C 1
ATOM 2657 O O . SER A 1 336 ? -24.777 6.187 -0.228 1.00 41.66 336 SER A O 1
ATOM 2659 N N . THR A 1 337 ? -22.785 5.570 -1.019 1.00 42.19 337 THR A N 1
ATOM 2660 C CA . THR A 1 337 ? -23.284 4.773 -2.142 1.00 42.19 337 THR A CA 1
ATOM 2661 C C . THR A 1 337 ? -23.603 3.367 -1.641 1.00 42.19 337 THR A C 1
ATOM 2663 O O . THR A 1 337 ? -23.017 2.370 -2.045 1.00 42.19 337 THR A O 1
ATOM 2666 N N . ARG A 1 338 ? -24.560 3.273 -0.714 1.00 39.94 338 ARG A N 1
ATOM 2667 C CA . ARG A 1 338 ? -25.265 2.014 -0.489 1.00 39.94 338 ARG A CA 1
ATOM 2668 C C . ARG A 1 338 ? -26.334 1.909 -1.569 1.00 39.94 338 ARG A C 1
ATOM 2670 O O . ARG A 1 338 ? -27.320 2.629 -1.522 1.00 39.94 338 ARG A O 1
ATOM 2677 N N . ASN A 1 339 ? -26.099 0.994 -2.505 1.00 41.09 339 ASN A N 1
ATOM 2678 C CA . ASN A 1 339 ? -27.089 0.379 -3.384 1.00 41.09 339 ASN A CA 1
ATOM 2679 C C . ASN A 1 339 ? -27.937 1.340 -4.226 1.00 41.09 339 ASN A C 1
ATOM 2681 O O . ASN A 1 339 ? -29.067 1.626 -3.860 1.00 41.09 339 ASN A O 1
ATOM 2685 N N . LEU A 1 340 ? -27.446 1.724 -5.406 1.00 33.81 340 LEU A N 1
ATOM 2686 C CA . LEU A 1 340 ? -28.294 1.989 -6.574 1.00 33.81 340 LEU A CA 1
ATOM 2687 C C . LEU A 1 340 ? -27.462 1.797 -7.855 1.00 33.81 340 LEU A C 1
ATOM 2689 O O . LEU A 1 340 ? -26.682 2.652 -8.249 1.00 33.81 340 LEU A O 1
ATOM 2693 N N . VAL A 1 341 ? -27.661 0.620 -8.450 1.00 33.28 341 VAL A N 1
ATOM 2694 C CA . VAL A 1 341 ? -27.845 0.390 -9.890 1.00 33.28 341 VAL A CA 1
ATOM 2695 C C . VAL A 1 341 ? -26.660 0.667 -10.831 1.00 33.28 341 VAL A C 1
ATOM 2697 O O . VAL A 1 341 ? -26.234 1.784 -11.098 1.00 33.28 341 VAL A O 1
ATOM 2700 N N . LEU A 1 342 ? -26.205 -0.449 -11.407 1.00 41.34 342 LEU A N 1
ATOM 2701 C CA . LEU A 1 342 ? -25.488 -0.578 -12.670 1.00 41.34 342 LEU A CA 1
ATOM 2702 C C . LEU A 1 342 ? -26.070 0.327 -13.771 1.00 41.34 342 LEU A C 1
ATOM 2704 O O . LEU A 1 342 ? -27.280 0.376 -13.957 1.00 41.34 342 LEU A O 1
ATOM 2708 N N . SER A 1 343 ? -25.173 0.885 -14.586 1.00 38.94 343 SER A N 1
ATOM 2709 C CA . SER A 1 343 ? -25.399 1.603 -15.854 1.00 38.94 343 SER A CA 1
ATOM 2710 C C . SER A 1 343 ? -25.870 3.061 -15.752 1.00 38.94 343 SER A C 1
ATOM 2712 O O . SER A 1 343 ? -27.040 3.330 -15.520 1.00 38.94 343 SER A O 1
ATOM 2714 N N . LEU A 1 344 ? -24.937 4.002 -15.968 1.00 28.80 344 LEU A N 1
ATOM 2715 C CA . LEU A 1 344 ? -25.011 5.157 -16.892 1.00 28.80 344 LEU A CA 1
ATOM 2716 C C . LEU A 1 344 ? -23.784 6.086 -16.687 1.00 28.80 344 LEU A C 1
ATOM 2718 O O . LEU A 1 344 ? -23.131 6.007 -15.644 1.00 28.80 344 LEU A O 1
ATOM 2722 N N . PRO A 1 345 ? -23.385 6.887 -17.700 1.00 36.75 345 PRO A N 1
ATOM 2723 C CA . PRO A 1 345 ? -22.046 7.458 -17.790 1.00 36.75 345 PRO A CA 1
ATOM 2724 C C . PRO A 1 345 ? -21.851 8.707 -16.925 1.00 36.75 345 PRO A C 1
ATOM 2726 O O . PRO A 1 345 ? -22.751 9.515 -16.708 1.00 36.75 345 PRO A O 1
ATOM 2729 N N . VAL A 1 346 ? -20.607 8.861 -16.480 1.00 40.69 346 VAL A N 1
ATOM 2730 C CA . VAL A 1 346 ? -20.088 9.953 -15.658 1.00 40.69 346 VAL A CA 1
ATOM 2731 C C . VAL A 1 346 ? -20.092 11.264 -16.447 1.00 40.69 346 VAL A C 1
ATOM 2733 O O . VAL A 1 346 ? -19.155 11.543 -17.192 1.00 40.69 346 VAL A O 1
ATOM 2736 N N . ARG A 1 347 ? -21.119 12.095 -16.263 1.00 37.22 347 ARG A N 1
ATOM 2737 C CA . ARG A 1 347 ? -20.997 13.558 -16.348 1.00 37.22 347 ARG A CA 1
ATOM 2738 C C . ARG A 1 347 ? -22.211 14.234 -15.717 1.00 37.22 347 ARG A C 1
ATOM 2740 O O . ARG A 1 347 ? -23.341 13.903 -16.038 1.00 37.22 347 ARG A O 1
ATOM 2747 N N . GLU A 1 348 ? -21.907 15.192 -14.846 1.00 38.41 348 GLU A N 1
ATOM 2748 C CA . GLU A 1 348 ? -22.813 16.184 -14.256 1.00 38.41 348 GLU A CA 1
ATOM 2749 C C . GLU A 1 348 ? -23.897 15.654 -13.308 1.00 38.41 348 GLU A C 1
ATOM 2751 O O . GLU A 1 348 ? -24.926 15.136 -13.725 1.00 38.41 348 GLU A O 1
ATOM 2756 N N . ARG A 1 349 ? -23.685 15.891 -12.005 1.00 33.59 349 ARG A N 1
ATOM 2757 C CA . ARG A 1 349 ? -24.701 16.420 -11.076 1.00 33.59 349 ARG A CA 1
ATOM 2758 C C . ARG A 1 349 ? -24.046 16.811 -9.749 1.00 33.59 349 ARG A C 1
ATOM 2760 O O . ARG A 1 349 ? -23.793 15.978 -8.885 1.00 33.59 349 ARG A O 1
ATOM 2767 N N . LEU A 1 350 ? -23.783 18.110 -9.615 1.00 38.72 350 LEU A N 1
ATOM 2768 C CA . LEU A 1 350 ? -23.770 18.809 -8.332 1.00 38.72 350 LEU A CA 1
ATOM 2769 C C . LEU A 1 350 ? -25.225 18.834 -7.838 1.00 38.72 350 LEU A C 1
ATOM 2771 O O . LEU A 1 350 ? -26.066 19.498 -8.436 1.00 38.72 350 LEU A O 1
ATOM 2775 N N . GLY A 1 351 ? -25.525 18.050 -6.807 1.00 31.05 351 GLY A N 1
ATOM 2776 C CA . GLY A 1 351 ? -26.800 18.042 -6.093 1.00 31.05 351 GLY A CA 1
ATOM 2777 C C . GLY A 1 351 ? -26.507 18.114 -4.599 1.00 31.05 351 GLY A C 1
ATOM 2778 O O . GLY A 1 351 ? -25.591 17.444 -4.126 1.00 31.05 351 GLY A O 1
ATOM 2779 N N . GLU A 1 352 ? -27.214 18.999 -3.905 1.00 37.72 352 GLU A N 1
ATOM 2780 C CA . GLU A 1 352 ? -26.854 19.559 -2.602 1.00 37.72 352 GLU A CA 1
ATOM 2781 C C . GLU A 1 352 ? -26.516 18.537 -1.497 1.00 37.72 352 GLU A C 1
ATOM 2783 O O . GLU A 1 352 ? -27.149 17.480 -1.398 1.00 37.72 352 GLU A O 1
ATOM 2788 N N . PRO A 1 353 ? -25.543 18.853 -0.619 1.00 35.94 353 PRO A N 1
ATOM 2789 C CA . PRO A 1 353 ? -25.195 17.995 0.503 1.00 35.94 353 PRO A CA 1
ATOM 2790 C C . PRO A 1 353 ? -26.326 17.980 1.540 1.00 35.94 353 PRO A C 1
ATOM 2792 O O . PRO A 1 353 ? -26.616 18.986 2.184 1.00 35.94 353 PRO A O 1
ATOM 2795 N N . MET A 1 354 ? -26.942 16.811 1.742 1.00 38.47 354 MET A N 1
ATOM 2796 C CA . MET A 1 354 ? -27.819 16.580 2.889 1.00 38.47 354 MET A CA 1
ATOM 2797 C C . MET A 1 354 ? -27.031 16.742 4.192 1.00 38.47 354 MET A C 1
ATOM 2799 O O . MET A 1 354 ? -26.052 16.046 4.464 1.00 38.47 354 MET A O 1
ATOM 2803 N N . ASP A 1 355 ? -27.498 17.692 4.990 1.00 46.25 355 ASP A N 1
ATOM 2804 C CA . ASP A 1 355 ? -26.861 18.204 6.191 1.00 46.25 355 ASP A CA 1
ATOM 2805 C C . ASP A 1 355 ? -27.070 17.227 7.366 1.00 46.25 355 ASP A C 1
ATOM 2807 O O . ASP A 1 355 ? -27.987 17.364 8.181 1.00 46.25 355 ASP A O 1
ATOM 2811 N N . ILE A 1 356 ? -26.217 16.196 7.443 1.00 46.06 356 ILE A N 1
ATOM 2812 C CA . ILE A 1 356 ? -26.187 15.157 8.500 1.00 46.06 356 ILE A CA 1
ATOM 2813 C C . ILE A 1 356 ? -26.144 15.786 9.912 1.00 46.06 356 ILE A C 1
ATOM 2815 O O . ILE A 1 356 ? -26.630 15.205 10.886 1.00 46.06 356 ILE A O 1
ATOM 2819 N N . TRP A 1 357 ? -25.673 17.031 10.022 1.00 44.62 357 TRP A N 1
ATOM 2820 C CA . TRP A 1 357 ? -25.690 17.822 11.250 1.00 44.62 357 TRP A CA 1
ATOM 2821 C C . TRP A 1 357 ? -27.088 18.155 11.786 1.00 44.62 357 TRP A C 1
ATOM 2823 O O . TRP A 1 357 ? -27.228 18.322 12.999 1.00 44.62 357 TRP A O 1
ATOM 2833 N N . ARG A 1 358 ? -28.143 18.199 10.955 1.00 48.34 358 ARG A N 1
ATOM 2834 C CA . ARG A 1 358 ? -29.527 18.348 11.454 1.00 48.34 358 ARG A CA 1
ATOM 2835 C C . ARG A 1 358 ? -30.007 17.099 12.190 1.00 48.34 358 ARG A C 1
ATOM 2837 O O . ARG A 1 358 ? -30.695 17.226 13.201 1.00 48.34 358 ARG A O 1
ATOM 2844 N N . LEU A 1 359 ? -29.596 15.913 11.737 1.00 40.75 359 LEU A N 1
ATOM 2845 C CA . LEU A 1 359 ? -29.950 14.647 12.378 1.00 40.75 359 LEU A CA 1
ATOM 2846 C C . LEU A 1 359 ? -29.262 14.525 13.745 1.00 40.75 359 LEU A C 1
ATOM 2848 O O . LEU A 1 359 ? -29.924 14.257 14.746 1.00 40.75 359 LEU A O 1
ATOM 2852 N N . VAL A 1 360 ? -27.965 14.849 13.808 1.00 50.81 360 VAL A N 1
ATOM 2853 C CA . VAL A 1 360 ? -27.185 14.851 15.058 1.00 50.81 360 VAL A CA 1
ATOM 2854 C C . VAL A 1 360 ? -27.689 15.924 16.031 1.00 50.81 360 VAL A C 1
ATOM 2856 O O . VAL A 1 360 ? -27.873 15.637 17.212 1.00 50.81 360 VAL A O 1
ATOM 2859 N N . LYS A 1 361 ? -28.024 17.135 15.555 1.00 54.06 361 LYS A N 1
ATOM 2860 C CA . LYS A 1 361 ? -28.646 18.168 16.405 1.00 54.06 361 LYS A CA 1
ATOM 2861 C C . LYS A 1 361 ? -30.007 17.744 16.959 1.00 54.06 361 LYS A C 1
ATOM 2863 O O . LYS A 1 361 ? -30.312 18.128 18.081 1.00 54.06 361 LYS A O 1
ATOM 2868 N N . SER A 1 362 ? -30.812 16.967 16.229 1.00 52.12 362 SER A N 1
ATOM 2869 C CA . SER A 1 362 ? -32.113 16.497 16.737 1.00 52.12 362 SER A CA 1
ATOM 2870 C C . SER A 1 362 ? -31.977 15.473 17.871 1.00 52.12 362 SER A C 1
ATOM 2872 O O . SER A 1 362 ? -32.784 15.468 18.794 1.00 52.12 362 SER A O 1
ATOM 2874 N N . ILE A 1 363 ? -30.910 14.667 17.848 1.00 48.84 363 ILE A N 1
ATOM 2875 C CA . ILE A 1 363 ? -30.631 13.652 18.872 1.00 48.84 363 ILE A CA 1
ATOM 2876 C C . ILE A 1 363 ? -30.119 14.306 20.163 1.00 48.84 363 ILE A C 1
ATOM 2878 O O . ILE A 1 363 ? -30.456 13.857 21.255 1.00 48.84 363 ILE A O 1
ATOM 2882 N N . PHE A 1 364 ? -29.362 15.400 20.049 1.00 51.62 364 PHE A N 1
ATOM 2883 C CA . PHE A 1 364 ? -28.825 16.132 21.201 1.00 51.62 364 PHE A CA 1
ATOM 2884 C C . PHE A 1 364 ? -29.742 17.236 21.751 1.00 51.62 364 PHE A C 1
ATOM 2886 O O . PHE A 1 364 ? -29.455 17.751 22.821 1.00 51.62 364 PHE A O 1
ATOM 2893 N N . LYS A 1 365 ? -30.836 17.602 21.066 1.00 52.25 365 LYS A N 1
ATOM 2894 C CA . LYS A 1 365 ? -31.815 18.587 21.576 1.00 52.25 365 LYS A CA 1
ATOM 2895 C C . LYS A 1 365 ? -32.907 17.995 22.474 1.00 52.25 365 LYS A C 1
ATOM 2897 O O . LYS A 1 365 ? -33.652 18.762 23.070 1.00 52.25 365 LYS A O 1
ATOM 2902 N N . ASN A 1 366 ? -33.008 16.667 22.546 1.00 38.97 366 ASN A N 1
ATOM 2903 C CA . ASN A 1 366 ? -34.018 15.950 23.336 1.00 38.97 366 ASN A CA 1
ATOM 2904 C C . ASN A 1 366 ? -33.426 15.234 24.568 1.00 38.97 366 ASN A C 1
ATOM 2906 O O . ASN A 1 366 ? -34.020 14.292 25.092 1.00 38.97 366 ASN A O 1
ATOM 2910 N N . ARG A 1 367 ? -32.251 15.674 25.019 1.00 40.12 367 ARG A N 1
ATOM 2911 C CA . ARG A 1 367 ? -31.687 15.423 26.349 1.00 40.12 367 ARG A CA 1
ATOM 2912 C C . ARG A 1 367 ? -31.323 16.767 26.950 1.00 40.12 367 ARG A C 1
ATOM 2914 O O . ARG A 1 367 ? -31.398 16.859 28.190 1.00 40.12 367 ARG A O 1
#

Solvent-accessible surface area (backbone atoms only — not comparable to full-atom values): 23288 Å² total; per-residue (Å²): 139,86,84,81,84,78,84,78,84,74,71,57,70,65,62,55,54,51,51,52,54,51,50,53,54,55,66,73,54,69,71,82,83,78,86,78,78,83,87,86,77,82,92,65,81,58,80,64,57,61,55,51,54,50,52,52,50,52,50,50,53,63,74,42,46,67,61,49,50,50,63,74,65,39,60,73,68,65,35,80,79,48,49,80,69,58,47,87,82,72,53,76,75,88,78,84,79,69,56,70,72,59,51,52,49,53,50,52,64,71,68,49,78,76,77,76,80,72,62,64,89,81,55,79,72,91,66,56,79,68,57,55,57,52,55,52,50,53,54,53,49,52,55,61,60,54,71,76,49,51,74,70,51,50,53,51,50,51,53,48,53,71,54,44,58,75,74,57,55,79,92,81,68,77,91,75,74,89,79,61,88,83,76,80,82,75,81,76,52,73,71,56,60,76,67,52,86,51,66,67,59,57,52,50,51,54,50,51,51,52,53,48,52,54,49,55,49,49,53,51,54,37,52,52,42,50,53,48,42,51,53,57,49,49,76,75,42,98,60,59,72,70,54,53,55,56,46,56,75,74,46,60,64,68,60,51,46,52,50,31,53,51,51,44,46,71,77,41,36,67,58,43,49,54,51,36,51,54,53,41,51,51,46,51,53,48,47,71,77,51,73,66,91,79,70,70,85,78,74,74,50,54,67,60,53,50,50,54,41,46,55,55,40,70,77,40,44,73,60,52,54,55,49,45,73,80,41,76,77,79,72,72,88,70,76,84,81,72,82,81,77,86,88,82,81,95,72,90,80,93,71,84,82,80,65,64,63,59,60,55,50,57,65,63,72,78,111